Protein AF-A0A950U3J0-F1 (afdb_monomer_lite)

Structure (mmCIF, N/CA/C/O backbone):
data_AF-A0A950U3J0-F1
#
_entry.id   AF-A0A950U3J0-F1
#
loop_
_atom_site.group_PDB
_atom_site.id
_atom_site.type_symbol
_atom_site.label_atom_id
_atom_site.label_alt_id
_atom_site.label_comp_id
_atom_site.label_asym_id
_atom_site.label_entity_id
_atom_site.label_seq_id
_atom_site.pdbx_PDB_ins_code
_atom_site.Cartn_x
_atom_site.Cartn_y
_atom_site.Cartn_z
_atom_site.occupancy
_atom_site.B_iso_or_equiv
_atom_site.auth_seq_id
_atom_site.auth_comp_id
_atom_site.auth_asym_id
_atom_site.auth_atom_id
_atom_site.pdbx_PDB_model_num
ATOM 1 N N . MET A 1 1 ? -28.029 -31.842 32.208 1.00 49.62 1 MET A N 1
ATOM 2 C CA . MET A 1 1 ? -26.627 -31.793 32.680 1.00 49.62 1 MET A CA 1
ATOM 3 C C . MET A 1 1 ? -26.362 -32.768 33.823 1.00 49.62 1 MET A C 1
ATOM 5 O O . MET A 1 1 ? -25.285 -33.351 33.830 1.00 49.62 1 MET A O 1
ATOM 9 N N . ASP A 1 2 ? -27.317 -33.018 34.724 1.00 41.69 2 ASP A N 1
ATOM 10 C CA . ASP A 1 2 ? -27.100 -33.848 35.927 1.00 41.69 2 ASP A CA 1
ATOM 11 C C . ASP A 1 2 ? -26.635 -35.296 35.664 1.00 41.69 2 ASP A C 1
ATOM 13 O O . ASP A 1 2 ? -25.834 -35.826 36.427 1.00 41.69 2 ASP A O 1
ATOM 17 N N . ALA A 1 3 ? -27.021 -35.918 34.543 1.00 49.47 3 ALA A N 1
ATOM 18 C CA . ALA A 1 3 ? -26.642 -37.302 34.222 1.00 49.47 3 ALA A CA 1
ATOM 19 C C . ALA A 1 3 ? -25.160 -37.499 33.814 1.00 49.47 3 ALA A C 1
ATOM 21 O O . ALA A 1 3 ? -24.635 -38.610 33.915 1.00 49.47 3 ALA A O 1
ATOM 22 N N . LEU A 1 4 ? -24.469 -36.448 33.346 1.00 54.41 4 LEU A N 1
ATOM 23 C CA . LEU A 1 4 ? -23.043 -36.506 32.971 1.00 54.41 4 LEU A CA 1
ATOM 24 C C . LEU A 1 4 ? -22.107 -36.173 34.135 1.00 54.41 4 LEU A C 1
ATOM 26 O O . LEU A 1 4 ? -20.978 -36.659 34.161 1.00 54.41 4 LEU A O 1
ATOM 30 N N . VAL A 1 5 ? -22.564 -35.349 35.083 1.00 50.72 5 VAL A N 1
ATOM 31 C CA . VAL A 1 5 ? -21.783 -34.920 36.259 1.00 50.72 5 VAL A CA 1
ATOM 32 C C . VAL A 1 5 ? -21.520 -36.092 37.214 1.00 50.72 5 VAL A C 1
ATOM 34 O O . VAL A 1 5 ? -20.523 -36.098 37.945 1.00 50.72 5 VAL A O 1
ATOM 37 N N . ASP A 1 6 ? -22.365 -37.123 37.157 1.00 47.09 6 ASP A N 1
ATOM 38 C CA . ASP A 1 6 ? -22.230 -38.326 37.977 1.00 47.09 6 ASP A CA 1
ATOM 39 C C . ASP A 1 6 ? -21.250 -39.370 37.417 1.00 47.09 6 ASP A C 1
ATOM 41 O O . ASP A 1 6 ? -20.891 -40.328 38.101 1.00 47.09 6 ASP A O 1
ATOM 45 N N . ARG A 1 7 ? -20.748 -39.172 36.190 1.00 62.25 7 ARG A N 1
ATOM 46 C CA . ARG A 1 7 ? -19.727 -40.041 35.591 1.00 62.25 7 ARG A CA 1
ATOM 47 C C . ARG A 1 7 ? -18.334 -39.577 36.005 1.00 62.25 7 ARG A C 1
ATOM 49 O O . ARG A 1 7 ? -17.985 -38.412 35.832 1.00 62.25 7 ARG A O 1
ATOM 56 N N . GLU A 1 8 ? -17.501 -40.496 36.494 1.00 63.69 8 GLU A N 1
ATOM 57 C CA . GLU A 1 8 ? -16.119 -40.166 36.873 1.00 63.69 8 GLU A CA 1
ATOM 58 C C . GLU A 1 8 ? -15.268 -39.754 35.661 1.00 63.69 8 GLU A C 1
ATOM 60 O O . GLU A 1 8 ? -14.443 -38.845 35.773 1.00 63.69 8 GLU A O 1
ATOM 65 N N . ARG A 1 9 ? -15.458 -40.404 34.500 1.00 78.44 9 ARG A N 1
ATOM 66 C CA . ARG A 1 9 ? -14.673 -40.183 33.272 1.00 78.44 9 ARG A CA 1
ATOM 67 C C . ARG A 1 9 ? -15.498 -40.464 32.011 1.00 78.44 9 ARG A C 1
ATOM 69 O O . ARG A 1 9 ? -16.267 -41.424 31.967 1.00 78.44 9 ARG A O 1
ATOM 76 N N . LEU A 1 10 ? -15.294 -39.660 30.968 1.00 82.25 10 LEU A N 1
ATOM 77 C CA . LEU A 1 10 ? -15.850 -39.859 29.625 1.00 82.25 10 LEU A CA 1
ATOM 78 C C . LEU A 1 10 ? -14.711 -40.002 28.617 1.00 82.25 10 LEU A C 1
ATOM 80 O O . LEU A 1 10 ? -13.827 -39.146 28.576 1.00 82.25 10 LEU A O 1
ATOM 84 N N . LEU A 1 11 ? -14.747 -41.058 27.804 1.00 83.50 11 LEU A N 1
ATOM 85 C CA . LEU A 1 11 ? -13.818 -41.253 26.692 1.00 83.50 11 LEU A CA 1
ATOM 86 C C . LEU A 1 11 ? -14.537 -40.976 25.373 1.00 83.50 11 LEU A C 1
ATOM 88 O O . LEU A 1 11 ? -15.662 -41.432 25.175 1.00 83.50 11 LEU A O 1
ATOM 92 N N . PHE A 1 12 ? -13.898 -40.228 24.479 1.00 86.00 12 PHE A N 1
ATOM 93 C CA . PHE A 1 12 ? -14.431 -39.939 23.149 1.00 86.00 12 PHE A CA 1
ATOM 94 C C . PHE A 1 12 ? -13.281 -39.692 22.167 1.00 86.00 12 PHE A C 1
ATOM 96 O O . PHE A 1 12 ? -12.435 -38.827 22.388 1.00 86.00 12 PHE A O 1
ATOM 103 N N . GLY A 1 13 ? -13.205 -40.484 21.095 1.00 83.00 13 GLY A N 1
ATOM 104 C CA . GLY A 1 13 ? -12.014 -40.517 20.235 1.00 83.00 13 GLY A CA 1
ATOM 105 C C . GLY A 1 13 ? -10.722 -40.746 21.040 1.00 83.00 13 GLY A C 1
ATOM 106 O O . GLY A 1 13 ? -10.660 -41.649 21.872 1.00 83.00 13 GLY A O 1
ATOM 107 N N . ASN A 1 14 ? -9.717 -39.885 20.841 1.00 84.88 14 ASN A N 1
ATOM 108 C CA . ASN A 1 14 ? -8.448 -39.895 21.589 1.00 84.88 14 ASN A CA 1
ATOM 109 C C . ASN A 1 14 ? -8.467 -38.986 22.829 1.00 84.88 14 ASN A C 1
ATOM 111 O O . ASN A 1 14 ? -7.409 -38.601 23.329 1.00 84.88 14 ASN A O 1
ATOM 115 N N . PHE A 1 15 ? -9.653 -38.615 23.314 1.00 89.31 15 PHE A N 1
ATOM 116 C CA . PHE A 1 15 ? -9.818 -37.658 24.399 1.00 89.31 15 PHE A CA 1
ATOM 117 C C . PHE A 1 15 ? -10.465 -38.283 25.632 1.00 89.31 15 PHE A C 1
ATOM 119 O O . PHE A 1 15 ? -11.308 -39.180 25.550 1.00 89.31 15 PHE A O 1
ATOM 126 N N . ARG A 1 16 ? -10.083 -37.753 26.794 1.00 88.06 16 ARG A N 1
ATOM 127 C CA . ARG A 1 16 ? -10.673 -38.067 28.093 1.00 88.06 16 ARG A CA 1
ATOM 128 C C . ARG A 1 16 ? -11.123 -36.777 28.757 1.00 88.06 16 ARG A C 1
ATOM 130 O O . ARG A 1 16 ? -10.296 -35.915 29.036 1.00 88.06 16 ARG A O 1
ATOM 137 N N . LEU A 1 17 ? -12.413 -36.664 29.052 1.00 85.75 17 LEU A N 1
ATOM 138 C CA . LEU A 1 17 ? -12.961 -35.586 29.873 1.00 85.75 17 LEU A CA 1
ATOM 139 C C . LEU A 1 17 ? -13.266 -36.123 31.270 1.00 85.75 17 LEU A C 1
ATOM 141 O O . LEU A 1 17 ? -13.899 -37.168 31.416 1.00 85.75 17 LEU A O 1
ATOM 145 N N . GLU A 1 18 ? -12.844 -35.389 32.293 1.00 84.88 18 GLU A N 1
ATOM 146 C CA . GLU A 1 18 ? -13.258 -35.598 33.679 1.00 84.88 18 GLU A CA 1
ATOM 147 C C . GLU A 1 18 ? -14.392 -34.616 34.016 1.00 84.88 18 GLU A C 1
ATOM 149 O O . GLU A 1 18 ? -14.136 -33.432 34.266 1.00 84.88 18 GLU A O 1
ATOM 154 N N . PRO A 1 19 ? -15.665 -35.059 34.023 1.00 74.56 19 PRO A N 1
ATOM 155 C CA . PRO A 1 19 ? -16.806 -34.151 34.105 1.00 74.56 19 PRO A CA 1
ATOM 156 C C . PRO A 1 19 ? -16.858 -33.352 35.403 1.00 74.56 19 PRO A C 1
ATOM 158 O O . PRO A 1 19 ? -17.353 -32.235 35.384 1.00 74.56 19 PRO A O 1
ATOM 161 N N . ARG A 1 20 ? -16.309 -33.858 36.513 1.00 72.56 20 ARG A N 1
ATOM 162 C CA . ARG A 1 20 ? -16.294 -33.139 37.800 1.00 72.56 20 ARG A CA 1
ATOM 163 C C . ARG A 1 20 ? -15.196 -32.079 37.895 1.00 72.56 20 ARG A C 1
ATOM 165 O O . ARG A 1 20 ? -15.430 -31.016 38.454 1.00 72.56 20 ARG A O 1
ATOM 172 N N . SER A 1 21 ? -14.010 -32.352 37.349 1.00 76.62 21 SER A N 1
ATOM 173 C CA . SER A 1 21 ? -12.864 -31.430 37.407 1.00 76.62 21 SER A CA 1
ATOM 174 C C . SER A 1 21 ? -12.816 -30.459 36.221 1.00 76.62 21 SER A C 1
ATOM 176 O O . SER A 1 21 ? -12.113 -29.454 36.287 1.00 76.62 21 SER A O 1
ATOM 178 N N . GLY A 1 22 ? -13.546 -30.751 35.137 1.00 79.88 22 GLY A N 1
ATOM 179 C CA . GLY A 1 22 ? -13.518 -29.976 33.894 1.00 79.88 22 GLY A CA 1
ATOM 180 C C . GLY A 1 22 ? -12.219 -30.138 33.102 1.00 79.88 22 GLY A C 1
ATOM 181 O O . GLY A 1 22 ? -11.972 -29.378 32.171 1.00 79.88 22 GLY A O 1
ATOM 182 N N . ARG A 1 23 ? -11.375 -31.110 33.465 1.00 84.00 23 ARG A N 1
ATOM 183 C CA . ARG A 1 23 ? -10.083 -31.337 32.814 1.00 84.00 23 ARG A CA 1
ATOM 184 C C . ARG A 1 23 ? -10.252 -32.212 31.582 1.00 84.00 23 ARG A C 1
ATOM 186 O O . ARG A 1 23 ? -10.852 -33.287 31.652 1.00 84.00 23 ARG A O 1
ATOM 193 N N . LEU A 1 24 ? -9.691 -31.747 30.472 1.00 88.56 24 LEU A N 1
ATOM 194 C CA . LEU A 1 24 ? -9.637 -32.457 29.202 1.00 88.56 24 LEU A CA 1
ATOM 195 C C . LEU A 1 24 ? -8.217 -32.986 28.982 1.00 88.56 24 LEU A C 1
ATOM 197 O O . LEU A 1 24 ? -7.248 -32.267 29.208 1.00 88.56 24 LEU A O 1
ATOM 201 N N . PHE A 1 25 ? -8.097 -34.229 28.533 1.00 87.19 25 PHE A N 1
ATOM 202 C CA . PHE A 1 25 ? -6.828 -34.865 28.200 1.00 87.19 25 PHE A CA 1
ATOM 203 C C . PHE A 1 25 ? -6.875 -35.412 26.773 1.00 87.19 25 PHE A C 1
ATOM 205 O O . PHE A 1 25 ? -7.931 -35.877 26.338 1.00 87.19 25 PHE A O 1
ATOM 212 N N . ARG A 1 26 ? -5.736 -35.402 26.079 1.00 89.31 26 ARG A N 1
ATOM 213 C CA . ARG A 1 26 ? -5.516 -36.063 24.785 1.00 89.31 26 ARG A CA 1
ATOM 214 C C . ARG A 1 26 ? -4.493 -37.178 24.955 1.00 89.31 26 ARG A C 1
ATOM 216 O O . ARG A 1 26 ? -3.564 -37.041 25.747 1.00 89.31 26 ARG A O 1
ATOM 223 N N . ARG A 1 27 ? -4.677 -38.268 24.219 1.00 84.50 27 ARG A N 1
ATOM 224 C CA . ARG A 1 27 ? -3.710 -39.358 24.143 1.00 84.50 27 ARG A CA 1
ATOM 225 C C . ARG A 1 27 ? -2.599 -39.010 23.150 1.00 84.50 27 ARG A C 1
ATOM 227 O O . ARG A 1 27 ? -2.914 -38.669 22.012 1.00 84.50 27 ARG A O 1
ATOM 234 N N . ASP A 1 28 ? -1.342 -39.053 23.578 1.00 80.50 28 ASP A N 1
ATOM 235 C CA . ASP A 1 28 ? -0.187 -38.804 22.707 1.00 80.50 28 ASP A CA 1
ATOM 236 C C . ASP A 1 28 ? 0.237 -40.057 21.910 1.00 80.50 28 ASP A C 1
ATOM 238 O O . ASP A 1 28 ? -0.379 -41.123 22.017 1.00 80.50 28 ASP A O 1
ATOM 242 N N . ALA A 1 29 ? 1.291 -39.930 21.095 1.00 73.75 29 ALA A N 1
ATOM 243 C CA . ALA A 1 29 ? 1.825 -41.024 20.278 1.00 73.75 29 ALA A CA 1
ATOM 244 C C . ALA A 1 29 ? 2.421 -42.183 21.106 1.00 73.75 29 ALA A C 1
ATOM 246 O O . ALA A 1 29 ? 2.499 -43.305 20.606 1.00 73.75 29 ALA A O 1
ATOM 247 N N . ALA A 1 30 ? 2.815 -41.932 22.360 1.00 73.62 30 ALA A N 1
ATOM 248 C CA . ALA A 1 30 ? 3.295 -42.949 23.297 1.00 73.62 30 ALA A CA 1
ATOM 249 C C . ALA A 1 30 ? 2.141 -43.662 24.030 1.00 73.62 30 ALA A C 1
ATOM 251 O O . ALA A 1 30 ? 2.335 -44.721 24.627 1.00 73.62 30 ALA A O 1
ATOM 252 N N . GLY A 1 31 ? 0.920 -43.128 23.930 1.00 73.31 31 GLY A N 1
ATOM 253 C CA . GLY A 1 31 ? -0.285 -43.683 24.529 1.00 73.31 31 GLY A CA 1
ATOM 254 C C . GLY A 1 31 ? -0.644 -43.087 25.892 1.00 73.31 31 GLY A C 1
ATOM 255 O O . GLY A 1 31 ? -1.622 -43.566 26.483 1.00 73.31 31 GLY A O 1
ATOM 256 N N . ASP A 1 32 ? 0.079 -42.061 26.348 1.00 78.12 32 ASP A N 1
ATOM 257 C CA . ASP A 1 32 ? -0.095 -41.379 27.631 1.00 78.12 32 ASP A CA 1
ATOM 258 C C . ASP A 1 32 ? -1.110 -40.230 27.549 1.00 78.12 32 ASP A C 1
ATOM 260 O O . ASP A 1 32 ? -1.402 -39.682 26.485 1.00 78.12 32 ASP A O 1
ATOM 264 N N . TRP A 1 33 ? -1.702 -39.872 28.695 1.00 82.25 33 TRP A N 1
ATOM 265 C CA . TRP A 1 33 ? -2.713 -38.813 28.786 1.00 82.25 33 TRP A CA 1
ATOM 266 C C . TRP A 1 33 ? -2.081 -37.458 29.110 1.00 82.25 33 TRP A C 1
ATOM 268 O O . TRP A 1 33 ? -1.751 -37.185 30.265 1.00 82.25 33 TRP A O 1
ATOM 278 N N . VAL A 1 34 ? -2.024 -36.571 28.119 1.00 83.50 34 VAL A N 1
ATOM 279 C CA . VAL A 1 34 ? -1.554 -35.189 28.271 1.00 83.50 34 VAL A CA 1
ATOM 280 C C . VAL A 1 34 ? -2.740 -34.265 28.528 1.00 83.50 34 VAL A C 1
ATOM 282 O O . VAL A 1 34 ? -3.735 -34.298 27.801 1.00 83.50 34 VAL A O 1
ATOM 285 N N . GLN A 1 35 ? -2.666 -33.442 29.575 1.00 85.19 35 GLN A N 1
ATOM 286 C CA . GLN A 1 35 ? -3.722 -32.476 29.886 1.00 85.19 35 GLN A CA 1
ATOM 287 C C . GLN A 1 35 ? -3.715 -31.323 28.874 1.00 85.19 35 GLN A C 1
ATOM 289 O O . GLN A 1 35 ? -2.676 -30.727 28.609 1.00 85.19 35 GLN A O 1
ATOM 294 N N . LEU A 1 36 ? -4.890 -30.975 28.353 1.00 84.31 36 LEU A N 1
ATOM 295 C CA . LEU A 1 36 ? -5.089 -29.866 27.426 1.00 84.31 36 LEU A CA 1
ATOM 296 C C . LEU A 1 36 ? -5.564 -28.622 28.183 1.00 84.31 36 LEU A C 1
ATOM 298 O O . LEU A 1 36 ? -6.437 -28.703 29.053 1.00 84.31 36 LEU A O 1
ATOM 302 N N . SER A 1 37 ? -5.004 -27.463 27.835 1.00 81.69 37 SER A N 1
ATOM 303 C CA . SER A 1 37 ? -5.455 -26.174 28.362 1.00 81.69 37 SER A CA 1
ATOM 304 C C . SER A 1 37 ? -6.663 -25.686 27.566 1.00 81.69 37 SER A C 1
ATOM 306 O O . SER A 1 37 ? -6.574 -25.462 26.360 1.00 81.69 37 SER A O 1
ATOM 308 N N . ILE A 1 38 ? -7.811 -25.546 28.228 1.00 83.38 38 ILE A N 1
ATOM 309 C CA . ILE A 1 38 ? -9.056 -25.096 27.604 1.00 83.38 38 ILE A CA 1
ATOM 310 C C . ILE A 1 38 ? -9.878 -24.261 28.592 1.00 83.38 38 ILE A C 1
ATOM 312 O O . ILE A 1 38 ? -9.886 -24.525 29.794 1.00 83.38 38 ILE A O 1
ATOM 316 N N . GLY A 1 39 ? -10.561 -23.230 28.089 1.00 76.44 39 GLY A N 1
ATOM 317 C CA . GLY A 1 39 ? -11.409 -22.366 28.911 1.00 76.44 39 GLY A CA 1
ATOM 318 C C . GLY A 1 39 ? -12.607 -23.119 29.502 1.00 76.44 39 GLY A C 1
ATOM 319 O O . GLY A 1 39 ? -13.194 -23.979 28.848 1.00 76.44 39 GLY A O 1
ATOM 320 N N . SER A 1 40 ? -13.018 -22.760 30.720 1.00 81.31 40 SER A N 1
ATOM 321 C CA . SER A 1 40 ? -14.131 -23.409 31.438 1.00 81.31 40 SER A CA 1
ATOM 322 C C . SER A 1 40 ? -15.440 -23.426 30.639 1.00 81.31 40 SER A C 1
ATOM 324 O O . SER A 1 40 ? -16.114 -24.450 30.577 1.00 81.31 40 SER A O 1
ATOM 326 N N . ARG A 1 41 ? -15.759 -22.332 29.938 1.00 85.00 41 ARG A N 1
ATOM 327 C CA . ARG A 1 41 ? -16.963 -22.234 29.095 1.00 85.00 41 ARG A CA 1
ATOM 328 C C . ARG A 1 41 ? -16.916 -23.139 27.866 1.00 85.00 41 ARG A C 1
ATOM 330 O O . ARG A 1 41 ? -17.933 -23.718 27.500 1.00 85.00 41 ARG A O 1
ATOM 337 N N . ALA A 1 42 ? -15.746 -23.311 27.258 1.00 84.31 42 ALA A N 1
ATOM 338 C CA . ALA A 1 42 ? -15.563 -24.283 26.187 1.00 84.31 42 ALA A CA 1
ATOM 339 C C . ALA A 1 42 ? -15.774 -25.721 26.697 1.00 84.31 42 ALA A C 1
ATOM 341 O O . ALA A 1 42 ? -16.408 -26.522 26.014 1.00 84.31 42 ALA A O 1
ATOM 342 N N . VAL A 1 43 ? -15.339 -26.037 27.921 1.00 86.56 43 VAL A N 1
ATOM 343 C CA . VAL A 1 43 ? -15.617 -27.339 28.557 1.00 86.56 43 VAL A CA 1
ATOM 344 C C . VAL A 1 43 ? -17.113 -27.542 28.800 1.00 86.56 43 VAL A C 1
ATOM 346 O O . VAL A 1 43 ? -17.628 -28.626 28.533 1.00 86.56 43 VAL A O 1
ATOM 349 N N . ASP A 1 44 ? -17.832 -26.518 29.255 1.00 86.06 44 ASP A N 1
ATOM 350 C CA . ASP A 1 44 ? -19.282 -26.603 29.466 1.00 86.06 44 ASP A CA 1
ATOM 351 C C . ASP A 1 44 ? -20.041 -26.844 28.153 1.00 86.06 44 ASP A C 1
ATOM 353 O O . ASP A 1 44 ? -20.916 -27.708 28.089 1.00 86.06 44 ASP A O 1
ATOM 357 N N . ILE A 1 45 ? -19.652 -26.167 27.069 1.00 90.31 45 ILE A N 1
ATOM 358 C CA . ILE A 1 45 ? -20.202 -26.423 25.727 1.00 90.31 45 ILE A CA 1
ATOM 359 C C . ILE A 1 45 ? -19.898 -27.854 25.281 1.00 90.31 45 ILE A C 1
ATOM 361 O O . ILE A 1 45 ? -20.778 -28.546 24.767 1.00 90.31 45 ILE A O 1
ATOM 365 N N . LEU A 1 46 ? -18.668 -28.323 25.501 1.00 90.06 46 LEU A N 1
ATOM 366 C CA . LEU A 1 46 ? -18.275 -29.689 25.177 1.00 90.06 46 LEU A CA 1
ATOM 367 C C . LEU A 1 46 ? -19.114 -30.714 25.947 1.00 90.06 46 LEU A C 1
ATOM 369 O O . LEU A 1 46 ? -19.537 -31.700 25.354 1.00 90.06 46 LEU A O 1
ATOM 373 N N . ARG A 1 47 ? -19.430 -30.467 27.225 1.00 87.81 47 ARG A N 1
ATOM 374 C CA . ARG A 1 47 ? -20.344 -31.318 28.009 1.00 87.81 47 ARG A CA 1
ATOM 375 C C . ARG A 1 47 ? -21.737 -31.370 27.387 1.00 87.81 47 ARG A C 1
ATOM 377 O O . ARG A 1 47 ? -22.283 -32.459 27.249 1.00 87.81 47 ARG A O 1
ATOM 384 N N . VAL A 1 48 ? -22.290 -30.230 26.966 1.00 88.75 48 VAL A N 1
ATOM 385 C CA . VAL A 1 48 ? -23.608 -30.171 26.305 1.00 88.75 48 VAL A CA 1
ATOM 386 C C . VAL A 1 48 ? -23.623 -30.979 25.003 1.00 88.75 48 VAL A C 1
ATOM 388 O O . VAL A 1 48 ? -24.610 -31.650 24.703 1.00 88.75 48 VAL A O 1
ATOM 391 N N . LEU A 1 49 ? -22.530 -30.946 24.239 1.00 89.38 49 LEU A N 1
ATOM 392 C CA . LEU A 1 49 ? -22.395 -31.716 23.002 1.00 89.38 49 LEU A CA 1
ATOM 393 C C . LEU A 1 49 ? -22.139 -33.215 23.255 1.00 89.38 49 LEU A C 1
ATOM 395 O O . LEU A 1 49 ? -22.659 -34.051 22.517 1.00 89.38 49 LEU A O 1
ATOM 399 N N . LEU A 1 50 ? -21.384 -33.563 24.302 1.00 87.00 50 LEU A N 1
ATOM 400 C CA . LEU A 1 50 ? -21.109 -34.947 24.718 1.00 87.00 50 LEU A CA 1
ATOM 401 C C . LEU A 1 50 ? -22.325 -35.647 25.338 1.00 87.00 50 LEU A C 1
ATOM 403 O O . LEU A 1 50 ? -22.384 -36.873 25.315 1.00 87.00 50 LEU A O 1
ATOM 407 N N . ASP A 1 51 ? -23.294 -34.893 25.866 1.00 83.31 51 ASP A N 1
ATOM 408 C CA . ASP A 1 51 ? -24.585 -35.424 26.344 1.00 83.31 51 ASP A CA 1
ATOM 409 C C . ASP A 1 51 ? -25.452 -35.945 25.192 1.00 83.31 51 ASP A C 1
ATOM 411 O O . ASP A 1 51 ? -26.379 -36.730 25.377 1.00 83.31 51 ASP A O 1
ATOM 415 N N . ARG A 1 52 ? -25.169 -35.460 23.980 1.00 83.06 52 ARG A N 1
ATOM 416 C CA . ARG A 1 52 ? -26.009 -35.597 22.792 1.00 83.06 52 ARG A CA 1
ATOM 417 C C . ARG A 1 52 ? -25.172 -35.910 21.537 1.00 83.06 52 ARG A C 1
ATOM 419 O O . ARG A 1 52 ? -25.332 -35.230 20.514 1.00 83.06 52 ARG A O 1
ATOM 426 N N . PRO A 1 53 ? -24.284 -36.923 21.577 1.00 80.38 53 PRO A N 1
ATOM 427 C CA . PRO A 1 53 ? -23.365 -37.201 20.478 1.00 80.38 53 PRO A CA 1
ATOM 428 C C . PRO A 1 53 ? -24.140 -37.539 19.200 1.00 80.38 53 PRO A C 1
ATOM 430 O O . PRO A 1 53 ? -25.182 -38.190 19.240 1.00 80.38 53 PRO A O 1
ATOM 433 N N . GLY A 1 54 ? -23.675 -37.044 18.054 1.00 78.56 54 GLY A N 1
ATOM 434 C CA . GLY A 1 54 ? -24.321 -37.280 16.760 1.00 78.56 54 GLY A CA 1
ATOM 435 C C . GLY A 1 54 ? -25.641 -36.528 16.523 1.00 78.56 54 GLY A C 1
ATOM 436 O O . GLY A 1 54 ? -26.155 -36.557 15.401 1.00 78.56 54 GLY A O 1
ATOM 437 N N . THR A 1 55 ? -26.170 -35.791 17.504 1.00 87.69 55 THR A N 1
ATOM 438 C CA . THR A 1 55 ? -27.389 -34.976 17.338 1.00 87.69 55 THR A CA 1
ATOM 439 C C . THR A 1 55 ? -27.077 -33.481 17.260 1.00 87.69 55 THR A C 1
ATOM 441 O O . THR A 1 55 ? -26.076 -33.001 17.789 1.00 87.69 55 THR A O 1
ATOM 444 N N . VAL A 1 56 ? -27.912 -32.734 16.531 1.00 89.25 56 VAL A N 1
ATOM 445 C CA . VAL A 1 56 ? -27.758 -31.279 16.390 1.00 89.25 56 VAL A CA 1
ATOM 446 C C . VAL A 1 56 ? -28.347 -30.601 17.619 1.00 89.25 56 VAL A C 1
ATOM 448 O O . VAL A 1 56 ? -29.551 -30.690 17.853 1.00 89.25 56 VAL A O 1
ATOM 451 N N . VAL A 1 57 ? -27.514 -29.884 18.369 1.00 91.38 57 VAL A N 1
ATOM 452 C CA . VAL A 1 57 ? -27.941 -29.038 19.485 1.00 91.38 57 VAL A CA 1
ATOM 453 C C . VAL A 1 57 ? -28.037 -27.597 18.992 1.00 91.38 57 VAL A C 1
ATOM 455 O O . VAL A 1 57 ? -27.100 -27.078 18.376 1.00 91.38 57 VAL A O 1
ATOM 458 N N . SER A 1 58 ? -29.187 -26.955 19.215 1.00 90.12 58 SER A N 1
ATOM 459 C CA . SER A 1 58 ? -29.420 -25.595 18.728 1.00 90.12 58 SER A CA 1
ATOM 460 C C . SER A 1 58 ? -28.553 -24.570 19.452 1.00 90.12 58 SER A C 1
ATOM 462 O O . SER A 1 58 ? -28.165 -24.771 20.602 1.00 90.12 58 SER A O 1
ATOM 464 N N . LYS A 1 59 ? -28.256 -23.446 18.783 1.00 86.88 59 LYS A N 1
ATOM 465 C CA . LYS A 1 59 ? -27.475 -22.358 19.395 1.00 86.88 59 LYS A CA 1
ATOM 466 C C . LYS A 1 59 ? -28.126 -21.868 20.689 1.00 86.88 59 LYS A C 1
ATOM 468 O O . LYS A 1 59 ? -27.436 -21.791 21.694 1.00 86.88 59 LYS A O 1
ATOM 473 N N . CYS A 1 60 ? -29.444 -21.644 20.675 1.00 82.38 60 CYS A N 1
ATOM 474 C CA . CYS A 1 60 ? -30.210 -21.271 21.866 1.00 82.38 60 CYS A CA 1
ATOM 475 C C . CYS A 1 60 ? -30.073 -22.319 22.975 1.00 82.38 60 CYS A C 1
ATOM 477 O O . CYS A 1 60 ? -29.683 -21.968 24.072 1.00 82.38 60 CYS A O 1
ATOM 479 N N . ALA A 1 61 ? -30.242 -23.613 22.680 1.00 84.31 61 ALA A N 1
ATOM 480 C CA . ALA A 1 61 ? -30.143 -24.653 23.705 1.00 84.31 61 ALA A CA 1
ATOM 481 C C . ALA A 1 61 ? -28.736 -24.786 24.318 1.00 84.31 61 ALA A C 1
ATOM 483 O O . ALA A 1 61 ? -28.613 -25.113 25.496 1.00 84.31 61 ALA A O 1
ATOM 484 N N . ILE A 1 62 ? -27.671 -24.553 23.540 1.00 88.50 62 ILE A N 1
ATOM 485 C CA . ILE A 1 62 ? -26.304 -24.495 24.085 1.00 88.50 62 ILE A CA 1
ATOM 486 C C . ILE A 1 62 ? -26.137 -23.234 24.933 1.00 88.50 62 ILE A C 1
ATOM 488 O O . ILE A 1 62 ? -25.540 -23.296 26.004 1.00 88.50 62 ILE A O 1
ATOM 492 N N . MET A 1 63 ? -26.665 -22.104 24.462 1.00 83.69 63 MET A N 1
ATOM 493 C CA . MET A 1 63 ? -26.557 -20.832 25.165 1.00 83.69 63 MET A CA 1
ATOM 494 C C . MET A 1 63 ? -27.293 -20.863 26.507 1.00 83.69 63 MET A C 1
ATOM 496 O O . MET A 1 63 ? -26.689 -20.529 27.519 1.00 83.69 63 MET A O 1
ATOM 500 N N . ASP A 1 64 ? -28.520 -21.376 26.533 1.00 83.12 64 ASP A N 1
ATOM 501 C CA . ASP A 1 64 ? -29.340 -21.521 27.740 1.00 83.12 64 ASP A CA 1
ATOM 502 C C . ASP A 1 64 ? -28.711 -22.500 28.744 1.00 83.12 64 ASP A C 1
ATOM 504 O O . ASP A 1 64 ? -28.804 -22.314 29.953 1.00 83.12 64 ASP A O 1
ATOM 508 N N . ALA A 1 65 ? -28.040 -23.550 28.257 1.00 82.50 65 ALA A N 1
ATOM 509 C CA . ALA A 1 65 ? -27.396 -24.536 29.121 1.00 82.50 65 ALA A CA 1
ATOM 510 C C . ALA A 1 65 ? -26.077 -24.031 29.724 1.00 82.50 65 ALA A C 1
ATOM 512 O O . ALA A 1 65 ? -25.774 -24.331 30.875 1.00 82.50 65 ALA A O 1
ATOM 513 N N . VAL A 1 66 ? -25.268 -23.303 28.954 1.00 84.75 66 VAL A N 1
ATOM 514 C CA . VAL A 1 66 ? -23.932 -22.867 29.392 1.00 84.75 66 VAL A CA 1
ATOM 515 C C . VAL A 1 66 ? -23.991 -21.509 30.090 1.00 84.75 66 VAL A C 1
ATOM 517 O O . VAL A 1 66 ? -23.207 -21.250 31.001 1.00 84.75 66 VAL A O 1
ATOM 520 N N . TRP A 1 67 ? -24.941 -20.655 29.724 1.00 84.88 67 TRP A N 1
ATOM 521 C CA . TRP A 1 67 ? -25.128 -19.322 30.291 1.00 84.88 67 TRP A CA 1
ATOM 522 C C . TRP A 1 67 ? -26.580 -19.105 30.758 1.00 84.88 67 TRP A C 1
ATOM 524 O O . TRP A 1 67 ? -27.242 -18.194 30.263 1.00 84.88 67 TRP A O 1
ATOM 534 N N . PRO A 1 68 ? -27.081 -19.901 31.725 1.00 64.50 68 PRO A N 1
ATOM 535 C CA . PRO A 1 68 ? -28.481 -19.838 32.163 1.00 64.50 68 PRO A CA 1
ATOM 536 C C . PRO A 1 68 ? -28.882 -18.457 32.706 1.00 64.50 68 PRO A C 1
ATOM 538 O O . PRO A 1 68 ? -30.001 -18.009 32.477 1.00 64.50 68 PRO A O 1
ATOM 541 N N . ASP A 1 69 ? -27.936 -17.750 33.335 1.00 62.00 69 ASP A N 1
ATOM 542 C CA . ASP A 1 69 ? -28.149 -16.440 33.963 1.00 62.00 69 ASP A CA 1
ATOM 543 C C . ASP A 1 69 ? -27.332 -15.318 33.290 1.00 62.00 69 ASP A C 1
ATOM 545 O O . ASP A 1 69 ? -27.036 -14.289 33.895 1.00 62.00 69 ASP A O 1
ATOM 549 N N . THR A 1 70 ? -26.877 -15.504 32.043 1.00 54.38 70 THR A N 1
ATOM 550 C CA . THR A 1 70 ? -26.041 -14.508 31.345 1.00 54.38 70 THR A CA 1
ATOM 551 C C . THR A 1 70 ? -26.420 -14.402 29.871 1.00 54.38 70 THR A C 1
ATOM 553 O O . THR A 1 70 ? -26.196 -15.316 29.084 1.00 54.38 70 THR A O 1
ATOM 556 N N . ALA A 1 71 ? -26.946 -13.247 29.457 1.00 49.97 71 ALA A N 1
ATOM 557 C CA . ALA A 1 71 ? -27.245 -12.989 28.051 1.00 49.97 71 ALA A CA 1
ATOM 558 C C . ALA A 1 71 ? -25.944 -12.734 27.270 1.00 49.97 71 ALA A C 1
ATOM 560 O O . ALA A 1 71 ? -25.375 -11.646 27.320 1.00 49.97 71 ALA A O 1
ATOM 561 N N . VAL A 1 72 ? -25.470 -13.753 26.559 1.00 56.75 72 VAL A N 1
ATOM 562 C CA . VAL A 1 72 ? -24.302 -13.685 25.671 1.00 56.75 72 VAL A CA 1
ATOM 563 C C . VAL A 1 72 ? -24.737 -13.543 24.217 1.00 56.75 72 VAL A C 1
ATOM 565 O O . VAL A 1 72 ? -25.752 -14.098 23.806 1.00 56.75 72 VAL A O 1
ATOM 568 N N . GLU A 1 73 ? -23.963 -12.825 23.406 1.00 57.19 73 GLU A N 1
ATOM 569 C CA . GLU A 1 73 ? -24.221 -12.783 21.968 1.00 57.19 73 GLU A CA 1
ATOM 570 C C . GLU A 1 73 ? -23.901 -14.133 21.302 1.00 57.19 73 GLU A C 1
ATOM 572 O O . GLU A 1 73 ? -22.946 -14.812 21.704 1.00 57.19 73 GLU A O 1
ATOM 577 N N . PRO A 1 74 ? -24.611 -14.512 20.220 1.00 65.00 74 PRO A N 1
ATOM 578 C CA . PRO A 1 74 ? -24.335 -15.743 19.475 1.00 65.00 74 PRO A CA 1
ATOM 579 C C . PRO A 1 74 ? -22.889 -15.856 18.972 1.00 65.00 74 PRO A C 1
ATOM 581 O O . PRO A 1 74 ? -22.410 -16.962 18.719 1.00 65.00 74 PRO A O 1
ATOM 584 N N . ASN A 1 75 ? -22.181 -14.729 18.835 1.00 67.75 75 ASN A N 1
ATOM 585 C CA . ASN A 1 75 ? -20.783 -14.704 18.420 1.00 67.75 75 ASN A CA 1
ATOM 586 C C . ASN A 1 75 ? -19.836 -15.295 19.477 1.00 67.75 75 ASN A C 1
ATOM 588 O O . ASN A 1 75 ? -18.842 -15.921 19.115 1.00 67.75 75 ASN A O 1
ATOM 592 N N . ASN A 1 76 ? -20.173 -15.199 20.768 1.00 73.50 76 ASN A N 1
ATOM 593 C CA . ASN A 1 76 ? -19.383 -15.811 21.838 1.00 73.50 76 ASN A CA 1
ATOM 594 C C . ASN A 1 76 ? -19.426 -17.347 21.752 1.00 73.50 76 ASN A C 1
ATOM 596 O O . ASN A 1 76 ? -18.398 -18.013 21.867 1.00 73.50 76 ASN A O 1
ATOM 600 N N . LEU A 1 77 ? -20.596 -17.920 21.438 1.00 82.81 77 LEU A N 1
ATOM 601 C CA . LEU A 1 77 ? -20.717 -19.352 21.151 1.00 82.81 77 LEU A CA 1
ATOM 602 C C . LEU A 1 77 ? -19.820 -19.755 19.968 1.00 82.81 77 LEU A C 1
ATOM 604 O O . LEU A 1 77 ? -19.136 -20.774 20.039 1.00 82.81 77 LEU A O 1
ATOM 608 N N . THR A 1 78 ? -19.761 -18.940 18.912 1.00 78.88 78 THR A N 1
ATOM 609 C CA . THR A 1 78 ? -18.878 -19.189 17.762 1.00 78.88 78 THR A CA 1
ATOM 610 C C . THR A 1 78 ? -17.397 -19.200 18.162 1.00 78.88 78 THR A C 1
ATOM 612 O O . THR A 1 78 ? -16.674 -20.106 17.747 1.00 78.88 78 THR A O 1
ATOM 615 N N . VAL A 1 79 ? -16.951 -18.261 19.008 1.00 77.62 79 VAL A N 1
ATOM 616 C CA . VAL A 1 79 ? -15.564 -18.191 19.514 1.00 77.62 79 VAL A CA 1
ATOM 617 C C . VAL A 1 79 ? -15.206 -19.422 20.349 1.00 77.62 79 VAL A C 1
ATOM 619 O O . VAL A 1 79 ? -14.155 -20.027 20.139 1.00 77.62 79 VAL A O 1
ATOM 622 N N . GLN A 1 80 ? -16.084 -19.843 21.264 1.00 85.12 80 GLN A N 1
ATOM 623 C CA . GLN A 1 80 ? -15.824 -21.017 22.103 1.00 85.12 80 GLN A CA 1
ATOM 624 C C . GLN A 1 80 ? -15.838 -22.325 21.295 1.00 85.12 80 GLN A C 1
ATOM 626 O O . GLN A 1 80 ? -15.015 -23.206 21.539 1.00 85.12 80 GLN A O 1
ATOM 631 N N . ILE A 1 81 ? -16.711 -22.443 20.285 1.00 88.62 81 ILE A N 1
ATOM 632 C CA . ILE A 1 81 ? -16.701 -23.578 19.349 1.00 88.62 81 ILE A CA 1
ATOM 633 C C . ILE A 1 81 ? -15.408 -23.598 18.524 1.00 88.62 81 ILE A C 1
ATOM 635 O O . ILE A 1 81 ? -14.839 -24.668 18.320 1.00 88.62 81 ILE A O 1
ATOM 639 N N . ALA A 1 82 ? -14.907 -22.441 18.080 1.00 78.12 82 ALA A N 1
ATOM 640 C CA . ALA A 1 82 ? -13.615 -22.359 17.401 1.00 78.12 82 ALA A CA 1
ATOM 641 C C . ALA A 1 82 ? -12.459 -22.785 18.325 1.00 78.12 82 ALA A C 1
ATOM 643 O O . ALA A 1 82 ? -11.573 -23.523 17.898 1.00 78.12 82 ALA A O 1
ATOM 644 N N . GLY A 1 83 ? -12.504 -22.395 19.604 1.00 81.69 83 GLY A N 1
ATOM 645 C CA . GLY A 1 83 ? -11.558 -22.858 20.622 1.00 81.69 83 GLY A CA 1
ATOM 646 C C . GLY A 1 83 ? -11.595 -24.372 20.837 1.00 81.69 83 GLY A C 1
ATOM 647 O O . GLY A 1 83 ? -10.543 -25.001 20.904 1.00 81.69 83 GLY A O 1
ATOM 648 N N . LEU A 1 84 ? -12.789 -24.970 20.869 1.00 88.00 84 LEU A N 1
ATOM 649 C CA . LEU A 1 84 ? -12.949 -26.424 20.950 1.00 88.00 84 LEU A CA 1
ATOM 650 C C . LEU A 1 84 ? -12.386 -27.140 19.725 1.00 88.00 84 LEU A C 1
ATOM 652 O O . LEU A 1 84 ? -11.668 -28.120 19.884 1.00 88.00 84 LEU A O 1
ATOM 656 N N . ARG A 1 85 ? -12.670 -26.647 18.515 1.00 89.19 85 ARG A N 1
ATOM 657 C CA . ARG A 1 85 ? -12.113 -27.214 17.278 1.00 89.19 85 ARG A CA 1
ATOM 658 C C . ARG A 1 85 ? -10.596 -27.172 17.271 1.00 89.19 85 ARG A C 1
ATOM 660 O O . ARG A 1 85 ? -9.976 -28.173 16.959 1.00 89.19 85 ARG A O 1
ATOM 667 N N . ARG A 1 86 ? -10.002 -26.061 17.714 1.00 80.94 86 ARG A N 1
ATOM 668 C CA . ARG A 1 86 ? -8.544 -25.935 17.820 1.00 80.94 86 ARG A CA 1
ATOM 669 C C . ARG A 1 86 ? -7.922 -27.031 18.678 1.00 80.94 86 ARG A C 1
ATOM 671 O O . ARG A 1 86 ? -6.816 -27.433 18.391 1.00 80.94 86 ARG A O 1
ATOM 678 N N . VAL A 1 87 ? -8.604 -27.487 19.725 1.00 86.62 87 VAL A N 1
ATOM 679 C CA . VAL A 1 87 ? -8.075 -28.515 20.635 1.00 86.62 87 VAL A CA 1
ATOM 680 C C . VAL A 1 87 ? -8.431 -29.930 20.167 1.00 86.62 87 VAL A C 1
ATOM 682 O O . VAL A 1 87 ? -7.646 -30.856 20.348 1.00 86.62 87 VAL A O 1
ATOM 685 N N . LEU A 1 88 ? -9.624 -30.117 19.596 1.00 86.50 88 LEU A N 1
ATOM 686 C CA . LEU A 1 88 ? -10.138 -31.434 19.206 1.00 86.50 88 LEU A CA 1
ATOM 687 C C . LEU A 1 88 ? -9.701 -31.879 17.804 1.00 86.50 88 LEU A C 1
ATOM 689 O O . LEU A 1 88 ? -9.658 -33.080 17.545 1.00 86.50 88 LEU A O 1
ATOM 693 N N . ASP A 1 89 ? -9.397 -30.926 16.922 1.00 86.06 89 ASP A N 1
ATOM 694 C CA . ASP A 1 89 ? -9.010 -31.162 15.525 1.00 86.06 89 ASP A CA 1
ATOM 695 C C . ASP A 1 89 ? -7.503 -30.969 15.281 1.00 86.06 89 ASP A C 1
ATOM 697 O O . ASP A 1 89 ? -7.045 -31.105 14.150 1.00 86.06 89 ASP A O 1
ATOM 701 N N . ASP A 1 90 ? -6.735 -30.659 16.326 1.00 75.50 90 ASP A N 1
ATOM 702 C CA . ASP A 1 90 ? -5.274 -30.556 16.270 1.00 75.50 90 ASP A CA 1
ATOM 703 C C . ASP A 1 90 ? -4.667 -31.911 15.859 1.00 75.50 90 ASP A C 1
ATOM 705 O O . ASP A 1 90 ? -4.981 -32.939 16.470 1.00 75.50 90 ASP A O 1
ATOM 709 N N . ASP A 1 91 ? -3.852 -31.892 14.798 1.00 64.25 91 ASP A N 1
ATOM 710 C CA . ASP A 1 91 ? -3.277 -33.042 14.072 1.00 64.25 91 ASP A CA 1
ATOM 711 C C . ASP A 1 91 ? -4.262 -33.936 13.282 1.00 64.25 91 ASP A C 1
ATOM 713 O O . ASP A 1 91 ? -3.981 -35.110 13.023 1.00 64.25 91 ASP A O 1
ATOM 717 N N . ARG A 1 92 ? -5.432 -33.420 12.870 1.00 70.44 92 ARG A N 1
ATOM 718 C CA . ARG A 1 92 ? -6.412 -34.182 12.069 1.00 70.44 92 ARG A CA 1
ATOM 719 C C . ARG A 1 92 ? -6.536 -33.670 10.622 1.00 70.44 92 ARG A C 1
ATOM 721 O O . ARG A 1 92 ? -7.112 -32.615 10.387 1.00 70.44 92 ARG A O 1
ATOM 728 N N . ASP A 1 93 ? -6.172 -34.502 9.641 1.00 52.50 93 ASP A N 1
ATOM 729 C CA . ASP A 1 93 ? -6.312 -34.231 8.188 1.00 52.50 93 ASP A CA 1
ATOM 730 C C . ASP A 1 93 ? -7.737 -34.474 7.624 1.00 52.50 93 ASP A C 1
ATOM 732 O O . ASP A 1 93 ? -7.924 -34.893 6.481 1.00 52.50 93 ASP A O 1
ATOM 736 N N . GLY A 1 94 ? -8.784 -34.255 8.426 1.00 64.44 94 GLY A N 1
ATOM 737 C CA . GLY A 1 94 ? -10.160 -34.641 8.087 1.00 64.44 94 GLY A CA 1
ATOM 738 C C . GLY A 1 94 ? -11.229 -33.634 8.508 1.00 64.44 94 GLY A C 1
ATOM 739 O O . GLY A 1 94 ? -10.945 -32.540 8.986 1.00 64.44 94 GLY A O 1
ATOM 740 N N . ALA A 1 95 ? -12.501 -34.009 8.340 1.00 68.69 95 ALA A N 1
ATOM 741 C CA . ALA A 1 95 ? -13.619 -33.171 8.770 1.00 68.69 95 ALA A CA 1
ATOM 742 C C . ALA A 1 95 ? -13.597 -32.943 10.296 1.00 68.69 95 ALA A C 1
ATOM 744 O O . ALA A 1 95 ? -13.382 -33.877 11.076 1.00 68.69 95 ALA A O 1
ATOM 745 N N . SER A 1 96 ? -13.855 -31.696 10.703 1.00 83.62 96 SER A N 1
ATOM 746 C CA . SER A 1 96 ? -13.870 -31.266 12.108 1.00 83.62 96 SER A CA 1
ATOM 747 C C . SER A 1 96 ? -14.765 -32.153 12.984 1.00 83.62 96 SER A C 1
ATOM 749 O O . SER A 1 96 ? -15.887 -32.497 12.603 1.00 83.62 96 SER A O 1
ATOM 751 N N . CYS A 1 97 ? -14.299 -32.461 14.197 1.00 86.00 97 CYS A N 1
ATOM 752 C CA . CYS A 1 97 ? -15.028 -33.201 15.228 1.00 86.00 97 CYS A CA 1
ATOM 753 C C . CYS A 1 97 ? -16.362 -32.542 15.589 1.00 86.00 97 CYS A C 1
ATOM 755 O O . CYS A 1 97 ? -17.294 -33.227 16.013 1.00 86.00 97 CYS A O 1
ATOM 757 N N . ILE A 1 98 ? -16.461 -31.219 15.440 1.00 90.12 98 ILE A N 1
ATOM 758 C CA . ILE A 1 98 ? -17.685 -30.456 15.673 1.00 90.12 98 ILE A CA 1
ATOM 759 C C . ILE A 1 98 ? -18.154 -29.893 14.338 1.00 90.12 98 ILE A C 1
ATOM 761 O O . ILE A 1 98 ? -17.548 -28.979 13.782 1.00 90.12 98 ILE A O 1
ATOM 765 N N . GLN A 1 99 ? -19.295 -30.358 13.849 1.00 89.50 99 GLN A N 1
ATOM 766 C CA . GLN A 1 99 ? -19.900 -29.861 12.622 1.00 89.50 99 GLN A CA 1
ATOM 767 C C . GLN A 1 99 ? -20.839 -28.684 12.907 1.00 89.50 99 GLN A C 1
ATOM 769 O O . GLN A 1 99 ? -21.705 -28.764 13.780 1.00 89.50 99 GLN A O 1
ATOM 774 N N . THR A 1 100 ? -20.711 -27.604 12.130 1.00 90.62 100 THR A N 1
ATOM 775 C CA . THR A 1 100 ? -21.738 -26.552 12.073 1.00 90.62 100 THR A CA 1
ATOM 776 C C . THR A 1 100 ? -22.845 -27.003 11.128 1.00 90.62 100 THR A C 1
ATOM 778 O O . THR A 1 100 ? -22.568 -27.309 9.971 1.00 90.62 100 THR A O 1
ATOM 781 N N . VAL A 1 101 ? -24.095 -26.994 11.588 1.00 86.56 101 VAL A N 1
ATOM 782 C CA . VAL A 1 101 ? -25.272 -27.168 10.727 1.00 86.56 101 VAL A CA 1
ATOM 783 C C . VAL A 1 101 ? -25.891 -25.784 10.501 1.00 86.56 101 VAL A C 1
ATOM 785 O O . VAL A 1 101 ? -26.469 -25.231 11.447 1.00 86.56 101 VAL A O 1
ATOM 788 N N . PRO A 1 102 ? -25.744 -25.186 9.297 1.00 73.69 102 PRO A N 1
ATOM 789 C CA . PRO A 1 102 ? -26.199 -23.825 9.014 1.00 73.69 102 PRO A CA 1
ATOM 790 C C . PRO A 1 102 ? -27.655 -23.599 9.431 1.00 73.69 102 PRO A C 1
ATOM 792 O O . PRO A 1 102 ? -28.515 -24.447 9.205 1.00 73.69 102 PRO A O 1
ATOM 795 N N . GLY A 1 103 ? -27.915 -22.481 10.113 1.00 74.69 103 GLY A N 1
ATOM 796 C CA . GLY A 1 103 ? -29.246 -22.117 10.617 1.00 74.69 103 GLY A CA 1
ATOM 797 C C . GLY A 1 103 ? -29.799 -22.982 11.759 1.00 74.69 103 GLY A C 1
ATOM 798 O O . GLY A 1 103 ? -30.837 -22.632 12.308 1.00 74.69 103 GLY A O 1
ATOM 799 N N . ARG A 1 104 ? -29.135 -24.082 12.152 1.00 78.38 104 ARG A N 1
ATOM 800 C CA . ARG A 1 104 ? -29.678 -25.041 13.134 1.00 78.38 104 ARG A CA 1
ATOM 801 C C . ARG A 1 104 ? -28.852 -25.173 14.406 1.00 78.38 104 ARG A C 1
ATOM 803 O O . ARG A 1 104 ? -29.449 -25.212 15.473 1.00 78.38 104 ARG A O 1
ATOM 810 N N . GLY A 1 105 ? -27.520 -25.215 14.334 1.00 89.06 105 GLY A N 1
ATOM 811 C CA . GLY A 1 105 ? -26.679 -25.365 15.529 1.00 89.06 105 GLY A CA 1
ATOM 812 C C . GLY A 1 105 ? -25.395 -26.153 15.296 1.00 89.06 105 GLY A C 1
ATOM 813 O O . GLY A 1 105 ? -24.809 -26.079 14.215 1.00 89.06 105 GLY A O 1
ATOM 814 N N . TYR A 1 106 ? -24.960 -26.900 16.310 1.00 93.25 106 TYR A N 1
ATOM 815 C CA . TYR A 1 106 ? -23.713 -27.669 16.290 1.00 93.25 106 TYR A CA 1
ATOM 816 C C . TYR A 1 106 ? -23.962 -29.139 16.620 1.00 93.25 106 TYR A C 1
ATOM 818 O O . TYR A 1 106 ? -24.882 -29.470 17.365 1.00 93.25 106 TYR A O 1
ATOM 826 N N . ARG A 1 107 ? -23.134 -30.022 16.063 1.00 89.69 107 ARG A N 1
ATOM 827 C CA . ARG A 1 107 ? -23.180 -31.468 16.301 1.00 89.69 107 ARG A CA 1
ATOM 828 C C . ARG A 1 107 ? -21.772 -32.012 16.513 1.00 89.69 107 ARG A C 1
ATOM 830 O O . ARG A 1 107 ? -20.893 -31.726 15.706 1.00 89.69 107 ARG A O 1
ATOM 837 N N . LEU A 1 108 ? -21.579 -32.828 17.548 1.00 89.81 108 LEU A N 1
ATOM 838 C CA . LEU A 1 108 ? -20.338 -33.577 17.762 1.00 89.81 108 LEU A CA 1
ATOM 839 C C . LEU A 1 108 ? -20.380 -34.896 16.981 1.00 89.81 108 LEU A C 1
ATOM 841 O O . LEU A 1 108 ? -21.361 -35.631 17.072 1.00 89.81 108 LEU A O 1
ATOM 845 N N . LEU A 1 109 ? -19.322 -35.182 16.224 1.00 84.56 109 LEU A N 1
ATOM 846 C CA . LEU A 1 109 ? -19.186 -36.361 15.359 1.00 84.56 109 LEU A CA 1
ATOM 847 C C . LEU A 1 109 ? -18.306 -37.470 15.968 1.00 84.56 109 LEU A C 1
ATOM 849 O O . LEU A 1 109 ? -17.996 -38.443 15.290 1.00 84.56 109 LEU A O 1
ATOM 853 N N . LEU A 1 110 ? -17.883 -37.326 17.227 1.00 83.25 110 LEU A N 1
ATOM 854 C CA . LEU A 1 110 ? -17.088 -38.328 17.939 1.00 83.25 110 LEU A CA 1
ATOM 855 C C . LEU A 1 110 ? -17.993 -39.302 18.701 1.00 83.25 110 LEU A C 1
ATOM 857 O O . LEU A 1 110 ? -18.927 -38.877 19.384 1.00 83.25 110 LEU A O 1
ATOM 861 N N . GLU A 1 111 ? -17.685 -40.596 18.618 1.00 75.06 111 GLU A N 1
ATOM 862 C CA . GLU A 1 111 ? -18.328 -41.617 19.447 1.00 75.06 111 GLU A CA 1
ATOM 863 C C . GLU A 1 111 ? -17.883 -41.480 20.908 1.00 75.06 111 GLU A C 1
ATOM 865 O O . GLU A 1 111 ? -16.701 -41.272 21.197 1.00 75.06 111 GLU A O 1
ATOM 870 N N . VAL A 1 112 ? -18.837 -41.592 21.836 1.00 77.88 112 VAL A N 1
ATOM 871 C CA . VAL A 1 112 ? -18.616 -41.413 23.277 1.00 77.88 112 VAL A CA 1
ATOM 872 C C . VAL A 1 112 ? -18.819 -42.747 23.984 1.00 77.88 112 VAL A C 1
ATOM 874 O O . VAL A 1 112 ? -19.913 -43.306 23.953 1.00 77.88 112 VAL A O 1
ATOM 877 N N . THR A 1 113 ? -17.782 -43.234 24.667 1.00 73.00 113 THR A N 1
ATOM 878 C CA . THR A 1 113 ? -17.831 -44.466 25.464 1.00 73.00 113 THR A CA 1
ATOM 879 C C . THR A 1 113 ? -17.730 -44.128 26.959 1.00 73.00 113 THR A C 1
ATOM 881 O O . THR A 1 113 ? -16.778 -43.459 27.379 1.00 73.00 113 THR A O 1
ATOM 884 N N . PRO A 1 114 ? -18.672 -44.575 27.808 1.00 59.69 114 PRO A N 1
ATOM 885 C CA . PRO A 1 114 ? -18.506 -44.502 29.255 1.00 59.69 114 PRO A CA 1
ATOM 886 C C . PRO A 1 114 ? -17.404 -45.480 29.689 1.00 59.69 114 PRO A C 1
ATOM 888 O O . PRO A 1 114 ? -17.501 -46.677 29.428 1.00 59.69 114 PRO A O 1
ATOM 891 N N . ALA A 1 115 ? -16.355 -44.994 30.356 1.00 51.03 115 ALA A N 1
ATOM 892 C CA . ALA A 1 115 ? -15.311 -45.865 30.892 1.00 51.03 115 ALA A CA 1
ATOM 893 C C . ALA A 1 115 ? -15.730 -46.410 32.265 1.00 51.03 115 ALA A C 1
ATOM 895 O O . ALA A 1 115 ? -15.889 -45.642 33.213 1.00 51.03 115 ALA A O 1
ATOM 896 N N . ALA A 1 116 ? -15.895 -47.731 32.378 1.00 38.81 116 ALA A N 1
ATOM 897 C CA . ALA A 1 116 ? -16.100 -48.401 33.659 1.00 38.81 116 ALA A CA 1
ATOM 898 C C . ALA A 1 116 ? -14.810 -48.354 34.498 1.00 38.81 116 ALA A C 1
ATOM 900 O O . ALA A 1 116 ? -13.722 -48.677 34.015 1.00 38.81 116 ALA A O 1
ATOM 901 N N . ALA A 1 117 ? -14.937 -47.931 35.755 1.00 36.03 117 ALA A N 1
ATOM 902 C CA . ALA A 1 117 ? -13.831 -47.769 36.686 1.00 36.03 117 ALA A CA 1
ATOM 903 C C . ALA A 1 117 ? -13.189 -49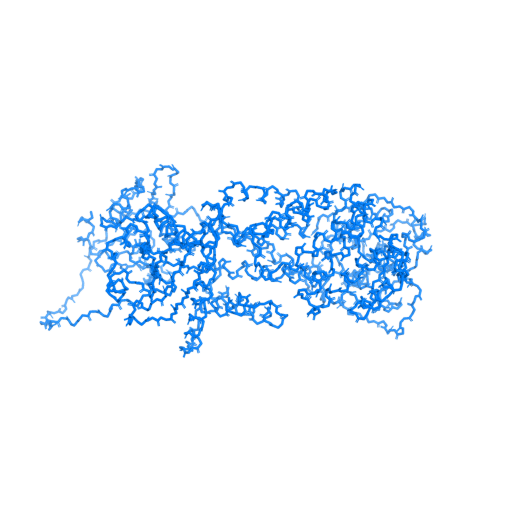.124 37.041 1.00 36.03 117 ALA A C 1
ATOM 905 O O . ALA A 1 117 ? -13.846 -50.003 37.596 1.00 36.03 117 ALA A O 1
ATOM 906 N N . LYS A 1 118 ? -11.885 -49.276 36.778 1.00 31.55 118 LYS A N 1
ATOM 907 C CA . LYS A 1 118 ? -11.037 -50.193 37.550 1.00 31.55 118 LYS A CA 1
ATOM 908 C C . LYS A 1 118 ? -10.451 -49.410 38.720 1.00 31.55 118 LYS A C 1
ATOM 910 O O . LYS A 1 118 ? -9.783 -48.397 38.528 1.00 31.55 118 LYS A O 1
ATOM 915 N N . SER A 1 119 ? -10.791 -49.880 39.911 1.00 34.03 119 SER A N 1
ATOM 916 C CA . SER A 1 119 ? -10.370 -49.389 41.215 1.00 34.03 119 SER A CA 1
ATOM 917 C C . SER A 1 119 ? -8.901 -49.703 41.486 1.00 34.03 119 SER A C 1
ATOM 919 O O . SER A 1 119 ? -8.512 -50.862 41.378 1.00 34.03 119 SER A O 1
ATOM 921 N N . ASP A 1 120 ? -8.151 -48.705 41.942 1.00 27.81 120 ASP A N 1
ATOM 922 C CA . ASP A 1 120 ? -6.960 -48.882 42.778 1.00 27.81 120 ASP A CA 1
ATOM 923 C C . ASP A 1 120 ? -7.073 -47.941 43.996 1.00 27.81 120 ASP A C 1
ATOM 925 O O . ASP A 1 120 ? -7.841 -46.969 43.951 1.00 27.81 120 ASP A O 1
ATOM 929 N N . PRO A 1 121 ? -6.432 -48.262 45.134 1.00 31.62 121 PRO A N 1
ATOM 930 C CA . PRO A 1 121 ? -7.040 -48.067 46.442 1.00 31.62 121 PRO A CA 1
ATOM 931 C C . PRO A 1 121 ? -6.839 -46.658 47.003 1.00 31.62 121 PRO A C 1
ATOM 933 O O . PRO A 1 121 ? -5.763 -46.068 46.953 1.00 31.62 121 PRO A O 1
ATOM 936 N N . ARG A 1 122 ? -7.910 -46.162 47.621 1.00 30.36 122 ARG A N 1
ATOM 937 C CA . ARG A 1 122 ? -7.975 -44.958 48.460 1.00 30.36 122 ARG A CA 1
ATOM 938 C C . ARG A 1 122 ? -6.984 -45.003 49.634 1.00 30.36 122 ARG A C 1
ATOM 940 O O . ARG A 1 122 ? -6.984 -45.992 50.366 1.00 30.36 122 ARG A O 1
ATOM 947 N N . PRO A 1 123 ? -6.348 -43.871 49.981 1.00 30.98 123 PRO A N 1
ATOM 948 C CA . PRO A 1 123 ? -6.057 -43.532 51.366 1.00 30.98 123 PRO A CA 1
ATOM 949 C C . PRO A 1 123 ? -7.282 -42.864 52.019 1.00 30.98 123 PRO A C 1
ATOM 951 O O . PRO A 1 123 ? -8.012 -42.089 51.398 1.00 30.98 123 PRO A O 1
ATOM 954 N N . VAL A 1 124 ? -7.504 -43.216 53.283 1.00 28.98 124 VAL A N 1
ATOM 955 C CA . VAL A 1 124 ? -8.584 -42.790 54.193 1.00 28.98 124 VAL A CA 1
ATOM 956 C C . VAL A 1 124 ? -8.537 -41.266 54.454 1.00 28.98 124 VAL A C 1
ATOM 958 O O . VAL A 1 124 ? -7.446 -40.695 54.481 1.00 28.98 124 VAL A O 1
ATOM 961 N N . PRO A 1 125 ? -9.685 -40.576 54.637 1.00 34.38 125 PRO A N 1
ATOM 962 C CA . PRO A 1 125 ? -9.733 -39.119 54.704 1.00 34.38 125 PRO A CA 1
ATOM 963 C C . PRO A 1 125 ? -9.328 -38.598 56.088 1.00 34.38 125 PRO A C 1
ATOM 965 O O . PRO A 1 125 ? -9.968 -38.909 57.090 1.00 34.38 125 PRO A O 1
ATOM 968 N N . VAL A 1 126 ? -8.307 -37.741 56.128 1.00 31.77 126 VAL A N 1
ATOM 969 C CA . VAL A 1 126 ? -8.061 -36.840 57.261 1.00 31.77 126 VAL A CA 1
ATOM 970 C C . VAL A 1 126 ? -8.901 -35.581 57.043 1.00 31.77 126 VAL A C 1
ATOM 972 O O . VAL A 1 126 ? -8.921 -35.019 55.946 1.00 31.77 126 VAL A O 1
ATOM 975 N N . ALA A 1 127 ? -9.638 -35.180 58.079 1.00 33.56 127 ALA A N 1
ATOM 976 C CA . ALA A 1 127 ? -10.542 -34.037 58.081 1.00 33.56 127 ALA A CA 1
ATOM 977 C C . ALA A 1 127 ? -9.871 -32.769 57.522 1.00 33.56 127 ALA A C 1
ATOM 979 O O . ALA A 1 127 ? -8.818 -32.340 57.992 1.00 33.56 127 ALA A O 1
ATOM 980 N N . LYS A 1 128 ? -10.498 -32.177 56.501 1.00 32.22 128 LYS A N 1
ATOM 981 C CA . LYS A 1 128 ? -10.046 -30.953 55.836 1.00 32.22 128 LYS A CA 1
ATOM 982 C C . LYS A 1 128 ? -10.401 -29.749 56.725 1.00 32.22 128 LYS A C 1
ATOM 984 O O . LYS A 1 128 ? -11.590 -29.555 56.984 1.00 32.22 128 LYS A O 1
ATOM 989 N N . PRO A 1 129 ? -9.437 -28.929 57.180 1.00 34.12 129 PRO A N 1
ATOM 990 C CA . PRO A 1 129 ? -9.743 -27.617 57.738 1.00 34.12 129 PRO A CA 1
ATOM 991 C C . PRO A 1 129 ? -10.419 -26.763 56.660 1.00 34.12 129 PRO A C 1
ATOM 993 O O . PRO A 1 129 ? -10.143 -26.944 55.470 1.00 34.12 129 PRO A O 1
ATOM 996 N N . ALA A 1 130 ? -11.312 -25.863 57.077 1.00 36.09 130 ALA A N 1
ATOM 997 C CA . ALA A 1 130 ? -12.036 -24.939 56.207 1.00 36.09 130 ALA A CA 1
ATOM 998 C C . ALA A 1 130 ? -11.110 -24.357 55.126 1.00 36.09 130 ALA A C 1
ATOM 1000 O O . ALA A 1 130 ? -10.088 -23.740 55.428 1.00 36.09 130 ALA A O 1
ATOM 1001 N N . ALA A 1 131 ? -11.444 -24.619 53.860 1.00 34.84 131 ALA A N 1
ATOM 1002 C CA . ALA A 1 131 ? -10.658 -24.155 52.732 1.00 34.84 131 ALA A CA 1
ATOM 1003 C C . ALA A 1 131 ? -10.659 -22.623 52.715 1.00 34.84 131 ALA A C 1
ATOM 1005 O O . ALA A 1 131 ? -11.716 -21.999 52.619 1.00 34.84 131 ALA A O 1
ATOM 1006 N N . ALA A 1 132 ? -9.465 -22.041 52.796 1.00 36.34 132 ALA A N 1
ATOM 1007 C CA . ALA A 1 132 ? -9.235 -20.644 52.472 1.00 36.34 132 ALA A CA 1
ATOM 1008 C C . ALA A 1 132 ? -9.780 -20.335 51.059 1.00 36.34 132 ALA A C 1
ATOM 1010 O O . ALA A 1 132 ? -9.756 -21.220 50.192 1.00 36.34 132 ALA A O 1
ATOM 1011 N N . PRO A 1 133 ? -10.281 -19.110 50.812 1.00 35.53 133 PRO A N 1
ATOM 1012 C CA . PRO A 1 133 ? -10.830 -18.730 49.516 1.00 35.53 133 PRO A CA 1
ATOM 1013 C C . PRO A 1 133 ? -9.788 -18.949 48.415 1.00 35.53 133 PRO A C 1
ATOM 1015 O O . PRO A 1 133 ? -8.637 -18.530 48.539 1.00 35.53 133 PRO A O 1
ATOM 1018 N N . GLN A 1 134 ? -10.190 -19.630 47.338 1.00 37.31 134 GLN A N 1
ATOM 1019 C CA . GLN A 1 134 ? -9.356 -19.753 46.144 1.00 37.31 134 GLN A CA 1
ATOM 1020 C C . GLN A 1 134 ? -9.071 -18.341 45.602 1.00 37.31 134 GLN A C 1
ATOM 1022 O O . GLN A 1 134 ? -9.998 -17.527 45.558 1.00 37.31 134 GLN A O 1
ATOM 1027 N N . PRO A 1 135 ? -7.828 -18.021 45.200 1.00 40.91 135 PRO A N 1
ATOM 1028 C CA . PRO A 1 135 ? -7.522 -16.715 44.632 1.00 40.91 135 PRO A CA 1
ATOM 1029 C C . PRO A 1 135 ? -8.380 -16.493 43.381 1.00 40.91 135 PRO A C 1
ATOM 1031 O O . PRO A 1 135 ? -8.357 -17.305 42.454 1.00 40.91 135 PRO A O 1
ATOM 1034 N N . ARG A 1 136 ? -9.168 -15.408 43.380 1.00 55.72 136 ARG A N 1
ATOM 1035 C CA . ARG A 1 136 ? -9.974 -14.986 42.226 1.00 55.72 136 ARG A CA 1
ATOM 1036 C C . ARG A 1 136 ? -9.058 -14.862 41.002 1.00 55.72 136 ARG A C 1
ATOM 1038 O O . ARG A 1 136 ? -7.955 -14.323 41.105 1.00 55.72 136 ARG A O 1
ATOM 1045 N N . ALA A 1 137 ? -9.497 -15.392 39.858 1.00 61.94 137 ALA A N 1
ATOM 1046 C CA . ALA A 1 137 ? -8.757 -15.276 38.605 1.00 61.94 137 ALA A CA 1
ATOM 1047 C C . ALA A 1 137 ? -8.509 -13.791 38.292 1.00 61.94 137 ALA A C 1
ATOM 1049 O O . ALA A 1 137 ? -9.418 -12.979 38.440 1.00 61.94 137 ALA A O 1
ATOM 1050 N N . ARG A 1 138 ? -7.286 -13.431 37.883 1.00 72.44 138 ARG A N 1
ATOM 1051 C CA . ARG A 1 138 ? -6.974 -12.046 37.501 1.00 72.44 138 ARG A CA 1
ATOM 1052 C C . ARG A 1 138 ? -7.884 -11.604 36.343 1.00 72.44 138 ARG A C 1
ATOM 1054 O O . ARG A 1 138 ? -8.088 -12.405 35.423 1.00 72.44 138 ARG A O 1
ATOM 1061 N N . PRO A 1 139 ? -8.373 -10.350 36.342 1.00 77.69 139 PRO A N 1
ATOM 1062 C CA . PRO A 1 139 ? -9.187 -9.847 35.245 1.00 77.69 139 PRO A CA 1
ATOM 1063 C C . PRO A 1 139 ? -8.390 -9.903 33.932 1.00 77.69 139 PRO A C 1
ATOM 1065 O O . PRO A 1 139 ? -7.194 -9.558 33.939 1.00 77.69 139 PRO A O 1
ATOM 1068 N N . PRO A 1 140 ? -9.011 -10.331 32.810 1.00 79.06 140 PRO A N 1
ATOM 1069 C CA . PRO A 1 140 ? -8.337 -10.414 31.520 1.00 79.06 140 PRO A CA 1
ATOM 1070 C C . PRO A 1 140 ? -7.714 -9.071 31.126 1.00 79.06 140 PRO A C 1
ATOM 1072 O O . PRO A 1 140 ? -8.234 -8.002 31.458 1.00 79.06 140 PRO A O 1
ATOM 1075 N N . ARG A 1 141 ? -6.592 -9.113 30.405 1.00 76.56 141 ARG A N 1
ATOM 1076 C CA . ARG A 1 141 ? -5.961 -7.904 29.852 1.00 76.56 141 ARG A CA 1
ATOM 1077 C C . ARG A 1 141 ? -6.934 -7.225 28.878 1.00 76.56 141 ARG A C 1
ATOM 1079 O O . ARG A 1 141 ? -7.692 -7.919 28.206 1.00 76.56 141 ARG A O 1
ATOM 1086 N N . MET A 1 142 ? -6.944 -5.889 28.826 1.00 81.06 142 MET A N 1
ATOM 1087 C CA . MET A 1 142 ? -7.880 -5.120 27.979 1.00 81.06 142 MET A CA 1
ATOM 1088 C C . MET A 1 142 ? -9.370 -5.504 28.172 1.00 81.06 142 MET A C 1
ATOM 1090 O O . MET A 1 142 ? -10.159 -5.446 27.228 1.00 81.06 142 MET A O 1
ATOM 1094 N N . SER A 1 143 ? -9.775 -5.908 29.384 1.00 87.75 143 SER A N 1
ATOM 1095 C CA . SER A 1 143 ? -11.188 -6.132 29.733 1.00 87.75 143 SER A CA 1
ATOM 1096 C C . SER A 1 143 ? -11.818 -4.873 30.319 1.00 87.75 143 SER A C 1
ATOM 1098 O O . SER A 1 143 ? -11.238 -4.233 31.201 1.00 87.75 143 SER A O 1
ATOM 1100 N N . MET A 1 144 ? -13.005 -4.510 29.834 1.00 89.00 144 MET A N 1
ATOM 1101 C CA . MET A 1 144 ? -13.679 -3.286 30.246 1.00 89.00 144 MET A CA 1
ATOM 1102 C C . MET A 1 144 ? -15.202 -3.368 30.212 1.00 89.00 144 MET A C 1
ATOM 1104 O O . MET A 1 144 ? -15.792 -4.222 29.553 1.00 89.00 144 MET A O 1
ATOM 1108 N N . VAL A 1 145 ? -15.836 -2.424 30.898 1.00 88.81 145 VAL A N 1
ATOM 1109 C CA . VAL A 1 145 ? -17.276 -2.166 30.830 1.00 88.81 145 VAL A CA 1
ATOM 1110 C C . VAL A 1 145 ? -17.517 -0.675 30.620 1.00 88.81 145 VAL A C 1
ATOM 1112 O O . VAL A 1 145 ? -16.817 0.154 31.203 1.00 88.81 145 VAL A O 1
ATOM 1115 N N . VAL A 1 146 ? -18.504 -0.341 29.789 1.00 89.50 146 VAL A N 1
ATOM 1116 C CA . VAL A 1 146 ? -18.999 1.029 29.622 1.00 89.50 146 VAL A CA 1
ATOM 1117 C C . VAL A 1 146 ? -20.300 1.154 30.404 1.00 89.50 146 VAL A C 1
ATOM 1119 O O . VAL A 1 146 ? -21.276 0.464 30.109 1.00 89.50 146 VAL A O 1
ATOM 1122 N N . LEU A 1 147 ? -20.306 2.008 31.424 1.00 89.38 147 LEU A N 1
ATOM 1123 C CA . LEU A 1 147 ? -21.510 2.331 32.182 1.00 89.38 147 LEU A CA 1
ATOM 1124 C C . LEU A 1 147 ? -22.355 3.367 31.434 1.00 89.38 147 LEU A C 1
ATOM 1126 O O . LEU A 1 147 ? -21.848 4.134 30.615 1.00 89.38 147 LEU A O 1
ATOM 1130 N N . ALA A 1 148 ? -23.656 3.384 31.729 1.00 86.88 148 ALA A N 1
ATOM 1131 C CA . ALA A 1 148 ? -24.583 4.350 31.152 1.00 86.88 148 ALA A CA 1
ATOM 1132 C C . ALA A 1 148 ? -24.145 5.786 31.467 1.00 86.88 148 ALA A C 1
ATOM 1134 O O . ALA A 1 148 ? -23.938 6.128 32.632 1.00 86.88 148 ALA A O 1
ATOM 1135 N N . PHE A 1 149 ? -24.040 6.618 30.430 1.00 89.31 149 PHE A N 1
ATOM 1136 C CA . PHE A 1 149 ? -23.685 8.024 30.591 1.00 89.31 149 PHE A CA 1
ATOM 1137 C C . PHE A 1 149 ? -24.790 8.777 31.322 1.00 89.31 149 PHE A C 1
ATOM 1139 O O . PHE A 1 149 ? -25.965 8.686 30.960 1.00 89.31 149 PHE A O 1
ATOM 1146 N N . GLU A 1 150 ? -24.408 9.551 32.333 1.00 89.44 150 GLU A N 1
ATOM 1147 C CA . GLU A 1 150 ? -25.350 10.377 33.080 1.00 89.44 150 GLU A CA 1
ATOM 1148 C C . GLU A 1 150 ? -25.731 11.620 32.277 1.00 89.44 150 GLU A C 1
ATOM 1150 O O . GLU A 1 150 ? -24.872 12.388 31.843 1.00 89.44 150 GLU A O 1
ATOM 1155 N N . ASN A 1 151 ? -27.028 11.864 32.115 1.00 90.25 151 ASN A N 1
ATOM 1156 C CA . ASN A 1 151 ? -27.521 13.127 31.591 1.00 90.25 151 ASN A CA 1
ATOM 1157 C C . ASN A 1 151 ? -27.671 14.139 32.739 1.00 90.25 151 ASN A C 1
ATOM 1159 O O . ASN A 1 151 ? -28.511 13.975 33.619 1.00 90.25 151 ASN A O 1
ATOM 1163 N N . LEU A 1 152 ? -26.853 15.193 32.728 1.00 89.12 152 LEU A N 1
ATOM 1164 C CA . LEU A 1 152 ? -26.873 16.282 33.714 1.00 89.12 152 LEU A CA 1
ATOM 1165 C C . LEU A 1 152 ? -27.626 17.526 33.201 1.00 89.12 152 LEU A C 1
ATOM 1167 O O . LEU A 1 152 ? -27.458 18.624 33.744 1.00 89.12 152 LEU A O 1
ATOM 1171 N N . GLY A 1 153 ? -28.365 17.386 32.098 1.00 86.12 153 GLY A N 1
ATOM 1172 C CA . GLY A 1 153 ? -29.093 18.449 31.410 1.00 86.12 153 GLY A CA 1
ATOM 1173 C C . GLY A 1 153 ? -30.605 18.216 31.362 1.00 86.12 153 GLY A C 1
ATOM 1174 O O . GLY A 1 153 ? -31.224 17.871 32.365 1.00 86.12 153 GLY A O 1
ATOM 1175 N N . ASP A 1 154 ? -31.199 18.473 30.195 1.00 82.00 154 ASP A N 1
ATOM 1176 C CA . ASP A 1 154 ? -32.629 18.285 29.936 1.00 82.00 154 ASP A CA 1
ATOM 1177 C C . ASP A 1 154 ? -32.952 16.781 29.835 1.00 82.00 154 ASP A C 1
ATOM 1179 O O . ASP A 1 154 ? -32.286 16.096 29.054 1.00 82.00 154 ASP A O 1
ATOM 1183 N N . PRO A 1 155 ? -33.968 16.249 30.545 1.00 85.88 155 PRO A N 1
ATOM 1184 C CA . PRO A 1 155 ? -34.417 14.858 30.402 1.00 85.88 155 PRO A CA 1
ATOM 1185 C C . PRO A 1 155 ? -34.680 14.410 28.952 1.00 85.88 155 PRO A C 1
ATOM 1187 O O . PRO A 1 155 ? -34.573 13.226 28.634 1.00 85.88 155 PRO A O 1
ATOM 1190 N N . GLY A 1 156 ? -34.986 15.339 28.039 1.00 80.38 156 GLY A N 1
ATOM 1191 C CA . GLY A 1 156 ? -35.110 15.059 26.606 1.00 80.38 156 GLY A CA 1
ATOM 1192 C C . GLY A 1 156 ? -33.852 14.451 25.962 1.00 80.38 156 GLY A C 1
ATOM 1193 O O . GLY A 1 156 ? -33.968 13.730 24.968 1.00 80.38 156 GLY A O 1
ATOM 1194 N N . ASP A 1 157 ? -32.668 14.670 26.544 1.00 83.94 157 ASP A N 1
ATOM 1195 C CA . ASP A 1 157 ? -31.381 14.151 26.063 1.00 83.94 157 ASP A CA 1
ATOM 1196 C C . ASP A 1 157 ? -31.045 12.727 26.572 1.00 83.94 157 ASP A C 1
ATOM 1198 O O . ASP A 1 157 ? -30.023 12.161 26.177 1.00 83.94 157 ASP A O 1
ATOM 1202 N N . ASP A 1 158 ? -31.901 12.076 27.370 1.00 84.75 158 ASP A N 1
ATOM 1203 C CA . ASP A 1 158 ? -31.641 10.717 27.891 1.00 84.75 158 ASP A CA 1
ATOM 1204 C C . ASP A 1 158 ? -31.462 9.676 26.774 1.00 84.75 158 ASP A C 1
ATOM 1206 O O . ASP A 1 158 ? -30.644 8.755 26.869 1.00 84.75 158 ASP A O 1
ATOM 1210 N N . ARG A 1 159 ? -32.205 9.837 25.671 1.00 83.31 159 ARG A N 1
ATOM 1211 C CA . ARG A 1 159 ? -32.059 8.983 24.481 1.00 83.31 159 ARG A CA 1
ATOM 1212 C C . ARG A 1 159 ? -30.709 9.177 23.799 1.00 83.31 159 ARG A C 1
ATOM 1214 O O . ARG A 1 159 ? -30.141 8.203 23.315 1.00 83.31 159 ARG A O 1
ATOM 1221 N N . LEU A 1 160 ? -30.196 10.406 23.781 1.00 84.19 160 LEU A N 1
ATOM 1222 C CA . LEU A 1 160 ? -28.883 10.719 23.223 1.00 84.19 160 LEU A CA 1
ATOM 1223 C C . LEU A 1 160 ? -27.772 10.111 24.090 1.00 84.19 160 LEU A C 1
ATOM 1225 O O . LEU A 1 160 ? -26.855 9.492 23.557 1.00 84.19 160 LEU A O 1
ATOM 1229 N N . ALA A 1 161 ? -27.891 10.201 25.418 1.00 86.19 161 ALA A N 1
ATOM 1230 C CA . ALA A 1 161 ? -26.954 9.571 26.348 1.00 86.19 161 ALA A CA 1
ATOM 1231 C C . ALA A 1 161 ? -26.905 8.043 26.201 1.00 86.19 161 ALA A C 1
ATOM 1233 O O . ALA A 1 161 ? -25.825 7.444 26.151 1.00 86.19 161 ALA A O 1
ATOM 1234 N N . ALA A 1 162 ? -28.074 7.414 26.062 1.00 83.56 162 ALA A N 1
ATOM 1235 C CA . ALA A 1 162 ? -28.184 5.990 25.776 1.00 83.56 162 ALA A CA 1
ATOM 1236 C C . ALA A 1 162 ? -27.527 5.614 24.438 1.00 83.56 162 ALA A C 1
ATOM 1238 O O . ALA A 1 162 ? -26.769 4.648 24.393 1.00 83.56 162 ALA A O 1
ATOM 1239 N N . ALA A 1 163 ? -27.778 6.387 23.378 1.00 83.75 163 ALA A N 1
ATOM 1240 C CA . ALA A 1 163 ? -27.235 6.112 22.051 1.00 83.75 163 ALA A CA 1
ATOM 1241 C C . ALA A 1 163 ? -25.702 6.261 22.005 1.00 83.75 163 ALA A C 1
ATOM 1243 O O . ALA A 1 163 ? -25.021 5.383 21.489 1.00 83.75 163 ALA A O 1
ATOM 1244 N N . ILE A 1 164 ? -25.141 7.302 22.635 1.00 86.25 164 ILE A N 1
ATOM 1245 C CA . ILE A 1 164 ? -23.682 7.480 22.767 1.00 86.25 164 ILE A CA 1
ATOM 1246 C C . ILE A 1 164 ? -23.048 6.305 23.529 1.00 86.25 164 ILE A C 1
ATOM 1248 O O . ILE A 1 164 ? -21.987 5.817 23.140 1.00 86.25 164 ILE A O 1
ATOM 1252 N N . THR A 1 165 ? -23.700 5.824 24.594 1.00 85.62 165 THR A N 1
ATOM 1253 C CA . THR A 1 165 ? -23.226 4.661 25.366 1.00 85.62 165 THR A CA 1
ATOM 1254 C C . THR A 1 165 ? -23.196 3.392 24.500 1.00 85.62 165 THR A C 1
ATOM 1256 O O . THR A 1 165 ? -22.202 2.657 24.512 1.00 85.62 165 THR A O 1
ATOM 1259 N N . ASP A 1 166 ? -24.268 3.136 23.742 1.00 80.56 166 ASP A N 1
ATOM 1260 C CA . ASP A 1 166 ? -24.389 1.977 22.842 1.00 80.56 166 ASP A CA 1
ATOM 1261 C C . ASP A 1 166 ? -23.336 1.998 21.738 1.00 80.56 166 ASP A C 1
ATOM 1263 O O . ASP A 1 166 ? -22.667 0.989 21.485 1.00 80.56 166 ASP A O 1
ATOM 1267 N N . ASP A 1 167 ? -23.183 3.153 21.097 1.00 81.19 167 ASP A N 1
ATOM 1268 C CA . ASP A 1 167 ? -22.257 3.340 19.991 1.00 81.19 167 ASP A CA 1
ATOM 1269 C C . ASP A 1 167 ? -20.809 3.184 20.472 1.00 81.19 167 ASP A C 1
ATOM 1271 O O . ASP A 1 167 ? -20.039 2.451 19.853 1.00 81.19 167 ASP A O 1
ATOM 1275 N N . LEU A 1 168 ? -20.450 3.761 21.627 1.00 84.06 168 LEU A N 1
ATOM 1276 C CA . LEU A 1 168 ? -19.114 3.594 22.207 1.00 84.06 168 LEU A CA 1
ATOM 1277 C C . LEU A 1 168 ? -18.821 2.133 22.577 1.00 84.06 168 LEU A C 1
ATOM 1279 O O . LEU A 1 168 ? -17.734 1.629 22.293 1.00 84.06 168 LEU A O 1
ATOM 1283 N N . THR A 1 169 ? -19.783 1.436 23.189 1.00 81.50 169 THR A N 1
ATOM 1284 C CA . THR A 1 169 ? -19.655 0.007 23.535 1.00 81.50 169 THR A CA 1
ATOM 1285 C C . THR A 1 169 ? -19.437 -0.838 22.278 1.00 81.50 169 THR A C 1
ATOM 1287 O O . THR A 1 169 ? -18.567 -1.718 22.237 1.00 81.50 169 THR A O 1
ATOM 1290 N N . SER A 1 170 ? -20.204 -0.541 21.229 1.00 77.06 170 SER A N 1
ATOM 1291 C CA . SER A 1 170 ? -20.112 -1.209 19.932 1.00 77.06 170 SER A CA 1
ATOM 1292 C C . SER A 1 170 ? -18.763 -0.960 19.253 1.00 77.06 170 SER A C 1
ATOM 1294 O O . SER A 1 170 ? -18.153 -1.903 18.747 1.00 77.06 170 SER A O 1
ATOM 1296 N N . ASP A 1 171 ? -18.270 0.278 19.270 1.00 75.50 171 ASP A N 1
ATOM 1297 C CA . ASP A 1 171 ? -16.995 0.649 18.653 1.00 75.50 171 ASP A CA 1
ATOM 1298 C C . ASP A 1 171 ? -15.799 0.042 19.403 1.00 75.50 171 ASP A C 1
ATOM 1300 O O . ASP A 1 171 ? -14.896 -0.508 18.769 1.00 75.50 171 ASP A O 1
ATOM 1304 N N . LEU A 1 172 ? -15.820 0.027 20.743 1.00 77.62 172 LEU A N 1
ATOM 1305 C CA . LEU A 1 172 ? -14.796 -0.639 21.564 1.00 77.62 172 LEU A CA 1
ATOM 1306 C C . LEU A 1 172 ? -14.721 -2.149 21.305 1.00 77.62 172 LEU A C 1
ATOM 1308 O O . LEU A 1 172 ? -13.625 -2.707 21.261 1.00 77.62 172 LEU A O 1
ATOM 1312 N N . THR A 1 173 ? -15.855 -2.804 21.050 1.00 73.81 173 THR A N 1
ATOM 1313 C CA . THR A 1 173 ? -15.901 -4.242 20.715 1.00 73.81 173 THR A CA 1
ATOM 1314 C C . THR A 1 173 ? -15.218 -4.551 19.378 1.00 73.81 173 THR A C 1
ATOM 1316 O O . THR A 1 173 ? -14.713 -5.651 19.160 1.00 73.81 173 THR A O 1
ATOM 1319 N N . LEU A 1 174 ? -15.176 -3.577 18.468 1.00 67.38 174 LEU A N 1
ATOM 1320 C CA . LEU A 1 174 ? -14.557 -3.698 17.145 1.00 67.38 174 LEU A CA 1
ATOM 1321 C C . LEU A 1 174 ? -13.107 -3.217 17.120 1.00 67.38 174 LEU A C 1
ATOM 1323 O O . LEU A 1 174 ? -12.515 -3.101 16.041 1.00 67.38 174 LEU A O 1
ATOM 1327 N N . SER A 1 175 ? -12.546 -2.930 18.295 1.00 67.88 175 SER A N 1
ATOM 1328 C CA . SER A 1 175 ? -11.165 -2.507 18.441 1.00 67.88 175 SER A CA 1
ATOM 1329 C C . SER A 1 175 ? -10.208 -3.485 17.741 1.00 67.88 175 SER A C 1
ATOM 1331 O O . SER A 1 175 ? -10.363 -4.706 17.847 1.00 67.88 175 SER A O 1
ATOM 1333 N N . PRO A 1 176 ? -9.190 -2.972 17.026 1.00 61.19 176 PRO A N 1
ATOM 1334 C CA . PRO A 1 176 ? -8.229 -3.809 16.320 1.00 61.19 176 PRO A CA 1
ATOM 1335 C C . PRO A 1 176 ? -7.358 -4.643 17.272 1.00 61.19 176 PRO A C 1
ATOM 1337 O O . PRO A 1 176 ? -6.867 -5.696 16.885 1.00 61.19 176 PRO A O 1
ATOM 1340 N N . ILE A 1 177 ? -7.179 -4.217 18.519 1.00 62.41 177 ILE A N 1
ATOM 1341 C CA . ILE A 1 177 ? -6.466 -4.994 19.537 1.00 62.41 177 ILE A CA 1
ATOM 1342 C C . ILE A 1 177 ? -7.540 -5.610 20.416 1.00 62.41 177 ILE A C 1
ATOM 1344 O O . ILE A 1 177 ? -8.342 -4.857 20.950 1.00 62.41 177 ILE A O 1
ATOM 1348 N N . ALA A 1 178 ? -7.592 -6.941 20.516 1.00 59.69 178 ALA A N 1
ATOM 1349 C CA . ALA A 1 178 ? -8.680 -7.683 21.158 1.00 59.69 178 ALA A CA 1
ATOM 1350 C C . ALA A 1 178 ? -9.089 -7.082 22.521 1.00 59.69 178 ALA A C 1
ATOM 1352 O O . ALA A 1 178 ? -8.423 -7.300 23.533 1.00 59.69 178 ALA A O 1
ATOM 1353 N N . VAL A 1 179 ? -10.192 -6.325 22.530 1.00 67.00 179 VAL A N 1
ATOM 1354 C CA . VAL A 1 179 ? -10.803 -5.752 23.734 1.00 67.00 179 VAL A CA 1
ATOM 1355 C C . VAL A 1 179 ? -11.992 -6.613 24.126 1.00 67.00 179 VAL A C 1
ATOM 1357 O O . VAL A 1 179 ? -12.864 -6.893 23.305 1.00 67.00 179 VAL A O 1
ATOM 1360 N N . SER A 1 180 ? -12.054 -7.005 25.396 1.00 71.62 180 SER A N 1
ATOM 1361 C CA . SER A 1 180 ? -13.232 -7.669 25.949 1.00 71.62 180 SER A CA 1
ATOM 1362 C C . SER A 1 180 ? -14.141 -6.623 26.581 1.00 71.62 180 SER A C 1
ATOM 1364 O O . SER A 1 180 ? -13.848 -6.146 27.676 1.00 71.62 180 SER A O 1
ATOM 1366 N N . VAL A 1 181 ? -15.242 -6.277 25.912 1.00 73.12 181 VAL A N 1
ATOM 1367 C CA . VAL A 1 181 ? -16.234 -5.322 26.428 1.00 73.12 181 VAL A CA 1
ATOM 1368 C C . VAL A 1 181 ? -17.447 -6.068 26.980 1.00 73.12 181 VAL A C 1
ATOM 1370 O O . VAL A 1 181 ? -18.013 -6.928 26.305 1.00 73.12 181 VAL A O 1
ATOM 1373 N N . ILE A 1 182 ? -17.868 -5.742 28.202 1.00 75.81 182 ILE A N 1
ATOM 1374 C CA . ILE A 1 182 ? -19.135 -6.231 28.757 1.00 75.81 182 ILE A CA 1
ATOM 1375 C C . ILE A 1 182 ? -20.295 -5.441 28.147 1.00 75.81 182 ILE A C 1
ATOM 1377 O O . ILE A 1 182 ? -20.308 -4.212 28.169 1.00 75.81 182 ILE A O 1
ATOM 1381 N N . VAL A 1 183 ? -21.275 -6.165 27.603 1.00 62.41 183 VAL A N 1
ATOM 1382 C CA . VAL A 1 183 ? -22.429 -5.589 26.901 1.00 62.41 183 VAL A CA 1
ATOM 1383 C C . VAL A 1 183 ? -23.325 -4.763 27.826 1.00 62.41 183 VAL A C 1
ATOM 1385 O O . VAL A 1 183 ? -23.530 -5.101 28.996 1.00 62.41 183 VAL A O 1
ATOM 1388 N N . ARG A 1 184 ? -23.945 -3.719 27.265 1.00 61.06 184 ARG A N 1
ATOM 1389 C CA . ARG A 1 184 ? -24.766 -2.742 27.997 1.00 61.06 184 ARG A CA 1
ATOM 1390 C C . ARG A 1 184 ? -25.809 -3.358 28.928 1.00 61.06 184 ARG A C 1
ATOM 1392 O O . ARG A 1 184 ? -25.955 -2.900 30.052 1.00 61.06 184 ARG A O 1
ATOM 1399 N N . LYS A 1 185 ? -26.518 -4.405 28.495 1.00 64.19 185 LYS A N 1
ATOM 1400 C CA . LYS A 1 185 ? -27.596 -5.013 29.297 1.00 64.19 185 LYS A CA 1
ATOM 1401 C C . LYS A 1 185 ? -27.101 -5.536 30.654 1.00 64.19 185 LYS A C 1
ATOM 1403 O O . LYS A 1 185 ? -27.856 -5.520 31.618 1.00 64.19 185 LYS A O 1
ATOM 1408 N N . ALA A 1 186 ? -25.848 -5.987 30.726 1.00 61.94 186 ALA A N 1
ATOM 1409 C CA . ALA A 1 186 ? -25.213 -6.375 31.983 1.00 61.94 186 ALA A CA 1
ATOM 1410 C C . ALA A 1 186 ? -24.699 -5.152 32.763 1.00 61.94 186 ALA A C 1
ATOM 1412 O O . ALA A 1 186 ? -24.768 -5.138 33.986 1.00 61.94 186 ALA A O 1
ATOM 1413 N N . ALA A 1 187 ? -24.242 -4.108 32.066 1.00 65.00 187 ALA A N 1
ATOM 1414 C CA . ALA A 1 187 ? -23.781 -2.857 32.667 1.00 65.00 187 ALA A CA 1
ATOM 1415 C C . ALA A 1 187 ? -24.912 -2.015 33.295 1.00 65.00 187 ALA A C 1
ATOM 1417 O O . ALA A 1 187 ? -24.674 -1.308 34.272 1.00 65.00 187 ALA A O 1
ATOM 1418 N N . ASP A 1 188 ? -26.146 -2.102 32.781 1.00 72.31 188 ASP A N 1
ATOM 1419 C CA . ASP A 1 188 ? -27.302 -1.344 33.289 1.00 72.31 188 ASP A CA 1
ATOM 1420 C C . ASP A 1 188 ? -27.621 -1.659 34.764 1.00 72.31 188 ASP A C 1
ATOM 1422 O O . ASP A 1 188 ? -28.093 -0.778 35.484 1.00 72.31 188 ASP A O 1
ATOM 1426 N N . ALA A 1 189 ? -27.308 -2.873 35.236 1.00 72.50 189 ALA A N 1
ATOM 1427 C CA . ALA A 1 189 ? -27.462 -3.270 36.640 1.00 72.50 189 ALA A CA 1
ATOM 1428 C C . ALA A 1 189 ? -26.538 -2.495 37.600 1.00 72.50 189 ALA A C 1
ATOM 1430 O O . ALA A 1 189 ? -26.785 -2.458 38.802 1.00 72.50 189 ALA A O 1
ATOM 1431 N N . TYR A 1 190 ? -25.502 -1.848 37.064 1.00 72.81 190 TYR A N 1
ATOM 1432 C CA . TYR A 1 190 ? -24.460 -1.149 37.811 1.00 72.81 190 TYR A CA 1
ATOM 1433 C C . TYR A 1 190 ? -24.492 0.370 37.605 1.00 72.81 190 TYR A C 1
ATOM 1435 O O . TYR A 1 190 ? -23.500 1.059 37.856 1.00 72.81 190 TYR A O 1
ATOM 1443 N N . ARG A 1 191 ? -25.616 0.922 37.128 1.00 70.81 191 ARG A N 1
ATOM 1444 C CA . ARG A 1 191 ? -25.771 2.370 36.931 1.00 70.81 191 ARG A CA 1
ATOM 1445 C C . ARG A 1 191 ? -25.544 3.117 38.252 1.00 70.81 191 ARG A C 1
ATOM 1447 O O . ARG A 1 191 ? -26.267 2.895 39.218 1.00 70.81 191 ARG A O 1
ATOM 1454 N N . GLY A 1 192 ? -24.541 3.997 38.283 1.00 69.62 192 GLY A N 1
ATOM 1455 C CA . GLY A 1 192 ? -24.143 4.737 39.488 1.00 69.62 192 GLY A CA 1
ATOM 1456 C C . GLY A 1 192 ? -23.469 3.889 40.582 1.00 69.62 192 GLY A C 1
ATOM 1457 O O . GLY A 1 192 ? -23.325 4.363 41.706 1.00 69.62 192 GLY A O 1
ATOM 1458 N N . GLY A 1 193 ? -23.081 2.640 40.290 1.00 75.44 193 GLY A N 1
ATOM 1459 C CA . GLY A 1 193 ? -22.412 1.744 41.240 1.00 75.44 193 GLY A CA 1
ATOM 1460 C C . GLY A 1 193 ? -20.928 2.070 41.466 1.00 75.44 193 GLY A C 1
ATOM 1461 O O . GLY A 1 193 ? -20.295 2.716 40.632 1.00 75.44 193 GLY A O 1
ATOM 1462 N N . ASP A 1 194 ? -20.353 1.592 42.583 1.00 83.38 194 ASP A N 1
ATOM 1463 C CA . ASP A 1 194 ? -18.910 1.723 42.873 1.00 83.38 194 ASP A CA 1
ATOM 1464 C C . ASP A 1 194 ? -18.091 0.964 41.808 1.00 83.38 194 ASP A C 1
ATOM 1466 O O . ASP A 1 194 ? -18.212 -0.265 41.729 1.00 83.38 194 ASP A O 1
ATOM 1470 N N . PRO A 1 195 ? -17.220 1.641 41.029 1.00 86.19 195 PRO A N 1
ATOM 1471 C CA . PRO A 1 195 ? -16.400 1.018 39.991 1.00 86.19 195 PRO A CA 1
ATOM 1472 C C . PRO A 1 195 ? -15.598 -0.207 40.444 1.00 86.19 195 PRO A C 1
ATOM 1474 O O . PRO A 1 195 ? -15.365 -1.103 39.635 1.00 86.19 195 PRO A O 1
ATOM 1477 N N . ARG A 1 196 ? -15.197 -0.292 41.721 1.00 87.38 196 ARG A N 1
ATOM 1478 C CA . ARG A 1 196 ? -14.521 -1.496 42.246 1.00 87.38 196 ARG A CA 1
ATOM 1479 C C . ARG A 1 196 ? -15.444 -2.698 42.298 1.00 87.38 196 ARG A C 1
ATOM 1481 O O . ARG A 1 196 ? -15.068 -3.779 41.871 1.00 87.38 196 ARG A O 1
ATOM 1488 N N . THR A 1 197 ? -16.667 -2.492 42.779 1.00 86.69 197 THR A N 1
ATOM 1489 C CA . THR A 1 197 ? -17.674 -3.558 42.847 1.00 86.69 197 THR A CA 1
ATOM 1490 C C . THR A 1 197 ? -17.992 -4.053 41.439 1.00 86.69 197 THR A C 1
ATOM 1492 O O . THR A 1 197 ? -18.001 -5.253 41.190 1.00 86.69 197 THR A O 1
ATOM 1495 N N . VAL A 1 198 ? -18.139 -3.124 40.488 1.00 86.50 198 VAL A N 1
ATOM 1496 C CA . VAL A 1 198 ? -18.335 -3.450 39.069 1.00 86.50 198 VAL A CA 1
ATOM 1497 C C . VAL A 1 198 ? -17.158 -4.256 38.508 1.00 86.50 198 VAL A C 1
ATOM 1499 O O . VAL A 1 198 ? -17.366 -5.283 37.864 1.00 86.50 198 VAL A O 1
ATOM 1502 N N . GLY A 1 199 ? -15.923 -3.806 38.753 1.00 85.38 199 GLY A N 1
ATOM 1503 C CA . GLY A 1 199 ? -14.706 -4.481 38.304 1.00 85.38 199 GLY A CA 1
ATOM 1504 C C . GLY A 1 199 ? -14.569 -5.897 38.858 1.00 85.38 199 GLY A C 1
ATOM 1505 O O . GLY A 1 199 ? -14.245 -6.823 38.114 1.00 85.38 199 GLY A O 1
ATOM 1506 N N . GLU A 1 200 ? -14.874 -6.077 40.143 1.00 86.19 200 GLU A N 1
ATOM 1507 C CA . GLU A 1 200 ? -14.848 -7.372 40.818 1.00 86.19 200 GLU A CA 1
ATOM 1508 C C . GLU A 1 200 ? -15.927 -8.332 40.306 1.00 86.19 200 GLU A C 1
ATOM 1510 O O . GLU A 1 200 ? -15.617 -9.485 40.000 1.00 86.19 200 GLU A O 1
ATOM 1515 N N . GLU A 1 201 ? -17.181 -7.884 40.210 1.00 87.19 201 GLU A N 1
ATOM 1516 C CA . GLU A 1 201 ? -18.308 -8.745 39.835 1.00 87.19 201 GLU A CA 1
ATOM 1517 C C . GLU A 1 201 ? -18.284 -9.124 38.353 1.00 87.19 201 GLU A C 1
ATOM 1519 O O . GLU A 1 201 ? -18.542 -10.276 37.999 1.00 87.19 201 GLU A O 1
ATOM 1524 N N . LEU A 1 202 ? -17.921 -8.178 37.484 1.00 84.56 202 LEU A N 1
ATOM 1525 C CA . LEU A 1 202 ? -17.818 -8.420 36.045 1.00 84.56 202 LEU A CA 1
ATOM 1526 C C . LEU A 1 202 ? -16.448 -8.976 35.630 1.00 84.56 202 LEU A C 1
ATOM 1528 O O . LEU A 1 202 ? -16.256 -9.307 34.459 1.00 84.56 202 LEU A O 1
ATOM 1532 N N . ASN A 1 203 ? -15.506 -9.100 36.573 1.00 86.38 203 ASN A N 1
ATOM 1533 C CA . ASN A 1 203 ? -14.121 -9.509 36.340 1.00 86.38 203 ASN A CA 1
ATOM 1534 C C . ASN A 1 203 ? -13.449 -8.702 35.210 1.00 86.38 203 ASN A C 1
ATOM 1536 O O . ASN A 1 203 ? -12.819 -9.263 34.307 1.00 86.38 203 ASN A O 1
ATOM 1540 N N . VAL A 1 204 ? -13.612 -7.377 35.252 1.00 88.44 204 VAL A N 1
ATOM 1541 C CA . VAL A 1 204 ? -13.045 -6.439 34.274 1.00 88.44 204 VAL A CA 1
ATOM 1542 C C . VAL A 1 204 ? -11.979 -5.555 34.902 1.00 88.44 204 VAL A C 1
ATOM 1544 O O . VAL A 1 204 ? -12.065 -5.146 36.058 1.00 88.44 204 VAL A O 1
ATOM 1547 N N . ARG A 1 205 ? -10.955 -5.226 34.116 1.00 89.94 205 ARG A N 1
ATOM 1548 C CA . ARG A 1 205 ? -9.837 -4.394 34.566 1.00 89.94 205 ARG A CA 1
ATOM 1549 C C . ARG A 1 205 ? -10.163 -2.904 34.549 1.00 89.94 205 ARG A C 1
ATOM 1551 O O . ARG A 1 205 ? -9.629 -2.162 35.372 1.00 89.94 205 ARG A O 1
ATOM 1558 N N . TYR A 1 206 ? -11.016 -2.470 33.627 1.00 91.31 206 TYR A N 1
ATOM 1559 C CA . TYR A 1 206 ? -11.332 -1.061 33.419 1.00 91.31 206 TYR A CA 1
ATOM 1560 C C . TYR A 1 206 ? -12.837 -0.797 33.463 1.00 91.31 206 TYR A C 1
ATOM 1562 O O . TYR A 1 206 ? -13.632 -1.536 32.887 1.00 91.31 206 TYR A O 1
ATOM 1570 N N . VAL A 1 207 ? -13.223 0.300 34.107 1.00 91.38 207 VAL A N 1
ATOM 1571 C CA . VAL A 1 207 ? -14.596 0.814 34.113 1.00 91.38 207 VAL A CA 1
ATOM 1572 C C . VAL A 1 207 ? -14.593 2.175 33.431 1.00 91.38 207 VAL A C 1
ATOM 1574 O O . VAL A 1 207 ? -13.833 3.064 33.816 1.00 91.38 207 VAL A O 1
ATOM 1577 N N . ILE A 1 208 ? -15.422 2.325 32.401 1.00 92.19 208 ILE A N 1
ATOM 1578 C CA . ILE A 1 208 ? -15.610 3.574 31.664 1.00 92.19 208 ILE A CA 1
ATOM 1579 C C . ILE A 1 208 ? -16.935 4.181 32.108 1.00 92.19 208 ILE A C 1
ATOM 1581 O O . ILE A 1 208 ? -17.971 3.520 32.065 1.00 92.19 208 ILE A O 1
ATOM 1585 N N . THR A 1 209 ? -16.902 5.440 32.530 1.00 90.44 209 THR A N 1
ATOM 1586 C CA . THR A 1 209 ? -18.090 6.198 32.936 1.00 90.44 209 THR A CA 1
ATOM 1587 C C . THR A 1 209 ? -17.992 7.635 32.440 1.00 90.44 209 THR A C 1
ATOM 1589 O O . THR A 1 209 ? -16.917 8.098 32.048 1.00 90.44 209 THR A O 1
ATOM 1592 N N . GLY A 1 210 ? -19.108 8.353 32.426 1.00 90.75 210 GLY A N 1
ATOM 1593 C CA . GLY A 1 210 ? -19.135 9.721 31.948 1.00 90.75 210 GLY A CA 1
ATOM 1594 C C . GLY A 1 210 ? -20.489 10.390 32.087 1.00 90.75 210 GLY A C 1
ATOM 1595 O O . GLY A 1 210 ? -21.470 9.792 32.528 1.00 90.75 210 GLY A O 1
ATOM 1596 N N . SER A 1 211 ? -20.528 11.662 31.706 1.00 91.44 211 SER A N 1
ATOM 1597 C CA . SER A 1 211 ? -21.742 12.467 31.749 1.00 91.44 211 SER A CA 1
ATOM 1598 C C . SER A 1 211 ? -21.847 13.420 30.570 1.00 91.44 211 SER A C 1
ATOM 1600 O O . SER A 1 211 ? -20.847 13.795 29.956 1.00 91.44 211 SER A O 1
ATOM 1602 N N . LEU A 1 212 ? -23.076 13.806 30.251 1.00 91.31 212 LEU A N 1
ATOM 1603 C CA . LEU A 1 212 ? -23.432 14.667 29.133 1.00 91.31 212 LEU A CA 1
ATOM 1604 C C . LEU A 1 212 ? -24.268 15.833 29.652 1.00 91.31 212 LEU A C 1
ATOM 1606 O O . LEU A 1 212 ? -25.134 15.662 30.509 1.00 91.31 212 LEU A O 1
ATOM 1610 N N . ARG A 1 213 ? -24.022 17.036 29.134 1.00 91.31 213 ARG A N 1
ATOM 1611 C CA . ARG A 1 213 ? -24.825 18.220 29.448 1.00 91.31 213 ARG A CA 1
ATOM 1612 C C . ARG A 1 213 ? -24.925 19.142 28.245 1.00 91.31 213 ARG A C 1
ATOM 1614 O O . ARG A 1 213 ? -23.910 19.635 27.758 1.00 91.31 213 ARG A O 1
ATOM 1621 N N . ARG A 1 214 ? -26.145 19.443 27.810 1.00 88.38 214 ARG A N 1
ATOM 1622 C CA . ARG A 1 214 ? -26.388 20.425 26.749 1.00 88.38 214 ARG A CA 1
ATOM 1623 C C . ARG A 1 214 ? -26.149 21.853 27.244 1.00 88.38 214 ARG A C 1
ATOM 1625 O O . ARG A 1 214 ? -26.615 22.242 28.314 1.00 88.38 214 ARG A O 1
ATOM 1632 N N . LEU A 1 215 ? -25.409 22.626 26.453 1.00 87.00 215 LEU A N 1
ATOM 1633 C CA . LEU A 1 215 ? -25.060 24.029 26.671 1.00 87.00 215 LEU A CA 1
ATOM 1634 C C . LEU A 1 215 ? -25.328 24.805 25.373 1.00 87.00 215 LEU A C 1
ATOM 1636 O O . LEU A 1 215 ? -24.445 24.965 24.533 1.00 87.00 215 LEU A O 1
ATOM 1640 N N . GLY A 1 216 ? -26.570 25.259 25.189 1.00 85.19 216 GLY A N 1
ATOM 1641 C CA . GLY A 1 216 ? -26.992 25.901 23.941 1.00 85.19 216 GLY A CA 1
ATOM 1642 C C . GLY A 1 216 ? -26.873 24.940 22.753 1.00 85.19 216 GLY A C 1
ATOM 1643 O O . GLY A 1 216 ? -27.508 23.886 22.750 1.00 85.19 216 GLY A O 1
ATOM 1644 N N . SER A 1 217 ? -26.044 25.293 21.766 1.00 84.62 217 SER A N 1
ATOM 1645 C CA . SER A 1 217 ? -25.771 24.487 20.566 1.00 84.62 217 SER A CA 1
ATOM 1646 C C . SER A 1 217 ? -24.628 23.472 20.723 1.00 84.62 217 SER A C 1
ATOM 1648 O O . SER A 1 217 ? -24.261 22.819 19.748 1.00 84.62 217 SER A O 1
ATOM 1650 N N . ALA A 1 218 ? -24.060 23.311 21.922 1.00 86.06 218 ALA A N 1
ATOM 1651 C CA . ALA A 1 218 ? -22.992 22.350 22.194 1.00 86.06 218 ALA A CA 1
ATOM 1652 C C . ALA A 1 218 ? -23.394 21.326 23.264 1.00 86.06 218 ALA A C 1
ATOM 1654 O O . ALA A 1 218 ? -24.208 21.604 24.148 1.00 86.06 218 ALA A O 1
ATOM 1655 N N . LEU A 1 219 ? -22.788 20.144 23.211 1.00 88.44 219 LEU A N 1
ATOM 1656 C CA . LEU A 1 219 ? -22.872 19.119 24.241 1.00 88.44 219 LEU A CA 1
ATOM 1657 C C . LEU A 1 219 ? -21.532 19.045 24.976 1.00 88.44 219 LEU A C 1
ATOM 1659 O O . LEU A 1 219 ? -20.497 18.766 24.373 1.00 88.44 219 LEU A O 1
ATOM 1663 N N . ARG A 1 220 ? -21.545 19.294 26.286 1.00 91.19 220 ARG A N 1
ATOM 1664 C CA . ARG A 1 220 ? -20.401 19.036 27.160 1.00 91.19 220 ARG A CA 1
ATOM 1665 C C . ARG A 1 220 ? -20.388 17.565 27.532 1.00 91.19 220 ARG A C 1
ATOM 1667 O O . ARG A 1 220 ? -21.359 17.075 28.105 1.00 91.19 220 ARG A O 1
ATOM 1674 N N . VAL A 1 221 ? -19.280 16.899 27.251 1.00 92.31 221 VAL A N 1
ATOM 1675 C CA . VAL A 1 221 ? -19.044 15.487 27.537 1.00 92.31 221 VAL A CA 1
ATOM 1676 C C . VAL A 1 221 ? -17.932 15.386 28.571 1.00 92.31 221 VAL A C 1
ATOM 1678 O O . VAL A 1 221 ? -16.874 15.993 28.405 1.00 92.31 221 VAL A O 1
ATOM 1681 N N . ASN A 1 222 ? -18.166 14.625 29.635 1.00 91.50 222 ASN A N 1
ATOM 1682 C CA . ASN A 1 222 ? -17.129 14.184 30.561 1.00 91.50 222 ASN A CA 1
ATOM 1683 C C . ASN A 1 222 ? -16.925 12.686 30.382 1.00 91.50 222 ASN A C 1
ATOM 1685 O O . ASN A 1 222 ? -17.897 11.934 30.309 1.00 91.50 222 ASN A O 1
ATOM 1689 N N . LEU A 1 223 ? -15.669 12.262 30.361 1.00 92.56 223 LEU A N 1
ATOM 1690 C CA . LEU A 1 223 ? -15.279 10.875 30.191 1.00 92.56 223 LEU A CA 1
ATOM 1691 C C . LEU A 1 223 ? -14.245 10.497 31.241 1.00 92.56 223 LEU A C 1
ATOM 1693 O O . LEU A 1 223 ? -13.323 11.264 31.510 1.00 92.56 223 LEU A O 1
ATOM 1697 N N . GLN A 1 224 ? -14.401 9.324 31.838 1.00 92.25 224 GLN A N 1
ATOM 1698 C CA . GLN A 1 224 ? -13.528 8.820 32.885 1.00 92.25 224 GLN A CA 1
ATOM 1699 C C . GLN A 1 224 ? -13.193 7.356 32.637 1.00 92.25 224 GLN A C 1
ATOM 1701 O O . GLN A 1 224 ? -14.054 6.546 32.294 1.00 92.25 224 GLN A O 1
ATOM 1706 N N . LEU A 1 225 ? -11.927 7.030 32.864 1.00 93.06 225 LEU A N 1
ATOM 1707 C CA . LEU A 1 225 ? -11.387 5.685 32.827 1.00 93.06 225 LEU A CA 1
ATOM 1708 C C . LEU A 1 225 ? -10.878 5.336 34.222 1.00 93.06 225 LEU A C 1
ATOM 1710 O O . LEU A 1 225 ? -9.988 5.997 34.759 1.00 93.06 225 LEU A O 1
ATOM 1714 N N . ILE A 1 226 ? -11.468 4.307 34.817 1.00 91.69 226 ILE A N 1
ATOM 1715 C CA . ILE A 1 226 ? -11.284 3.944 36.222 1.00 91.69 226 ILE A CA 1
ATOM 1716 C C . ILE A 1 226 ? -10.733 2.519 36.307 1.00 91.69 226 ILE A C 1
ATOM 1718 O O . ILE A 1 226 ? -11.088 1.646 35.515 1.00 91.69 226 ILE A O 1
ATOM 1722 N N . SER A 1 227 ? -9.849 2.280 37.273 1.00 90.94 227 SER A N 1
ATOM 1723 C CA . SER A 1 227 ? -9.354 0.945 37.611 1.00 90.94 227 SER A CA 1
ATOM 1724 C C . SER A 1 227 ? -10.461 0.121 38.267 1.00 90.94 227 SER A C 1
ATOM 1726 O O . SER A 1 227 ? -10.914 0.470 39.355 1.00 90.94 227 SER A O 1
ATOM 1728 N N . GLY A 1 228 ? -10.855 -0.994 37.652 1.00 89.06 228 GLY A N 1
ATOM 1729 C CA . GLY A 1 228 ? -11.799 -1.945 38.249 1.00 89.06 228 GLY A CA 1
ATOM 1730 C C . GLY A 1 228 ? -11.232 -2.668 39.477 1.00 89.06 228 GLY A C 1
ATOM 1731 O O . GLY A 1 228 ? -11.987 -3.146 40.310 1.00 89.06 228 GLY A O 1
ATOM 1732 N N . GLU A 1 229 ? -9.905 -2.705 39.626 1.00 87.44 229 GLU A N 1
ATOM 1733 C CA . GLU A 1 229 ? -9.223 -3.347 40.759 1.00 87.44 229 GLU A CA 1
ATOM 1734 C C . GLU A 1 229 ? -9.130 -2.425 41.983 1.00 87.44 229 GLU A C 1
ATOM 1736 O O . GLU A 1 229 ? -9.307 -2.858 43.117 1.00 87.44 229 GLU A O 1
ATOM 1741 N N . THR A 1 230 ? -8.837 -1.140 41.768 1.00 87.81 230 THR A N 1
ATOM 1742 C CA . THR A 1 230 ? -8.527 -0.200 42.862 1.00 87.81 230 THR A CA 1
ATOM 1743 C C . THR A 1 230 ? -9.538 0.928 43.015 1.00 87.81 230 THR A C 1
ATOM 1745 O O . THR A 1 230 ? -9.485 1.648 44.007 1.00 87.81 230 THR A O 1
ATOM 1748 N N . GLY A 1 231 ? -10.435 1.126 42.046 1.00 86.56 231 GLY A N 1
ATOM 1749 C CA . GLY A 1 231 ? -11.367 2.258 42.006 1.00 86.56 231 GLY A CA 1
ATOM 1750 C C . GLY A 1 231 ? -10.697 3.594 41.701 1.00 86.56 231 GLY A C 1
ATOM 1751 O O . GLY A 1 231 ? -11.359 4.627 41.693 1.00 86.56 231 GLY A O 1
ATOM 1752 N N . ALA A 1 232 ? -9.383 3.599 41.463 1.00 89.81 232 ALA A N 1
ATOM 1753 C CA . ALA A 1 232 ? -8.646 4.815 41.174 1.00 89.81 232 ALA A CA 1
ATOM 1754 C C . ALA A 1 232 ? -9.042 5.364 39.800 1.00 89.81 232 ALA A C 1
ATOM 1756 O O . ALA A 1 232 ? -9.048 4.624 38.810 1.00 89.81 232 ALA A O 1
ATOM 1757 N N . LEU A 1 233 ? -9.313 6.668 39.736 1.00 91.50 233 LEU A N 1
ATOM 1758 C CA . LEU A 1 233 ? -9.429 7.386 38.473 1.00 91.50 233 LEU A CA 1
ATOM 1759 C C . LEU A 1 233 ? -8.064 7.358 37.775 1.00 91.50 233 LEU A C 1
ATOM 1761 O O . LEU A 1 233 ? -7.100 7.938 38.270 1.00 91.50 233 LEU A O 1
ATOM 1765 N N . LEU A 1 234 ? -7.979 6.655 36.648 1.00 90.00 234 LEU A N 1
ATOM 1766 C CA . LEU A 1 234 ? -6.745 6.517 35.874 1.00 90.00 234 LEU A CA 1
ATOM 1767 C C . LEU A 1 234 ? -6.575 7.676 34.898 1.00 90.00 234 LEU A C 1
ATOM 1769 O O . LEU A 1 234 ? -5.460 8.130 34.655 1.00 90.00 234 LEU A O 1
ATOM 1773 N N . TRP A 1 235 ? -7.686 8.140 34.331 1.00 93.44 235 TRP A N 1
ATOM 1774 C CA . TRP A 1 235 ? -7.704 9.227 33.369 1.00 93.44 235 TRP A CA 1
ATOM 1775 C C . TRP A 1 235 ? -9.106 9.834 33.268 1.00 93.44 235 TRP A C 1
ATOM 1777 O O . TRP A 1 235 ? -10.104 9.128 33.407 1.00 93.44 235 TRP A O 1
ATOM 1787 N N . SER A 1 236 ? -9.184 11.136 33.003 1.00 92.50 236 SER A N 1
ATOM 1788 C CA . SER A 1 236 ? -10.434 11.803 32.653 1.00 92.50 236 SER A CA 1
ATOM 1789 C C . SER A 1 236 ? -10.209 12.893 31.621 1.00 92.50 236 SER A C 1
ATOM 1791 O O . SER A 1 236 ? -9.182 13.571 31.667 1.00 92.50 236 SER A O 1
ATOM 1793 N N . ASP A 1 237 ? -11.217 13.138 30.798 1.00 90.12 237 ASP A N 1
ATOM 1794 C CA . ASP A 1 237 ? -11.261 14.265 29.875 1.00 90.12 237 ASP A CA 1
ATOM 1795 C C . ASP A 1 237 ? -12.641 14.912 29.861 1.00 90.12 237 ASP A C 1
ATOM 1797 O O . ASP A 1 237 ? -13.656 14.309 30.226 1.00 90.12 237 ASP A O 1
ATOM 1801 N N . ARG A 1 238 ? -12.649 16.183 29.473 1.00 91.00 238 ARG A N 1
ATOM 1802 C CA . ARG A 1 238 ? -13.840 17.001 29.342 1.00 91.00 238 ARG A CA 1
ATOM 1803 C C . ARG A 1 238 ? -13.723 17.846 28.093 1.00 91.00 238 ARG A C 1
ATOM 1805 O O . ARG A 1 238 ? -12.798 18.646 27.953 1.00 91.00 238 ARG A O 1
ATOM 1812 N N . PHE A 1 239 ? -14.748 17.778 27.259 1.00 89.12 239 PHE A N 1
ATOM 1813 C CA . PHE A 1 239 ? -14.806 18.576 26.051 1.00 89.12 239 PHE A CA 1
ATOM 1814 C C . PHE A 1 239 ? -16.216 19.023 25.695 1.00 89.12 239 PHE A C 1
ATOM 1816 O O . PHE A 1 239 ? -17.200 18.409 26.096 1.00 89.12 239 PHE A O 1
ATOM 1823 N N . ASP A 1 240 ? -16.287 20.103 24.922 1.00 88.00 240 ASP A N 1
ATOM 1824 C CA . ASP A 1 240 ? -17.528 20.628 24.368 1.00 88.00 240 ASP A CA 1
ATOM 1825 C C . ASP A 1 240 ? -17.536 20.337 22.866 1.00 88.00 240 ASP A C 1
ATOM 1827 O O . ASP A 1 240 ? -16.587 20.697 22.163 1.00 88.00 240 ASP A O 1
ATOM 1831 N N . GLU A 1 241 ? -18.587 19.677 22.382 1.00 84.56 241 GLU A N 1
ATOM 1832 C CA . GLU A 1 241 ? -18.750 19.359 20.964 1.00 84.56 241 GLU A CA 1
ATOM 1833 C C . GLU A 1 241 ? -20.015 20.039 20.411 1.00 84.56 241 GLU A C 1
ATOM 1835 O O . GLU A 1 241 ? -21.095 19.876 20.988 1.00 84.56 241 GLU A O 1
ATOM 1840 N N . PRO A 1 242 ? -19.915 20.826 19.324 1.00 82.25 242 PRO A N 1
ATOM 1841 C CA . PRO A 1 242 ? -21.086 21.392 18.657 1.00 82.25 242 PRO A CA 1
ATOM 1842 C C . PRO A 1 242 ? -22.033 20.289 18.162 1.00 82.25 242 PRO A C 1
ATOM 1844 O O . PRO A 1 242 ? -21.583 19.285 17.615 1.00 82.25 242 PRO A O 1
ATOM 1847 N N . ILE A 1 243 ? -23.343 20.479 18.330 1.00 75.62 243 ILE A N 1
ATOM 1848 C CA . ILE A 1 243 ? -24.376 19.519 17.911 1.00 75.62 243 ILE A CA 1
ATOM 1849 C C . ILE A 1 243 ? -25.471 20.225 17.099 1.00 75.62 243 ILE A C 1
ATOM 1851 O O . ILE A 1 243 ? -26.653 20.207 17.430 1.00 75.62 243 ILE A O 1
ATOM 1855 N N . GLU A 1 244 ? -25.049 20.900 16.029 1.00 69.38 244 GLU A N 1
ATOM 1856 C CA . GLU A 1 244 ? -25.944 21.592 15.087 1.00 69.38 244 GLU A CA 1
ATOM 1857 C C . GLU A 1 244 ? -26.848 20.594 14.344 1.00 69.38 244 GLU A C 1
ATOM 1859 O O . GLU A 1 244 ? -28.052 20.814 14.219 1.00 69.38 244 GLU A O 1
ATOM 1864 N N . GLU A 1 245 ? -26.285 19.446 13.951 1.00 67.38 245 GLU A N 1
ATOM 1865 C CA . GLU A 1 245 ? -27.009 18.288 13.423 1.00 67.38 245 GLU A CA 1
ATOM 1866 C C . GLU A 1 245 ? -26.923 17.110 14.416 1.00 67.38 245 GLU A C 1
ATOM 1868 O O . GLU A 1 245 ? -25.828 16.582 14.638 1.00 67.38 245 GLU A O 1
ATOM 1873 N N . PRO A 1 246 ? -28.045 16.644 15.006 1.00 64.00 246 PRO A N 1
ATOM 1874 C CA . PRO A 1 246 ? -28.024 15.661 16.095 1.00 64.00 246 PRO A CA 1
ATOM 1875 C C . PRO A 1 246 ? -27.300 14.345 15.773 1.00 64.00 246 PRO A C 1
ATOM 1877 O O . PRO A 1 246 ? -26.573 13.827 16.616 1.00 64.00 246 PRO A O 1
ATOM 1880 N N . VAL A 1 247 ? -27.463 13.814 14.555 1.00 62.78 247 VAL A N 1
ATOM 1881 C CA . VAL A 1 247 ? -26.883 12.517 14.155 1.00 62.78 247 VAL A CA 1
ATOM 1882 C C . VAL A 1 247 ? -25.387 12.631 13.851 1.00 62.78 247 VAL A C 1
ATOM 1884 O O . VAL A 1 247 ? -24.604 11.797 14.305 1.00 62.78 247 VAL A O 1
ATOM 1887 N N . ALA A 1 248 ? -24.973 13.666 13.114 1.00 63.03 248 ALA A N 1
ATOM 1888 C CA . ALA A 1 248 ? -23.565 13.892 12.790 1.00 63.03 248 ALA A CA 1
ATOM 1889 C C . ALA A 1 248 ? -22.754 14.253 14.047 1.00 63.03 248 ALA A C 1
ATOM 1891 O O . ALA A 1 248 ? -21.675 13.702 14.270 1.00 63.03 248 ALA A O 1
ATOM 1892 N N . GLY A 1 249 ? -23.314 15.103 14.917 1.00 69.75 249 GLY A N 1
ATOM 1893 C CA . GLY A 1 249 ? -22.683 15.472 16.184 1.00 69.75 249 GLY A CA 1
ATOM 1894 C C . GLY A 1 249 ? -22.517 14.283 17.134 1.00 69.75 249 GLY A C 1
ATOM 1895 O O . GLY A 1 249 ? -21.460 14.139 17.747 1.00 69.75 249 GLY A O 1
ATOM 1896 N N . GLN A 1 250 ? -23.503 13.377 17.208 1.00 74.25 250 GLN A N 1
ATOM 1897 C CA . GLN A 1 250 ? -23.400 12.149 18.008 1.00 74.25 250 GLN A CA 1
ATOM 1898 C C . GLN A 1 250 ? -22.208 11.279 17.584 1.00 74.25 250 GLN A C 1
ATOM 1900 O O . GLN A 1 250 ? -21.422 10.860 18.432 1.00 74.25 250 GLN A O 1
ATOM 1905 N N . GLN A 1 251 ? -22.037 11.030 16.283 1.00 73.44 251 GLN A N 1
ATOM 1906 C CA . GLN A 1 251 ? -20.925 10.208 15.790 1.00 73.44 251 GLN A CA 1
ATOM 1907 C C . GLN A 1 251 ? -19.569 10.845 16.080 1.00 73.44 251 GLN A C 1
ATOM 1909 O O . GLN A 1 251 ? -18.641 10.160 16.506 1.00 73.44 251 GLN A O 1
ATOM 1914 N N . GLN A 1 252 ? -19.462 12.162 15.907 1.00 72.75 252 GLN A N 1
ATOM 1915 C CA . GLN A 1 252 ? -18.237 12.901 16.193 1.00 72.75 252 GLN A CA 1
ATOM 1916 C C . GLN A 1 252 ? -17.840 12.805 17.673 1.00 72.75 252 GLN A C 1
ATOM 1918 O O . GLN A 1 252 ? -16.660 12.620 17.982 1.00 72.75 252 GLN A O 1
ATOM 1923 N N . ILE A 1 253 ? -18.821 12.865 18.581 1.00 82.31 253 ILE A N 1
ATOM 1924 C CA . ILE A 1 253 ? -18.613 12.650 20.018 1.00 82.31 253 ILE A CA 1
ATOM 1925 C C . ILE A 1 253 ? -18.083 11.236 20.275 1.00 82.31 253 ILE A C 1
ATOM 1927 O O . ILE A 1 253 ? -17.023 11.090 20.884 1.00 82.31 253 ILE A O 1
ATOM 1931 N N . VAL A 1 254 ? -18.767 10.203 19.772 1.00 82.44 254 VAL A N 1
ATOM 1932 C CA . VAL A 1 254 ? -18.370 8.799 19.980 1.00 82.44 254 VAL A CA 1
ATOM 1933 C C . VAL A 1 254 ? -16.962 8.537 19.442 1.00 82.44 254 VAL A C 1
ATOM 1935 O O . VAL A 1 254 ? -16.147 7.920 20.128 1.00 82.44 254 VAL A O 1
ATOM 1938 N N . TRP A 1 255 ? -16.624 9.055 18.258 1.00 76.62 255 TRP A N 1
ATOM 1939 C CA . TRP A 1 255 ? -15.294 8.873 17.672 1.00 76.62 255 TRP A CA 1
ATOM 1940 C C . TRP A 1 255 ? -14.193 9.515 18.500 1.00 76.62 255 TRP A C 1
ATOM 1942 O O . TRP A 1 255 ? -13.132 8.911 18.668 1.00 76.62 255 TRP A O 1
ATOM 1952 N N . ARG A 1 256 ? -14.435 10.723 19.019 1.00 78.69 256 ARG A N 1
ATOM 1953 C CA . ARG A 1 256 ? -13.487 11.411 19.896 1.00 78.69 256 ARG A CA 1
ATOM 1954 C C . ARG A 1 256 ? -13.289 10.646 21.201 1.00 78.69 256 ARG A C 1
ATOM 1956 O O . ARG A 1 256 ? -12.155 10.473 21.635 1.00 78.69 256 ARG A O 1
ATOM 1963 N N . MET A 1 257 ? -14.374 10.150 21.794 1.00 85.62 257 MET A N 1
ATOM 1964 C CA . MET A 1 257 ? -14.314 9.343 23.015 1.00 85.62 257 MET A CA 1
ATOM 1965 C C . MET A 1 257 ? -13.527 8.053 22.793 1.00 85.62 257 MET A C 1
ATOM 1967 O O . MET A 1 257 ? -12.637 7.744 23.580 1.00 85.62 257 MET A O 1
ATOM 1971 N N . PHE A 1 258 ? -13.820 7.323 21.713 1.00 81.50 258 PHE A N 1
ATOM 1972 C CA . PHE A 1 258 ? -13.092 6.109 21.353 1.00 81.50 258 PHE A CA 1
ATOM 1973 C C . PHE A 1 258 ? -11.600 6.390 21.136 1.00 81.50 258 PHE A C 1
ATOM 1975 O O . PHE A 1 258 ? -10.773 5.639 21.647 1.00 81.50 258 PHE A O 1
ATOM 1982 N N . ASP A 1 259 ? -11.250 7.458 20.406 1.00 74.50 259 ASP A N 1
ATOM 1983 C CA . ASP A 1 259 ? -9.857 7.831 20.116 1.00 74.50 259 ASP A CA 1
ATOM 1984 C C . ASP A 1 259 ? -9.026 7.973 21.384 1.00 74.50 259 ASP A C 1
ATOM 1986 O O . ASP A 1 259 ? -7.982 7.338 21.563 1.00 74.50 259 ASP A O 1
ATOM 1990 N N . GLU A 1 260 ? -9.535 8.812 22.274 1.00 80.19 260 GLU A N 1
ATOM 1991 C CA . GLU A 1 260 ? -8.823 9.219 23.461 1.00 80.19 260 GLU A CA 1
ATOM 1992 C C . GLU A 1 260 ? -8.762 8.056 24.463 1.00 80.19 260 GLU A C 1
ATOM 1994 O O . GLU A 1 260 ? -7.686 7.726 24.965 1.00 80.19 260 GLU A O 1
ATOM 1999 N N . LEU A 1 261 ? -9.876 7.334 24.661 1.00 84.81 261 LEU A N 1
ATOM 2000 C CA . LEU A 1 261 ? -9.901 6.133 25.501 1.00 84.81 261 LEU A CA 1
ATOM 2001 C C . LEU A 1 261 ? -8.933 5.068 25.007 1.00 84.81 261 LEU A C 1
ATOM 2003 O O . LEU A 1 261 ? -8.150 4.543 25.797 1.00 84.81 261 LEU A O 1
ATOM 2007 N N . PHE A 1 262 ? -8.990 4.726 23.719 1.00 79.31 262 PHE A N 1
ATOM 2008 C CA . PHE A 1 262 ? -8.161 3.667 23.162 1.00 79.31 262 PHE A CA 1
ATOM 2009 C C . PHE A 1 262 ? -6.675 4.019 23.272 1.00 79.31 262 PHE A C 1
ATOM 2011 O O . PHE A 1 262 ? -5.872 3.180 23.685 1.00 79.31 262 PHE A O 1
ATOM 2018 N N . THR A 1 263 ? -6.320 5.278 23.001 1.00 77.06 263 THR A N 1
ATOM 2019 C CA . THR A 1 263 ? -4.954 5.785 23.165 1.00 77.06 263 THR A CA 1
ATOM 2020 C C . THR A 1 263 ? -4.475 5.633 24.609 1.00 77.06 263 THR A C 1
ATOM 2022 O O . THR A 1 263 ? -3.394 5.088 24.846 1.00 77.06 263 THR A O 1
ATOM 2025 N N . LYS A 1 264 ? -5.285 6.043 25.594 1.00 83.31 264 LYS A N 1
ATOM 2026 C CA . LYS A 1 264 ? -4.929 5.925 27.017 1.00 83.31 264 LYS A CA 1
ATOM 2027 C C . LYS A 1 264 ? -4.871 4.489 27.514 1.00 83.31 264 LYS A C 1
ATOM 2029 O O . LYS A 1 264 ? -3.949 4.140 28.250 1.00 83.31 264 LYS A O 1
ATOM 2034 N N . LEU A 1 265 ? -5.795 3.636 27.089 1.00 84.94 265 LEU A N 1
ATOM 2035 C CA . LEU A 1 265 ? -5.774 2.207 27.405 1.00 84.94 265 LEU A CA 1
ATOM 2036 C C . LEU A 1 265 ? -4.487 1.547 26.906 1.00 84.94 265 LEU A C 1
ATOM 2038 O O . LEU A 1 265 ? -3.803 0.860 27.667 1.00 84.94 265 LEU A O 1
ATOM 2042 N N . LEU A 1 266 ? -4.120 1.819 25.654 1.00 80.62 266 LEU A N 1
ATOM 2043 C CA . LEU A 1 266 ? -2.912 1.285 25.043 1.00 80.62 266 LEU A CA 1
ATOM 2044 C C . LEU A 1 266 ? -1.634 1.795 25.728 1.00 80.62 266 LEU A C 1
ATOM 2046 O O . LEU A 1 266 ? -0.702 1.022 25.948 1.00 80.62 266 LEU A O 1
ATOM 2050 N N . GLU A 1 267 ? -1.583 3.080 26.099 1.00 80.44 267 GLU A N 1
ATOM 2051 C CA . GLU A 1 267 ? -0.496 3.654 26.907 1.00 80.44 267 GLU A CA 1
ATOM 2052 C C . GLU A 1 267 ? -0.315 2.905 28.231 1.00 80.44 267 GLU A C 1
ATOM 2054 O O . GLU A 1 267 ? 0.801 2.508 28.572 1.00 80.44 267 GLU A O 1
ATOM 2059 N N . MET A 1 268 ? -1.407 2.680 28.962 1.00 83.25 268 MET A N 1
ATOM 2060 C CA . MET A 1 268 ? -1.360 2.054 30.280 1.00 83.25 268 MET A CA 1
ATOM 2061 C C . MET A 1 268 ? -0.985 0.576 30.233 1.00 83.25 268 MET A C 1
ATOM 2063 O O . MET A 1 268 ? -0.190 0.138 31.066 1.00 83.25 268 MET A O 1
ATOM 2067 N N . GLU A 1 269 ? -1.540 -0.195 29.297 1.00 85.06 269 GLU A N 1
ATOM 2068 C CA . GLU A 1 269 ? -1.235 -1.626 29.181 1.00 85.06 269 GLU A CA 1
ATOM 2069 C C . GLU A 1 269 ? 0.179 -1.858 28.643 1.00 85.06 269 GLU A C 1
ATOM 2071 O O . GLU A 1 269 ? 0.902 -2.705 29.164 1.00 85.06 269 GLU A O 1
ATOM 2076 N N . SER A 1 270 ? 0.645 -1.030 27.702 1.00 80.06 270 SER A N 1
ATOM 2077 C CA . SER A 1 270 ? 2.044 -1.058 27.258 1.00 80.06 270 SER A CA 1
ATOM 2078 C C . SER A 1 270 ? 3.014 -0.717 28.400 1.00 80.06 270 SER A C 1
ATOM 2080 O O . SER A 1 270 ? 3.956 -1.464 28.669 1.00 80.06 270 SER A O 1
ATOM 2082 N N . ALA A 1 271 ? 2.751 0.358 29.156 1.00 80.75 271 ALA A N 1
ATOM 2083 C CA . ALA A 1 271 ? 3.563 0.726 30.319 1.00 80.75 271 ALA A CA 1
ATOM 2084 C C . ALA A 1 271 ? 3.494 -0.313 31.450 1.00 80.75 271 ALA A C 1
ATOM 2086 O O . ALA A 1 271 ? 4.435 -0.446 32.233 1.00 80.75 271 ALA A O 1
ATOM 2087 N N . ARG A 1 272 ? 2.380 -1.041 31.584 1.00 80.25 272 ARG A N 1
ATOM 2088 C CA . ARG A 1 272 ? 2.260 -2.159 32.524 1.00 80.25 272 ARG A CA 1
ATOM 2089 C C . ARG A 1 272 ? 3.136 -3.328 32.078 1.00 80.25 272 ARG A C 1
ATOM 2091 O O . ARG A 1 272 ? 3.969 -3.749 32.869 1.00 80.25 272 ARG A O 1
ATOM 2098 N N . SER A 1 273 ? 3.039 -3.752 30.819 1.00 78.38 273 SER A N 1
ATOM 2099 C CA . SER A 1 273 ? 3.882 -4.811 30.243 1.00 78.38 273 SER A CA 1
ATOM 2100 C C . SER A 1 273 ? 5.382 -4.501 30.396 1.00 78.38 273 SER A C 1
ATOM 2102 O O . SER A 1 273 ? 6.158 -5.341 30.848 1.00 78.38 273 SER A O 1
ATOM 2104 N N . LEU A 1 274 ? 5.792 -3.248 30.147 1.00 74.12 274 LEU A N 1
ATOM 2105 C CA . LEU A 1 274 ? 7.180 -2.797 30.332 1.00 74.12 274 LEU A CA 1
ATOM 2106 C C . LEU A 1 274 ? 7.642 -2.760 31.795 1.00 74.12 274 LEU A C 1
ATOM 2108 O O . LEU A 1 274 ? 8.823 -2.973 32.052 1.00 74.12 274 LEU A O 1
ATOM 2112 N N . ARG A 1 275 ? 6.754 -2.453 32.749 1.00 78.00 275 ARG A N 1
ATOM 2113 C CA . ARG A 1 275 ? 7.084 -2.445 34.187 1.00 78.00 275 ARG A CA 1
ATOM 2114 C C . ARG A 1 275 ? 7.138 -3.844 34.773 1.00 78.00 275 ARG A C 1
ATOM 2116 O O . ARG A 1 275 ? 7.981 -4.108 35.620 1.00 78.00 275 ARG A O 1
ATOM 2123 N N . GLU A 1 276 ? 6.226 -4.707 34.344 1.00 75.00 276 GLU A N 1
ATOM 2124 C CA . GLU A 1 276 ? 6.156 -6.088 34.810 1.00 75.00 276 GLU A CA 1
ATOM 2125 C C . GLU A 1 276 ? 7.332 -6.920 34.282 1.00 75.00 276 GLU A C 1
ATOM 2127 O O . GLU A 1 276 ? 7.631 -7.939 34.896 1.00 75.00 276 GLU A O 1
ATOM 2132 N N . GLN A 1 277 ? 8.005 -6.467 33.205 1.00 62.72 277 GLN A N 1
ATOM 2133 C CA . GLN A 1 277 ? 9.143 -7.131 32.547 1.00 62.72 277 GLN A CA 1
ATOM 2134 C C . GLN A 1 277 ? 9.022 -8.656 32.614 1.00 62.72 277 GLN A C 1
ATOM 2136 O O . GLN A 1 277 ? 9.870 -9.309 33.231 1.00 62.72 277 GLN A O 1
ATOM 2141 N N . PRO A 1 278 ? 7.944 -9.236 32.050 1.00 63.38 278 PRO A N 1
ATOM 2142 C CA . PRO A 1 278 ? 7.780 -10.674 32.092 1.00 63.38 278 PRO A CA 1
ATOM 2143 C C . PRO A 1 278 ? 9.032 -11.310 31.490 1.00 63.38 278 PRO A C 1
ATOM 2145 O O . PRO A 1 278 ? 9.462 -10.954 30.394 1.00 63.38 278 PRO A O 1
ATOM 2148 N N . THR A 1 279 ? 9.633 -12.235 32.237 1.00 59.66 279 THR A N 1
ATOM 2149 C CA . THR A 1 279 ? 10.820 -12.992 31.812 1.00 59.66 279 THR A CA 1
ATOM 2150 C C . THR A 1 279 ? 10.581 -13.774 30.518 1.00 59.66 279 THR A C 1
ATOM 2152 O O . THR A 1 279 ? 11.540 -14.178 29.872 1.00 59.66 279 THR A O 1
ATOM 2155 N N . ASP A 1 280 ? 9.310 -13.960 30.151 1.00 64.81 280 ASP A N 1
ATOM 2156 C CA . ASP A 1 280 ? 8.829 -14.562 28.913 1.00 64.81 280 ASP A CA 1
ATOM 2157 C C . ASP A 1 280 ? 7.570 -13.787 28.451 1.00 64.81 280 ASP A C 1
ATOM 2159 O O . ASP A 1 280 ? 6.475 -14.048 28.962 1.00 64.81 280 ASP A O 1
ATOM 2163 N N . PRO A 1 281 ? 7.706 -12.728 27.623 1.00 76.69 281 PRO A N 1
ATOM 2164 C CA . PRO A 1 281 ? 6.560 -11.960 27.142 1.00 76.69 281 PRO A CA 1
ATOM 2165 C C . PRO A 1 281 ? 5.703 -12.817 26.207 1.00 76.69 281 PRO A C 1
ATOM 2167 O O . PRO A 1 281 ? 6.221 -13.450 25.290 1.00 76.69 281 PRO A O 1
ATOM 2170 N N . ASP A 1 282 ? 4.384 -12.802 26.401 1.00 83.44 282 ASP A N 1
ATOM 2171 C CA . ASP A 1 282 ? 3.478 -13.513 25.500 1.00 83.44 282 ASP A CA 1
ATOM 2172 C C . ASP A 1 282 ? 3.253 -12.737 24.184 1.00 83.44 282 ASP A C 1
ATOM 2174 O O . ASP A 1 282 ? 3.632 -11.571 24.026 1.00 83.44 282 ASP A O 1
ATOM 2178 N N . ALA A 1 283 ? 2.601 -13.375 23.207 1.00 84.75 283 ALA A N 1
ATOM 2179 C CA . ALA A 1 283 ? 2.306 -12.740 21.921 1.00 84.75 283 ALA A CA 1
ATOM 2180 C C . ALA A 1 283 ? 1.503 -11.430 22.065 1.00 84.75 283 ALA A C 1
ATOM 2182 O O . ALA A 1 283 ? 1.650 -10.512 21.253 1.00 84.75 283 ALA A O 1
ATOM 2183 N N . PHE A 1 284 ? 0.661 -11.321 23.097 1.00 83.12 284 PHE A N 1
ATOM 2184 C CA . PHE A 1 284 ? -0.168 -10.146 23.343 1.00 83.12 284 PHE A CA 1
ATOM 2185 C C . PHE A 1 284 ? 0.651 -8.979 23.916 1.00 83.12 284 PHE A C 1
ATOM 2187 O O . PHE A 1 284 ? 0.436 -7.837 23.510 1.00 83.12 284 PHE A O 1
ATOM 2194 N N . ASP A 1 285 ? 1.641 -9.251 24.772 1.00 83.12 285 ASP A N 1
ATOM 2195 C CA . ASP A 1 285 ? 2.617 -8.264 25.253 1.00 83.12 285 ASP A CA 1
ATOM 2196 C C . ASP A 1 285 ? 3.383 -7.628 24.086 1.00 83.12 285 ASP A C 1
ATOM 2198 O O . ASP A 1 285 ? 3.493 -6.400 23.989 1.00 83.12 285 ASP A O 1
ATOM 2202 N N . CYS A 1 286 ? 3.859 -8.454 23.152 1.00 86.56 286 CYS A N 1
ATOM 2203 C CA . CYS A 1 286 ? 4.528 -7.985 21.941 1.00 86.56 286 CYS A CA 1
ATOM 2204 C C . CYS A 1 286 ? 3.605 -7.109 21.074 1.00 86.56 286 CYS A C 1
ATOM 2206 O O . CYS A 1 286 ? 4.019 -6.037 20.623 1.00 86.56 286 CYS A O 1
ATOM 2208 N N . VAL A 1 287 ? 2.338 -7.508 20.899 1.00 86.75 287 VAL A N 1
ATOM 2209 C CA . VAL A 1 287 ? 1.324 -6.725 20.170 1.00 86.75 287 VAL A CA 1
ATOM 2210 C C . VAL A 1 287 ? 1.062 -5.368 20.826 1.00 86.75 287 VAL A C 1
ATOM 2212 O O . VAL A 1 287 ? 1.069 -4.353 20.130 1.00 86.75 287 VAL A O 1
ATOM 2215 N N . LEU A 1 288 ? 0.862 -5.319 22.146 1.00 84.25 288 LEU A N 1
ATOM 2216 C CA . LEU A 1 288 ? 0.595 -4.073 22.874 1.00 84.25 288 LEU A CA 1
ATOM 2217 C C . LEU A 1 288 ? 1.767 -3.091 22.771 1.00 84.25 288 LEU A C 1
ATOM 2219 O O . LEU A 1 288 ? 1.564 -1.898 22.535 1.00 84.25 288 LEU A O 1
ATOM 2223 N N . ARG A 1 289 ? 3.000 -3.592 22.900 1.00 84.75 289 ARG A N 1
ATOM 2224 C CA . ARG A 1 289 ? 4.215 -2.777 22.766 1.00 84.75 289 ARG A CA 1
ATOM 2225 C C . ARG A 1 289 ? 4.381 -2.247 21.344 1.00 84.75 289 ARG A C 1
ATOM 2227 O O . ARG A 1 289 ? 4.654 -1.061 21.175 1.00 84.75 289 ARG A O 1
ATOM 2234 N N . ALA A 1 290 ? 4.162 -3.089 20.332 1.00 86.56 290 ALA A N 1
ATOM 2235 C CA . ALA A 1 290 ? 4.207 -2.669 18.935 1.00 86.56 290 ALA A CA 1
ATOM 2236 C C . ALA A 1 290 ? 3.153 -1.594 18.642 1.00 86.56 290 ALA A C 1
ATOM 2238 O O . ALA A 1 290 ? 3.485 -0.538 18.114 1.00 86.56 290 ALA A O 1
ATOM 2239 N N . ALA A 1 291 ? 1.902 -1.828 19.048 1.00 81.75 291 ALA A N 1
ATOM 2240 C CA . ALA A 1 291 ? 0.798 -0.886 18.907 1.00 81.75 291 ALA A CA 1
ATOM 2241 C C . ALA A 1 291 ? 1.091 0.467 19.570 1.00 81.75 291 ALA A C 1
ATOM 2243 O O . ALA A 1 291 ? 0.837 1.518 18.983 1.00 81.75 291 ALA A O 1
ATOM 2244 N N . HIS A 1 292 ? 1.678 0.467 20.767 1.00 81.00 292 HIS A N 1
ATOM 2245 C CA . HIS A 1 292 ? 2.046 1.699 21.461 1.00 81.00 292 HIS A CA 1
ATOM 2246 C C . HIS A 1 292 ? 3.035 2.567 20.668 1.00 81.00 292 HIS A C 1
ATOM 2248 O O . HIS A 1 292 ? 2.909 3.793 20.672 1.00 81.00 292 HIS A O 1
ATOM 2254 N N . LEU A 1 293 ? 4.004 1.945 19.985 1.00 77.06 293 LEU A N 1
ATOM 2255 C CA . LEU A 1 293 ? 5.000 2.656 19.176 1.00 77.06 293 LEU A CA 1
ATOM 2256 C C . LEU A 1 293 ? 4.381 3.351 17.957 1.00 77.06 293 LEU A C 1
ATOM 2258 O O . LEU A 1 293 ? 4.900 4.374 17.512 1.00 77.06 293 LEU A O 1
ATOM 2262 N N . ILE A 1 294 ? 3.293 2.798 17.420 1.00 73.75 294 ILE A N 1
ATOM 2263 C CA . ILE A 1 294 ? 2.799 3.118 16.074 1.00 73.75 294 ILE A CA 1
ATOM 2264 C C . ILE A 1 294 ? 1.437 3.811 16.025 1.00 73.75 294 ILE A C 1
ATOM 2266 O O . ILE A 1 294 ? 1.140 4.458 15.028 1.00 73.75 294 ILE A O 1
ATOM 2270 N N . GLU A 1 295 ? 0.609 3.692 17.063 1.00 68.56 295 GLU A N 1
ATOM 2271 C CA . GLU A 1 295 ? -0.730 4.304 17.084 1.00 68.56 295 GLU A CA 1
ATOM 2272 C C . GLU A 1 295 ? -0.727 5.723 17.682 1.00 68.56 295 GLU A C 1
ATOM 2274 O O . GLU A 1 295 ? -1.673 6.479 17.486 1.00 68.56 295 GLU A O 1
ATOM 2279 N N . ARG A 1 296 ? 0.335 6.115 18.403 1.00 61.62 296 ARG A N 1
ATOM 2280 C CA . ARG A 1 296 ? 0.394 7.397 19.137 1.00 61.62 296 ARG A CA 1
ATOM 2281 C C . ARG A 1 296 ? 0.960 8.566 18.338 1.00 61.62 296 ARG A C 1
ATOM 2283 O O . ARG A 1 296 ? 0.695 9.718 18.667 1.00 61.62 296 ARG A O 1
ATOM 2290 N N . GLN A 1 297 ? 1.824 8.292 17.366 1.00 59.91 297 GLN A N 1
ATOM 2291 C CA . GLN A 1 297 ? 2.577 9.313 16.637 1.00 59.91 297 GLN A CA 1
ATOM 2292 C C . GLN A 1 297 ? 2.726 8.916 15.172 1.00 59.91 297 GLN A C 1
ATOM 2294 O O . GLN A 1 297 ? 2.608 7.744 14.823 1.00 59.91 297 GLN A O 1
ATOM 2299 N N . LEU A 1 298 ? 3.027 9.900 14.321 1.00 60.00 298 LEU A N 1
ATOM 2300 C CA . LEU A 1 298 ? 3.360 9.652 12.922 1.00 60.00 298 LEU A CA 1
ATOM 2301 C C . LEU A 1 298 ? 4.503 8.619 12.831 1.00 60.00 298 LEU A C 1
ATOM 2303 O O . LEU A 1 298 ? 5.517 8.782 13.518 1.00 60.00 298 LEU A O 1
ATOM 2307 N N . PRO A 1 299 ? 4.361 7.546 12.037 1.00 62.31 299 PRO A N 1
ATOM 2308 C CA . PRO A 1 299 ? 5.375 6.509 11.923 1.00 62.31 299 PRO A CA 1
ATOM 2309 C C . PRO A 1 299 ? 6.701 7.111 11.451 1.00 62.31 299 PRO A C 1
ATOM 2311 O O . PRO A 1 299 ? 6.728 7.838 10.467 1.00 62.31 299 PRO A O 1
ATOM 2314 N N . SER A 1 300 ? 7.797 6.793 12.139 1.00 69.12 300 SER A N 1
ATOM 2315 C CA . SER A 1 300 ? 9.153 6.989 11.612 1.00 69.12 300 SER A CA 1
ATOM 2316 C C . SER A 1 300 ? 9.693 5.638 11.152 1.00 69.12 300 SER A C 1
ATOM 2318 O O . SER A 1 300 ? 9.279 4.607 11.689 1.00 69.12 300 SER A O 1
ATOM 2320 N N . LEU A 1 301 ? 10.636 5.618 10.203 1.00 70.31 301 LEU A N 1
ATOM 2321 C CA . LEU A 1 301 ? 11.238 4.366 9.718 1.00 70.31 301 LEU A CA 1
ATOM 2322 C C . LEU A 1 301 ? 11.785 3.502 10.864 1.00 70.31 301 LEU A C 1
ATOM 2324 O O . LEU A 1 301 ? 11.542 2.298 10.897 1.00 70.31 301 LEU A O 1
ATOM 2328 N N . GLN A 1 302 ? 12.441 4.131 11.842 1.00 75.06 302 GLN A N 1
ATOM 2329 C CA . GLN A 1 302 ? 12.945 3.450 13.034 1.00 75.06 302 GLN A CA 1
ATOM 2330 C C . GLN A 1 302 ? 11.815 2.800 13.848 1.00 75.06 302 GLN A C 1
ATOM 2332 O O . GLN A 1 302 ? 11.884 1.613 14.157 1.00 75.06 302 GLN A O 1
ATOM 2337 N N . ARG A 1 303 ? 10.741 3.539 14.154 1.00 76.38 303 ARG A N 1
ATOM 2338 C CA . ARG A 1 303 ? 9.610 2.998 14.929 1.00 76.38 303 ARG A CA 1
ATOM 2339 C C . ARG A 1 303 ? 8.879 1.885 14.197 1.00 76.38 303 ARG A C 1
ATOM 2341 O O . ARG A 1 303 ? 8.437 0.933 14.831 1.00 76.38 303 ARG A O 1
ATOM 2348 N N . VAL A 1 304 ? 8.754 1.994 12.876 1.00 78.88 304 VAL A N 1
ATOM 2349 C CA . VAL A 1 304 ? 8.169 0.934 12.047 1.00 78.88 304 VAL A CA 1
ATOM 2350 C C . VAL A 1 304 ? 9.028 -0.326 12.111 1.00 78.88 304 VAL A C 1
ATOM 2352 O O . VAL A 1 304 ? 8.476 -1.412 12.276 1.00 78.88 304 VAL A O 1
ATOM 2355 N N . ALA A 1 305 ? 10.356 -0.203 12.041 1.00 81.62 305 ALA A N 1
ATOM 2356 C CA . ALA A 1 305 ? 11.264 -1.342 12.165 1.00 81.62 305 ALA A CA 1
ATOM 2357 C C . ALA A 1 305 ? 11.170 -2.006 13.551 1.00 81.62 305 ALA A C 1
ATOM 2359 O O . ALA A 1 305 ? 10.988 -3.221 13.638 1.00 81.62 305 ALA A O 1
ATOM 2360 N N . GLU A 1 306 ? 11.204 -1.217 14.630 1.00 85.81 306 GLU A N 1
ATOM 2361 C CA . GLU A 1 306 ? 11.065 -1.711 16.008 1.00 85.81 306 GLU A CA 1
ATOM 2362 C C . GLU A 1 306 ? 9.711 -2.401 16.244 1.00 85.81 306 GLU A C 1
ATOM 2364 O O . GLU A 1 306 ? 9.649 -3.503 16.793 1.00 85.81 306 GLU A O 1
ATOM 2369 N N . ALA A 1 307 ? 8.615 -1.790 15.785 1.00 87.00 307 ALA A N 1
ATOM 2370 C CA . ALA A 1 307 ? 7.284 -2.375 15.894 1.00 87.00 307 ALA A CA 1
ATOM 2371 C C . ALA A 1 307 ? 7.149 -3.652 15.058 1.00 87.00 307 ALA A C 1
ATOM 2373 O O . ALA A 1 307 ? 6.558 -4.621 15.527 1.00 87.00 307 ALA A O 1
ATOM 2374 N N . THR A 1 308 ? 7.723 -3.687 13.852 1.00 88.69 308 THR A N 1
ATOM 2375 C CA . THR A 1 308 ? 7.726 -4.891 13.009 1.00 88.69 308 THR A CA 1
ATOM 2376 C C . THR A 1 308 ? 8.454 -6.029 13.715 1.00 88.69 308 THR A C 1
ATOM 2378 O O . THR A 1 308 ? 7.894 -7.113 13.812 1.00 88.69 308 THR A O 1
ATOM 2381 N N . ALA A 1 309 ? 9.625 -5.784 14.312 1.00 91.25 309 ALA A N 1
ATOM 2382 C CA . ALA A 1 309 ? 10.356 -6.806 15.065 1.00 91.25 309 ALA A CA 1
ATOM 2383 C C . ALA A 1 309 ? 9.537 -7.392 16.233 1.00 91.25 309 ALA A C 1
ATOM 2385 O O . ALA A 1 309 ? 9.529 -8.606 16.437 1.00 91.25 309 ALA A O 1
ATOM 2386 N N . LEU A 1 310 ? 8.799 -6.555 16.970 1.00 90.88 310 LEU A N 1
ATOM 2387 C CA . LEU A 1 310 ? 7.889 -7.018 18.025 1.00 90.88 310 LEU A CA 1
ATOM 2388 C C . LEU A 1 310 ? 6.720 -7.841 17.464 1.00 90.88 310 LEU A C 1
ATOM 2390 O O . LEU A 1 310 ? 6.350 -8.859 18.043 1.00 90.88 310 LEU A O 1
ATOM 2394 N N . LEU A 1 311 ? 6.140 -7.434 16.335 1.00 93.06 311 LEU A N 1
ATOM 2395 C CA . LEU A 1 311 ? 5.045 -8.171 15.698 1.00 93.06 311 LEU A CA 1
ATOM 2396 C C . LEU A 1 311 ? 5.513 -9.522 15.141 1.00 93.06 311 LEU A C 1
ATOM 2398 O O . LEU A 1 311 ? 4.761 -10.489 15.208 1.00 93.06 311 LEU A O 1
ATOM 2402 N N . GLU A 1 312 ? 6.745 -9.615 14.638 1.00 94.75 312 GLU A N 1
ATOM 2403 C CA . GLU A 1 312 ? 7.350 -10.887 14.216 1.00 94.75 312 GLU A CA 1
ATOM 2404 C C . GLU A 1 312 ? 7.513 -11.843 15.402 1.00 94.75 312 GLU A C 1
ATOM 2406 O O . GLU A 1 312 ? 7.152 -13.014 15.305 1.00 94.75 312 GLU A O 1
ATOM 2411 N N . GLN A 1 313 ? 7.975 -11.340 16.554 1.00 93.88 313 GLN A N 1
ATOM 2412 C CA . GLN A 1 313 ? 8.021 -12.125 17.793 1.00 93.88 313 GLN A CA 1
ATOM 2413 C C . GLN A 1 313 ? 6.620 -12.586 18.213 1.00 93.88 313 GLN A C 1
ATOM 2415 O O . GLN A 1 313 ? 6.431 -13.755 18.544 1.00 93.88 313 GLN A O 1
ATOM 2420 N N . ALA A 1 314 ? 5.620 -11.701 18.135 1.00 92.12 314 ALA A N 1
ATOM 2421 C CA . ALA A 1 314 ? 4.235 -12.063 18.420 1.00 92.12 314 ALA A CA 1
ATOM 2422 C C . ALA A 1 314 ? 3.729 -13.177 17.493 1.00 92.12 314 ALA A C 1
ATOM 2424 O O . ALA A 1 314 ? 3.043 -14.083 17.954 1.00 92.12 314 ALA A O 1
ATOM 2425 N N . LEU A 1 315 ? 4.075 -13.129 16.204 1.00 93.94 315 LEU A N 1
ATOM 2426 C CA . LEU A 1 315 ? 3.666 -14.133 15.223 1.00 93.94 315 LEU A CA 1
ATOM 2427 C C . LEU A 1 315 ? 4.413 -15.466 15.393 1.00 93.94 315 LEU A C 1
ATOM 2429 O O . LEU A 1 315 ? 3.854 -16.517 15.088 1.00 93.94 315 LEU A O 1
ATOM 2433 N N . ALA A 1 316 ? 5.651 -15.434 15.893 1.00 94.19 316 ALA A N 1
ATOM 2434 C CA . ALA A 1 316 ? 6.395 -16.636 16.262 1.00 94.19 316 ALA A CA 1
ATOM 2435 C C . ALA A 1 316 ? 5.781 -17.336 17.488 1.00 94.19 316 ALA A C 1
ATOM 2437 O O . ALA A 1 316 ? 5.697 -18.561 17.511 1.00 94.19 316 ALA A O 1
ATOM 2438 N N . LEU A 1 317 ? 5.323 -16.562 18.479 1.00 90.38 317 LEU A N 1
ATOM 2439 C CA . LEU A 1 317 ? 4.667 -17.069 19.692 1.00 90.38 317 LEU A CA 1
ATOM 2440 C C . LEU A 1 317 ? 3.216 -17.513 19.441 1.00 90.38 317 LEU A C 1
ATOM 2442 O O . LEU A 1 317 ? 2.778 -18.532 19.967 1.00 90.38 317 LEU A O 1
ATOM 2446 N N . ASP A 1 318 ? 2.472 -16.762 18.628 1.00 88.38 318 ASP A N 1
ATOM 2447 C CA . ASP A 1 318 ? 1.114 -17.086 18.192 1.00 88.38 318 ASP A CA 1
ATOM 2448 C C . ASP A 1 318 ? 0.980 -16.921 16.667 1.00 88.38 318 ASP A C 1
ATOM 2450 O O . ASP A 1 318 ? 0.621 -15.844 16.169 1.00 88.38 318 ASP A O 1
ATOM 2454 N N . PRO A 1 319 ? 1.173 -18.012 15.902 1.00 91.19 319 PRO A N 1
ATOM 2455 C CA . PRO A 1 319 ? 1.004 -18.011 14.451 1.00 91.19 319 PRO A CA 1
ATOM 2456 C C . PRO A 1 319 ? -0.418 -17.690 13.974 1.00 91.19 319 PRO A C 1
ATOM 2458 O O . PRO A 1 319 ? -0.627 -17.545 12.769 1.00 91.19 319 PRO A O 1
ATOM 2461 N N . SER A 1 320 ? -1.408 -17.626 14.872 1.00 87.69 320 SER A N 1
ATOM 2462 C CA . SER A 1 320 ? -2.798 -17.274 14.567 1.00 87.69 320 SER A CA 1
ATOM 2463 C C . SER A 1 320 ? -3.137 -15.806 14.849 1.00 87.69 320 SER A C 1
ATOM 2465 O O . SER A 1 320 ? -4.257 -15.378 14.557 1.00 87.69 320 SER A O 1
ATOM 2467 N N . SER A 1 321 ? -2.173 -15.017 15.341 1.00 87.44 321 SER A N 1
ATOM 2468 C CA . SER A 1 321 ? -2.357 -13.599 15.652 1.00 87.44 321 SER A CA 1
ATOM 2469 C C . SER A 1 321 ? -2.680 -12.786 14.399 1.00 87.44 321 SER A C 1
ATOM 2471 O O . SER A 1 321 ? -1.805 -12.374 13.631 1.00 87.44 321 SER A O 1
ATOM 2473 N N . VAL A 1 322 ? -3.973 -12.528 14.198 1.00 86.56 322 VAL A N 1
ATOM 2474 C CA . VAL A 1 322 ? -4.466 -11.762 13.049 1.00 86.56 322 VAL A CA 1
ATOM 2475 C C . VAL A 1 322 ? -3.874 -10.349 13.067 1.00 86.56 322 VAL A C 1
ATOM 2477 O O . VAL A 1 322 ? -3.451 -9.844 12.028 1.00 86.56 322 VAL A O 1
ATOM 2480 N N . TYR A 1 323 ? -3.740 -9.744 14.255 1.00 86.31 323 TYR A N 1
ATOM 2481 C CA . TYR A 1 323 ? -3.148 -8.415 14.408 1.00 86.31 323 TYR A CA 1
ATOM 2482 C C . TYR A 1 323 ? -1.695 -8.333 13.978 1.00 86.31 323 TYR A C 1
ATOM 2484 O O . TYR A 1 323 ? -1.354 -7.428 13.213 1.00 86.31 323 TYR A O 1
ATOM 2492 N N . ALA A 1 324 ? -0.869 -9.295 14.388 1.00 90.75 324 ALA A N 1
ATOM 2493 C CA . ALA A 1 324 ? 0.515 -9.352 13.943 1.00 90.75 324 ALA A CA 1
ATOM 2494 C C . ALA A 1 324 ? 0.600 -9.477 12.416 1.00 90.75 324 ALA A C 1
ATOM 2496 O O . ALA A 1 324 ? 1.241 -8.642 11.777 1.00 90.75 324 ALA A O 1
ATOM 2497 N N . MET A 1 325 ? -0.123 -10.436 11.820 1.00 93.56 325 MET A N 1
ATOM 2498 C CA . MET A 1 325 ? -0.125 -10.642 10.363 1.00 93.56 325 MET A CA 1
ATOM 2499 C C . MET A 1 325 ? -0.511 -9.374 9.602 1.00 93.56 325 MET A C 1
ATOM 2501 O O . MET A 1 325 ? 0.196 -8.955 8.686 1.00 93.56 325 MET A O 1
ATOM 2505 N N . THR A 1 326 ? -1.614 -8.740 9.998 1.00 89.94 326 THR A N 1
ATOM 2506 C CA . THR A 1 326 ? -2.130 -7.552 9.320 1.00 89.94 326 THR A CA 1
ATOM 2507 C C . THR A 1 326 ? -1.229 -6.344 9.497 1.00 89.94 326 THR A C 1
ATOM 2509 O O . THR A 1 326 ? -1.066 -5.591 8.543 1.00 89.94 326 THR A O 1
ATOM 2512 N N . ARG A 1 327 ? -0.633 -6.122 10.676 1.00 87.19 327 ARG A N 1
ATOM 2513 C CA . ARG A 1 327 ? 0.256 -4.970 10.880 1.00 87.19 327 ARG A CA 1
ATOM 2514 C C . ARG A 1 327 ? 1.604 -5.149 10.200 1.00 87.19 327 ARG A C 1
ATOM 2516 O O . ARG A 1 327 ? 2.055 -4.198 9.575 1.00 87.19 327 ARG A O 1
ATOM 2523 N N . ILE A 1 328 ? 2.194 -6.346 10.227 1.00 90.12 328 ILE A N 1
ATOM 2524 C CA . ILE A 1 328 ? 3.398 -6.646 9.435 1.00 90.12 328 ILE A CA 1
ATOM 2525 C C . ILE A 1 328 ? 3.104 -6.381 7.958 1.00 90.12 328 ILE A C 1
ATOM 2527 O O . ILE A 1 328 ? 3.803 -5.598 7.322 1.00 90.12 328 ILE A O 1
ATOM 2531 N N . ALA A 1 329 ? 2.019 -6.951 7.427 1.00 88.75 329 ALA A N 1
ATOM 2532 C CA . ALA A 1 329 ? 1.614 -6.731 6.044 1.00 88.75 329 ALA A CA 1
ATOM 2533 C C . ALA A 1 329 ? 1.332 -5.251 5.739 1.00 88.75 329 ALA A C 1
ATOM 2535 O O . ALA A 1 329 ? 1.763 -4.741 4.709 1.00 88.75 329 ALA A O 1
ATOM 2536 N N . PHE A 1 330 ? 0.650 -4.542 6.642 1.00 82.25 330 PHE A N 1
ATOM 2537 C CA . PHE A 1 330 ? 0.408 -3.112 6.506 1.00 82.25 330 PHE A CA 1
ATOM 2538 C C . PHE A 1 330 ? 1.716 -2.333 6.459 1.00 82.25 330 PHE A C 1
ATOM 2540 O O . PHE A 1 330 ? 1.787 -1.415 5.666 1.00 82.25 330 PHE A O 1
ATOM 2547 N N . TYR A 1 331 ? 2.750 -2.677 7.231 1.00 78.38 331 TYR A N 1
ATOM 2548 C CA . TYR A 1 331 ? 4.031 -1.963 7.201 1.00 78.38 331 TYR A CA 1
ATOM 2549 C C . TYR A 1 331 ? 4.915 -2.313 6.022 1.00 78.38 331 TYR A C 1
ATOM 2551 O O . TYR A 1 331 ? 5.546 -1.416 5.469 1.00 78.38 331 TYR A O 1
ATOM 2559 N N . LEU A 1 332 ? 4.908 -3.571 5.588 1.00 76.12 332 LEU A N 1
ATOM 2560 C CA . LEU A 1 332 ? 5.520 -3.959 4.321 1.00 76.12 332 LEU A CA 1
ATOM 2561 C C . LEU A 1 332 ? 4.859 -3.200 3.156 1.00 76.12 332 LEU A C 1
ATOM 2563 O O . LEU A 1 332 ? 5.549 -2.714 2.265 1.00 76.12 332 LEU A O 1
ATOM 2567 N N . ASN A 1 333 ? 3.537 -3.005 3.216 1.00 67.31 333 ASN A N 1
ATOM 2568 C CA . ASN A 1 333 ? 2.783 -2.211 2.247 1.00 67.31 333 ASN A CA 1
ATOM 2569 C C . ASN A 1 333 ? 2.932 -0.691 2.459 1.00 67.31 333 ASN A C 1
ATOM 2571 O O . ASN A 1 333 ? 3.002 0.059 1.504 1.00 67.31 333 ASN A O 1
ATOM 2575 N N . TYR A 1 334 ? 3.028 -0.190 3.687 1.00 57.44 334 TYR A N 1
ATOM 2576 C CA . TYR A 1 334 ? 3.175 1.239 3.987 1.00 57.44 334 TYR A CA 1
ATOM 2577 C C . TYR A 1 334 ? 4.585 1.724 3.638 1.00 57.44 334 TYR A C 1
ATOM 2579 O O . TYR A 1 334 ? 4.746 2.832 3.134 1.00 57.44 334 TYR A O 1
ATOM 2587 N N . ALA A 1 335 ? 5.600 0.867 3.790 1.00 47.09 335 ALA A N 1
ATOM 2588 C CA . ALA A 1 335 ? 6.905 1.061 3.163 1.00 47.09 335 ALA A CA 1
ATOM 2589 C C . ALA A 1 335 ? 6.786 1.164 1.627 1.00 47.09 335 ALA A C 1
ATOM 2591 O O . ALA A 1 335 ? 7.526 1.932 1.015 1.00 47.09 335 ALA A O 1
ATOM 2592 N N . ALA A 1 336 ? 5.805 0.482 1.022 1.00 38.69 336 ALA A N 1
ATOM 2593 C CA . ALA A 1 336 ? 5.441 0.647 -0.386 1.00 38.69 336 ALA A CA 1
ATOM 2594 C C . ALA A 1 336 ? 4.562 1.894 -0.667 1.00 38.69 336 ALA A C 1
ATOM 2596 O O . ALA A 1 336 ? 4.612 2.424 -1.769 1.00 38.69 336 ALA A O 1
ATOM 2597 N N . TRP A 1 337 ? 3.809 2.439 0.303 1.00 39.44 337 TRP A N 1
ATOM 2598 C CA . TRP A 1 337 ? 3.077 3.721 0.176 1.00 39.44 337 TRP A CA 1
ATOM 2599 C C . TRP A 1 337 ? 3.976 4.948 0.289 1.00 39.44 337 TRP A C 1
ATOM 2601 O O . TRP A 1 337 ? 3.619 6.021 -0.198 1.00 39.44 337 TRP A O 1
ATOM 2611 N N . GLY A 1 338 ? 5.131 4.783 0.929 1.00 40.97 338 GLY A N 1
ATOM 2612 C CA . GLY A 1 338 ? 6.254 5.694 0.784 1.00 40.97 338 GLY A CA 1
ATOM 2613 C C . GLY A 1 338 ? 6.869 5.640 -0.610 1.00 40.97 338 GLY A C 1
ATOM 2614 O O . GLY A 1 338 ? 7.784 6.396 -0.874 1.00 40.97 338 GLY A O 1
ATOM 2615 N N . ASP A 1 339 ? 6.414 4.770 -1.516 1.00 47.31 339 ASP A N 1
ATOM 2616 C CA . ASP A 1 339 ? 7.072 4.553 -2.797 1.00 47.31 339 ASP A CA 1
ATOM 2617 C C . ASP A 1 339 ? 8.603 4.510 -2.651 1.00 47.31 339 ASP A C 1
ATOM 2619 O O . ASP A 1 339 ? 9.341 5.013 -3.505 1.00 47.31 339 ASP A O 1
ATOM 2623 N N . VAL A 1 340 ? 9.087 3.791 -1.623 1.00 37.28 340 VAL A N 1
ATOM 2624 C CA . VAL A 1 340 ? 10.291 2.985 -1.830 1.00 37.28 340 VAL A CA 1
ATOM 2625 C C . VAL A 1 340 ? 9.879 1.784 -2.648 1.00 37.28 340 VAL A C 1
ATOM 2627 O O . VAL A 1 340 ? 9.820 0.630 -2.226 1.00 37.28 340 VAL A O 1
ATOM 2630 N N . ASP A 1 341 ? 9.471 2.163 -3.839 1.00 44.62 341 ASP A N 1
ATOM 2631 C CA . ASP A 1 341 ? 9.246 1.353 -4.979 1.00 44.62 341 ASP A CA 1
ATOM 2632 C C . ASP A 1 341 ? 10.406 0.360 -4.987 1.00 44.62 341 ASP A C 1
ATOM 2634 O O . ASP A 1 341 ? 11.577 0.751 -4.946 1.00 44.62 341 ASP A O 1
ATOM 2638 N N . TRP A 1 342 ? 10.058 -0.924 -4.972 1.00 49.81 342 TRP A N 1
ATOM 2639 C CA . TRP A 1 342 ? 10.960 -2.022 -5.314 1.00 49.81 342 TRP A CA 1
ATOM 2640 C C . TRP A 1 342 ? 11.795 -2.679 -4.198 1.00 49.81 342 TRP A C 1
ATOM 2642 O O . TRP A 1 342 ? 12.597 -3.552 -4.523 1.00 49.81 342 TRP A O 1
ATOM 2652 N N . ARG A 1 343 ? 11.586 -2.385 -2.899 1.00 50.91 343 ARG A N 1
ATOM 2653 C CA . ARG A 1 343 ? 12.463 -2.932 -1.827 1.00 50.91 343 ARG A CA 1
ATOM 2654 C C . ARG A 1 343 ? 12.552 -4.462 -1.704 1.00 50.91 343 ARG A C 1
ATOM 2656 O O . ARG A 1 343 ? 13.573 -4.929 -1.218 1.00 50.91 343 ARG A O 1
ATOM 2663 N N . SER A 1 344 ? 11.566 -5.248 -2.140 1.00 61.03 344 SER A N 1
ATOM 2664 C CA . SER A 1 344 ? 11.786 -6.653 -2.537 1.00 61.03 344 SER A CA 1
ATOM 2665 C C . SER A 1 344 ? 10.500 -7.311 -3.030 1.00 61.03 344 SER A C 1
ATOM 2667 O O . SER A 1 344 ? 9.430 -7.134 -2.444 1.00 61.03 344 SER A O 1
ATOM 2669 N N . PHE 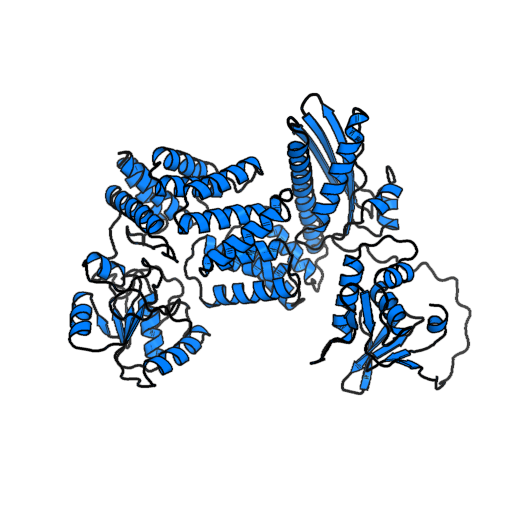A 1 345 ? 10.617 -8.148 -4.064 1.00 66.44 345 PHE A N 1
ATOM 2670 C CA . PHE A 1 345 ? 9.560 -9.076 -4.481 1.00 66.44 345 PHE A CA 1
ATOM 2671 C C . PHE A 1 345 ? 9.016 -9.897 -3.296 1.00 66.44 345 PHE A C 1
ATOM 2673 O O . PHE A 1 345 ? 7.803 -10.043 -3.135 1.00 66.44 345 PHE A O 1
ATOM 2680 N N . ASP A 1 346 ? 9.914 -10.350 -2.414 1.00 72.56 346 ASP A N 1
ATOM 2681 C CA . ASP A 1 346 ? 9.563 -11.120 -1.220 1.00 72.56 346 ASP A CA 1
ATOM 2682 C C . ASP A 1 346 ? 8.609 -10.360 -0.284 1.00 72.56 346 ASP A C 1
ATOM 2684 O O . ASP A 1 346 ? 7.604 -10.921 0.149 1.00 72.56 346 ASP A O 1
ATOM 2688 N N . SER A 1 347 ? 8.831 -9.062 -0.043 1.00 76.31 347 SER A N 1
ATOM 2689 C CA . SER A 1 347 ? 7.947 -8.269 0.826 1.00 76.31 347 SER A CA 1
ATOM 2690 C C . SER A 1 347 ? 6.516 -8.218 0.288 1.00 76.31 347 SER A C 1
ATOM 2692 O O . SER A 1 347 ? 5.556 -8.345 1.054 1.00 76.31 347 SER A O 1
ATOM 2694 N N . MET A 1 348 ? 6.350 -8.069 -1.029 1.00 74.94 348 MET A N 1
ATOM 2695 C CA . MET A 1 348 ? 5.033 -8.020 -1.671 1.00 74.94 348 MET A CA 1
ATOM 2696 C C . MET A 1 348 ? 4.308 -9.366 -1.609 1.00 74.94 348 MET A C 1
ATOM 2698 O O . MET A 1 348 ? 3.123 -9.419 -1.261 1.00 74.94 348 MET A O 1
ATOM 2702 N N . GLN A 1 349 ? 5.023 -10.457 -1.893 1.00 77.62 349 GLN A N 1
ATOM 2703 C CA . GLN A 1 349 ? 4.485 -11.815 -1.795 1.00 77.62 349 GLN A CA 1
ATOM 2704 C C . GLN A 1 349 ? 4.117 -12.163 -0.353 1.00 77.62 349 GLN A C 1
ATOM 2706 O O . GLN A 1 349 ? 3.014 -12.643 -0.069 1.00 77.62 349 GLN A O 1
ATOM 2711 N N . ARG A 1 350 ? 5.004 -11.844 0.591 1.00 86.12 350 ARG A N 1
ATOM 2712 C CA . ARG A 1 350 ? 4.784 -12.037 2.023 1.00 86.12 350 ARG A CA 1
ATOM 2713 C C . ARG A 1 350 ? 3.571 -11.258 2.520 1.00 86.12 350 ARG A C 1
ATOM 2715 O O . ARG A 1 350 ? 2.753 -11.833 3.235 1.00 86.12 350 ARG A O 1
ATOM 2722 N N . THR A 1 351 ? 3.403 -10.009 2.085 1.00 88.50 351 THR A N 1
ATOM 2723 C CA . THR A 1 351 ? 2.214 -9.187 2.370 1.00 88.50 351 THR A CA 1
ATOM 2724 C C . THR A 1 351 ? 0.936 -9.904 1.932 1.00 88.50 351 THR A C 1
ATOM 2726 O O . THR A 1 351 ? 0.029 -10.100 2.743 1.00 88.50 351 THR A O 1
ATOM 2729 N N . GLY A 1 352 ? 0.884 -10.385 0.686 1.00 89.25 352 GLY A N 1
ATOM 2730 C CA . GLY A 1 352 ? -0.272 -11.118 0.163 1.00 89.25 352 GLY A CA 1
ATOM 2731 C C . GLY A 1 352 ? -0.551 -12.434 0.902 1.00 89.25 352 GLY A C 1
ATOM 2732 O O . GLY A 1 352 ? -1.713 -12.779 1.130 1.00 89.25 352 GLY A O 1
ATOM 2733 N N . ARG A 1 353 ? 0.487 -13.180 1.312 1.00 91.50 353 ARG A N 1
ATOM 2734 C CA . ARG A 1 353 ? 0.342 -14.411 2.118 1.00 91.50 353 ARG A CA 1
ATOM 2735 C C . ARG A 1 353 ? -0.231 -14.115 3.507 1.00 91.50 353 ARG A C 1
ATOM 2737 O O . ARG A 1 353 ? -1.189 -14.768 3.923 1.00 91.50 353 ARG A O 1
ATOM 2744 N N . LEU A 1 354 ? 0.324 -13.123 4.204 1.00 94.56 354 LEU A N 1
ATOM 2745 C CA . LEU A 1 354 ? -0.113 -12.730 5.547 1.00 94.56 354 LEU A CA 1
ATOM 2746 C C . LEU A 1 354 ? -1.563 -12.235 5.549 1.00 94.56 354 LEU A C 1
ATOM 2748 O O . LEU A 1 354 ? -2.348 -12.678 6.384 1.00 94.56 354 LEU A O 1
ATOM 2752 N N . LEU A 1 355 ? -1.947 -11.380 4.595 1.00 93.19 355 LEU A N 1
ATOM 2753 C CA . LEU A 1 355 ? -3.306 -10.830 4.534 1.00 93.19 355 LEU A CA 1
ATOM 2754 C C . LEU A 1 355 ? -4.353 -11.890 4.184 1.00 93.19 355 LEU A C 1
ATOM 2756 O O . LEU A 1 355 ? -5.401 -11.939 4.826 1.00 93.19 355 LEU A O 1
ATOM 2760 N N . ARG A 1 356 ? -4.064 -12.789 3.233 1.00 94.38 356 ARG A N 1
ATOM 2761 C CA . ARG A 1 356 ? -4.966 -13.912 2.921 1.00 94.38 356 ARG A CA 1
ATOM 2762 C C . ARG A 1 356 ? -5.156 -14.838 4.121 1.00 94.38 356 ARG A C 1
ATOM 2764 O O . ARG A 1 356 ? -6.283 -15.241 4.413 1.00 94.38 356 ARG A O 1
ATOM 2771 N N . ARG A 1 357 ? -4.083 -15.140 4.861 1.00 95.31 357 ARG A N 1
ATOM 2772 C CA . ARG A 1 357 ? -4.165 -15.941 6.092 1.00 95.31 357 ARG A CA 1
ATOM 2773 C C . ARG A 1 357 ? -4.968 -15.224 7.178 1.00 95.31 357 ARG A C 1
ATOM 2775 O O . ARG A 1 357 ? -5.849 -15.837 7.776 1.00 95.31 357 ARG A O 1
ATOM 2782 N N . ALA A 1 358 ? -4.723 -13.932 7.387 1.00 92.06 358 ALA A N 1
ATOM 2783 C CA . ALA A 1 358 ? -5.467 -13.113 8.338 1.00 92.06 358 ALA A CA 1
ATOM 2784 C C . ALA A 1 358 ? -6.977 -13.118 8.038 1.00 92.06 358 ALA A C 1
ATOM 2786 O O . ALA A 1 358 ? -7.778 -13.380 8.934 1.00 92.06 358 ALA A O 1
ATOM 2787 N N . LEU A 1 359 ? -7.364 -12.925 6.773 1.00 90.38 359 LEU A N 1
ATOM 2788 C CA . LEU A 1 359 ? -8.763 -12.957 6.332 1.00 90.38 359 LEU A CA 1
ATOM 2789 C C . LEU A 1 359 ? -9.375 -14.366 6.351 1.00 90.38 359 LEU A C 1
ATOM 2791 O O . LEU A 1 359 ? -10.584 -14.501 6.488 1.00 90.38 359 LEU A O 1
ATOM 2795 N N . THR A 1 360 ? -8.567 -15.426 6.278 1.00 93.94 360 THR A N 1
ATOM 2796 C CA . THR A 1 360 ? -9.058 -16.799 6.492 1.00 93.94 360 THR A CA 1
ATOM 2797 C C . THR A 1 360 ?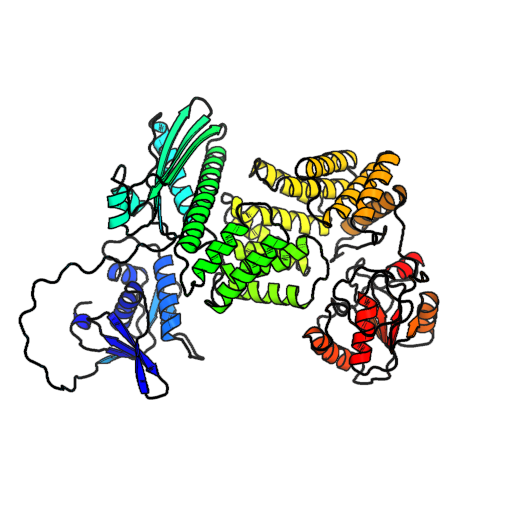 -9.463 -17.018 7.952 1.00 93.94 360 THR A C 1
ATOM 2799 O O . THR A 1 360 ? -10.474 -17.662 8.226 1.00 93.94 360 THR A O 1
ATOM 2802 N N . ILE A 1 361 ? -8.692 -16.471 8.898 1.00 86.50 361 ILE A N 1
ATOM 2803 C CA . ILE A 1 361 ? -8.969 -16.583 10.339 1.00 86.50 361 ILE A CA 1
ATOM 2804 C C . ILE A 1 361 ? -10.112 -15.645 10.750 1.00 86.50 361 ILE A C 1
ATOM 2806 O O . ILE A 1 361 ? -10.984 -16.040 11.524 1.00 86.50 361 ILE A O 1
ATOM 2810 N N . ALA A 1 362 ? -10.119 -14.412 10.236 1.00 81.19 362 ALA A N 1
ATOM 2811 C CA . ALA A 1 362 ? -11.110 -13.391 10.560 1.00 81.19 362 ALA A CA 1
ATOM 2812 C C . ALA A 1 362 ? -11.559 -12.619 9.295 1.00 81.19 362 ALA A C 1
ATOM 2814 O O . ALA A 1 362 ? -11.032 -11.538 9.015 1.00 81.19 362 ALA A O 1
ATOM 2815 N N . PRO A 1 363 ? -12.549 -13.146 8.542 1.00 83.19 363 PRO A N 1
ATOM 2816 C CA . PRO A 1 363 ? -12.959 -12.603 7.238 1.00 83.19 363 PRO A CA 1
ATOM 2817 C C . PRO A 1 363 ? -13.447 -11.154 7.261 1.00 83.19 363 PRO A C 1
ATOM 2819 O O . PRO A 1 363 ? -13.153 -10.386 6.351 1.00 83.19 363 PRO A O 1
ATOM 2822 N N . ASP A 1 364 ? -14.154 -10.763 8.322 1.00 75.56 364 ASP A N 1
ATOM 2823 C CA . ASP A 1 364 ? -14.766 -9.435 8.439 1.00 75.56 364 ASP A CA 1
ATOM 2824 C C . ASP A 1 364 ? -13.927 -8.470 9.285 1.00 75.56 364 ASP A C 1
ATOM 2826 O O . ASP A 1 364 ? -14.433 -7.454 9.774 1.00 75.56 364 ASP A O 1
ATOM 2830 N N . TRP A 1 365 ? -12.653 -8.796 9.530 1.00 76.94 365 TRP A N 1
ATOM 2831 C CA . TRP A 1 365 ? -11.838 -7.996 10.429 1.00 76.94 365 TRP A CA 1
ATOM 2832 C C . TRP A 1 365 ? -11.419 -6.674 9.763 1.00 76.94 365 TRP A C 1
ATOM 2834 O O . TRP A 1 365 ? -10.660 -6.697 8.787 1.00 76.94 365 TRP A O 1
ATOM 2844 N N . PRO A 1 366 ? -11.866 -5.502 10.271 1.00 75.56 366 PRO A N 1
ATOM 2845 C CA . PRO A 1 366 ? -11.748 -4.244 9.530 1.00 75.56 366 PRO A CA 1
ATOM 2846 C C . PRO A 1 366 ? -10.310 -3.862 9.185 1.00 75.56 366 PRO A C 1
ATOM 2848 O O . PRO A 1 366 ? -10.051 -3.374 8.089 1.00 75.56 366 PRO A O 1
ATOM 2851 N N . LEU A 1 367 ? -9.366 -4.116 10.096 1.00 77.75 367 LEU A N 1
ATOM 2852 C CA . LEU A 1 367 ? -7.959 -3.787 9.880 1.00 77.75 367 LEU A CA 1
ATOM 2853 C C . LEU A 1 367 ? -7.335 -4.652 8.774 1.00 77.75 367 LEU A C 1
ATOM 2855 O O . LEU A 1 367 ? -6.556 -4.139 7.973 1.00 77.75 367 LEU A O 1
ATOM 2859 N N . ALA A 1 368 ? -7.693 -5.940 8.704 1.00 84.50 368 ALA A N 1
ATOM 2860 C CA . ALA A 1 368 ? -7.212 -6.839 7.654 1.00 84.50 368 ALA A CA 1
ATOM 2861 C C . ALA A 1 368 ? -7.778 -6.453 6.288 1.00 84.50 368 ALA A C 1
ATOM 2863 O O . ALA A 1 368 ? -7.014 -6.331 5.336 1.00 84.50 368 ALA A O 1
ATOM 2864 N N . LEU A 1 369 ? -9.086 -6.186 6.202 1.00 85.44 369 LEU A N 1
ATOM 2865 C CA . LEU A 1 369 ? -9.723 -5.729 4.962 1.00 85.44 369 LEU A CA 1
ATOM 2866 C C . LEU A 1 369 ? -9.110 -4.411 4.468 1.00 85.44 369 LEU A C 1
ATOM 2868 O O . LEU A 1 369 ? -8.836 -4.264 3.280 1.00 85.44 369 LEU A O 1
ATOM 2872 N N . ASN A 1 370 ? -8.836 -3.481 5.385 1.00 81.38 370 ASN A N 1
ATOM 2873 C CA . ASN A 1 370 ? -8.203 -2.196 5.091 1.00 81.38 370 ASN A CA 1
ATOM 2874 C C . ASN A 1 370 ? -6.782 -2.362 4.514 1.00 81.38 370 ASN A C 1
ATOM 2876 O O . ASN A 1 370 ? -6.448 -1.754 3.496 1.00 81.38 370 ASN A O 1
ATOM 2880 N N . ALA A 1 371 ? -5.955 -3.218 5.118 1.00 85.44 371 ALA A N 1
ATOM 2881 C CA . ALA A 1 371 ? -4.627 -3.519 4.587 1.00 85.44 371 ALA A CA 1
ATOM 2882 C C . ALA A 1 371 ? -4.696 -4.297 3.255 1.00 85.44 371 ALA A C 1
ATOM 2884 O O . ALA A 1 371 ? -3.871 -4.073 2.367 1.00 85.44 371 ALA A O 1
ATOM 2885 N N . TYR A 1 372 ? -5.704 -5.162 3.092 1.00 89.00 372 TYR A N 1
ATOM 2886 C CA . TYR A 1 372 ? -5.929 -5.963 1.887 1.00 89.00 372 TYR A CA 1
ATOM 2887 C C . TYR A 1 372 ? -6.307 -5.123 0.670 1.00 89.00 372 TYR A C 1
ATOM 2889 O O . TYR A 1 372 ? -5.684 -5.299 -0.373 1.00 89.00 372 TYR A O 1
ATOM 2897 N N . VAL A 1 373 ? -7.220 -4.149 0.786 1.00 88.19 373 VAL A N 1
ATOM 2898 C CA . VAL A 1 373 ? -7.517 -3.241 -0.344 1.00 88.19 373 VAL A CA 1
ATOM 2899 C C . VAL A 1 373 ? -6.304 -2.420 -0.760 1.00 88.19 373 VAL A C 1
ATOM 2901 O O . VAL A 1 373 ? -6.086 -2.207 -1.950 1.00 88.19 373 VAL A O 1
ATOM 2904 N N . GLY A 1 374 ? -5.480 -2.004 0.206 1.00 83.69 374 GLY A N 1
ATOM 2905 C CA . GLY A 1 374 ? -4.224 -1.321 -0.082 1.00 83.69 374 GLY A CA 1
ATOM 2906 C C . GLY A 1 374 ? -3.258 -2.210 -0.863 1.00 83.69 374 GLY A C 1
ATOM 2907 O O . GLY A 1 374 ? -2.589 -1.734 -1.775 1.00 83.69 374 GLY A O 1
ATOM 2908 N N . TRP A 1 375 ? -3.180 -3.499 -0.518 1.00 85.62 375 TRP A N 1
ATOM 2909 C CA . TRP A 1 375 ? -2.346 -4.469 -1.230 1.00 85.62 375 TRP A CA 1
ATOM 2910 C C . TRP A 1 375 ? -2.891 -4.756 -2.631 1.00 85.62 375 TRP A C 1
ATOM 2912 O O . TRP A 1 375 ? -2.118 -4.673 -3.580 1.00 85.62 375 TRP A O 1
ATOM 2922 N N . LEU A 1 376 ? -4.204 -4.983 -2.779 1.00 86.12 376 LEU A N 1
ATOM 2923 C CA . LEU A 1 376 ? -4.868 -5.175 -4.075 1.00 86.12 376 LEU A CA 1
ATOM 2924 C C . LEU A 1 376 ? -4.567 -4.019 -5.030 1.00 86.12 376 LEU A C 1
ATOM 2926 O O . LEU A 1 376 ? -4.124 -4.251 -6.151 1.00 86.12 376 LEU A O 1
ATOM 2930 N N . ALA A 1 377 ? -4.733 -2.776 -4.572 1.00 81.12 377 ALA A N 1
ATOM 2931 C CA . ALA A 1 377 ? -4.415 -1.602 -5.378 1.00 81.12 377 ALA A CA 1
ATOM 2932 C C . ALA A 1 377 ? -2.937 -1.580 -5.812 1.00 81.12 377 ALA A C 1
ATOM 2934 O O . ALA A 1 377 ? -2.643 -1.235 -6.951 1.00 81.12 377 ALA A O 1
ATOM 2935 N N . HIS A 1 378 ? -2.006 -1.975 -4.939 1.00 76.50 378 HIS A N 1
ATOM 2936 C CA . HIS A 1 378 ? -0.572 -1.980 -5.243 1.00 76.50 378 HIS A CA 1
ATOM 2937 C C . HIS A 1 378 ? -0.146 -3.112 -6.193 1.00 76.50 378 HIS A C 1
ATOM 2939 O O . HIS A 1 378 ? 0.723 -2.915 -7.039 1.00 76.50 378 HIS A O 1
ATOM 2945 N N . VAL A 1 379 ? -0.766 -4.293 -6.105 1.00 77.19 379 VAL A N 1
ATOM 2946 C CA . VAL A 1 379 ? -0.497 -5.385 -7.059 1.00 77.19 379 VAL A CA 1
ATOM 2947 C C . VAL A 1 379 ? -1.215 -5.199 -8.394 1.00 77.19 379 VAL A C 1
ATOM 2949 O O . VAL A 1 379 ? -0.890 -5.904 -9.348 1.00 77.19 379 VAL A O 1
ATOM 2952 N N . GLY A 1 380 ? -2.116 -4.218 -8.480 1.00 76.75 380 GLY A N 1
ATOM 2953 C CA . GLY A 1 380 ? -2.833 -3.851 -9.694 1.00 76.75 380 GLY A CA 1
ATOM 2954 C C . GLY A 1 380 ? -4.282 -4.359 -9.769 1.00 76.75 380 GLY A C 1
ATOM 2955 O O . GLY A 1 380 ? -5.013 -4.112 -10.723 1.00 76.75 380 GLY A O 1
ATOM 2956 N N . CYS A 1 381 ? -4.790 -5.008 -8.734 1.00 84.06 381 CYS A N 1
ATOM 2957 C CA . CYS A 1 381 ? -6.170 -5.485 -8.691 1.00 84.06 381 CYS A CA 1
ATOM 2958 C C . CYS A 1 381 ? -7.155 -4.355 -8.323 1.00 84.06 381 CYS A C 1
ATOM 2960 O O . CYS A 1 381 ? -7.931 -4.471 -7.375 1.00 84.06 381 CYS A O 1
ATOM 2962 N N . CYS A 1 382 ? -7.135 -3.238 -9.061 1.00 85.38 382 CYS A N 1
ATOM 2963 C CA . CYS A 1 382 ? -7.938 -2.047 -8.761 1.00 85.38 382 CYS A CA 1
ATOM 2964 C C . CYS A 1 382 ? -9.444 -2.305 -8.838 1.00 85.38 382 CYS A C 1
ATOM 2966 O O . CYS A 1 382 ? -10.183 -1.813 -7.993 1.00 85.38 382 CYS A O 1
ATOM 2968 N N . ALA A 1 383 ? -9.908 -3.094 -9.811 1.00 87.56 383 ALA A N 1
ATOM 2969 C CA . ALA A 1 383 ? -11.326 -3.438 -9.926 1.00 87.56 383 ALA A CA 1
ATOM 2970 C C . ALA A 1 383 ? -11.831 -4.207 -8.689 1.00 87.56 383 ALA A C 1
ATOM 2972 O O . ALA A 1 383 ? -12.898 -3.903 -8.152 1.00 87.56 383 ALA A O 1
ATOM 2973 N N . GLU A 1 384 ? -11.033 -5.158 -8.193 1.00 90.75 384 GLU A N 1
ATOM 2974 C CA . GLU A 1 384 ? -11.337 -5.900 -6.966 1.00 90.75 384 GLU A CA 1
ATOM 2975 C C . GLU A 1 384 ? -11.292 -4.982 -5.736 1.00 90.75 384 GLU A C 1
ATOM 2977 O O . GLU A 1 384 ? -12.209 -5.008 -4.913 1.00 90.75 384 GLU A O 1
ATOM 2982 N N . ALA A 1 385 ? -10.275 -4.115 -5.645 1.00 90.44 385 ALA A N 1
ATOM 2983 C CA . ALA A 1 385 ? -10.156 -3.133 -4.571 1.00 90.44 385 ALA A CA 1
ATOM 2984 C C . ALA A 1 385 ? -11.371 -2.191 -4.520 1.00 90.44 385 ALA A C 1
ATOM 2986 O O . ALA A 1 385 ? -11.930 -1.986 -3.446 1.00 90.44 385 ALA A O 1
ATOM 2987 N N . ILE A 1 386 ? -11.820 -1.668 -5.669 1.00 91.81 386 ILE A N 1
ATOM 2988 C CA . ILE A 1 386 ? -13.006 -0.805 -5.785 1.00 91.81 386 ILE A CA 1
ATOM 2989 C C . ILE A 1 386 ? -14.247 -1.529 -5.260 1.00 91.81 386 ILE A C 1
ATOM 2991 O O . ILE A 1 386 ? -14.922 -1.006 -4.375 1.00 91.81 386 ILE A O 1
ATOM 2995 N N . SER A 1 387 ? -14.512 -2.744 -5.750 1.00 91.56 387 SER A N 1
ATOM 2996 C CA . SER A 1 387 ? -15.672 -3.540 -5.330 1.00 91.56 387 SER A CA 1
ATOM 2997 C C . SER A 1 387 ? -15.679 -3.783 -3.818 1.00 91.56 387 SER A C 1
ATOM 2999 O O . SER A 1 387 ? -16.708 -3.636 -3.151 1.00 91.56 387 SER A O 1
ATOM 3001 N N . LEU A 1 388 ? -14.519 -4.108 -3.240 1.00 89.06 388 LEU A N 1
ATOM 3002 C CA . LEU A 1 388 ? -14.410 -4.354 -1.806 1.00 89.06 388 LEU A CA 1
ATOM 3003 C C . LEU A 1 388 ? -14.553 -3.066 -0.979 1.00 89.06 388 LEU A C 1
ATOM 3005 O O . LEU A 1 388 ? -15.231 -3.088 0.050 1.00 89.06 388 LEU A O 1
ATOM 3009 N N . CYS A 1 389 ? -13.989 -1.944 -1.441 1.00 89.19 389 CYS A N 1
ATOM 3010 C CA . CYS A 1 389 ? -14.202 -0.626 -0.840 1.00 89.19 389 CYS A CA 1
ATOM 3011 C C . CYS A 1 389 ? -15.689 -0.249 -0.836 1.00 89.19 389 CYS A C 1
ATOM 3013 O O . CYS A 1 389 ? -16.229 0.083 0.216 1.00 89.19 389 CYS A O 1
ATOM 3015 N N . GLU A 1 390 ? -16.375 -0.338 -1.975 1.00 88.56 390 GLU A N 1
ATOM 3016 C CA . GLU A 1 390 ? -17.791 0.029 -2.098 1.00 88.56 390 GLU A CA 1
ATOM 3017 C C . GLU A 1 390 ? -18.681 -0.821 -1.185 1.00 88.56 390 GLU A C 1
ATOM 3019 O O . GLU A 1 390 ? -19.515 -0.283 -0.453 1.00 88.56 390 GLU A O 1
ATOM 3024 N N . ARG A 1 391 ? -18.451 -2.139 -1.139 1.00 84.94 391 ARG A N 1
ATOM 3025 C CA . ARG A 1 391 ? -19.155 -3.037 -0.212 1.00 84.94 391 ARG A CA 1
ATOM 3026 C C . ARG A 1 391 ? -18.908 -2.663 1.248 1.00 84.94 391 ARG A C 1
ATOM 3028 O O . ARG A 1 391 ? -19.851 -2.645 2.038 1.00 84.94 391 ARG A O 1
ATOM 3035 N N . ALA A 1 392 ? -17.664 -2.355 1.619 1.00 79.44 392 ALA A N 1
ATOM 3036 C CA . ALA A 1 392 ? -17.334 -1.952 2.984 1.00 79.44 392 ALA A CA 1
ATOM 3037 C C . ALA A 1 392 ? -18.067 -0.658 3.385 1.00 79.44 392 ALA A C 1
ATOM 3039 O O . ALA A 1 392 ? -18.636 -0.589 4.478 1.00 79.44 392 ALA A O 1
ATOM 3040 N N . LEU A 1 393 ? -18.122 0.324 2.479 1.00 78.69 393 LEU A N 1
ATOM 3041 C CA . LEU A 1 393 ? -18.796 1.605 2.703 1.00 78.69 393 LEU A CA 1
ATOM 3042 C C . LEU A 1 393 ? -20.330 1.468 2.761 1.00 78.69 393 LEU A C 1
ATOM 3044 O O . LEU A 1 393 ? -20.969 2.174 3.538 1.00 78.69 393 LEU A O 1
ATOM 3048 N N . GLN A 1 394 ? -20.924 0.526 2.019 1.00 76.75 394 GLN A N 1
ATOM 3049 C CA . GLN A 1 394 ? -22.368 0.241 2.067 1.00 76.75 394 GLN A CA 1
ATOM 3050 C C . GLN A 1 394 ? -22.812 -0.426 3.377 1.00 76.75 394 GLN A C 1
ATOM 3052 O O . GLN A 1 394 ? -23.884 -0.119 3.894 1.00 76.75 394 GLN A O 1
ATOM 3057 N N . ILE A 1 395 ? -22.014 -1.353 3.919 1.00 65.81 395 ILE A N 1
ATOM 3058 C CA . ILE A 1 395 ? -22.424 -2.165 5.077 1.00 65.81 395 ILE A CA 1
ATOM 3059 C C . ILE A 1 395 ? -22.353 -1.356 6.384 1.00 65.81 395 ILE A C 1
ATOM 3061 O O . ILE A 1 395 ? -23.116 -1.637 7.310 1.00 65.81 395 ILE A O 1
ATOM 3065 N N . ARG A 1 396 ? -21.451 -0.366 6.502 1.00 59.94 396 ARG A N 1
ATOM 3066 C CA . ARG A 1 396 ? -21.246 0.388 7.758 1.00 59.94 396 ARG A CA 1
ATOM 3067 C C . ARG A 1 396 ? -20.914 1.880 7.552 1.00 59.94 396 ARG A C 1
ATOM 3069 O O . ARG A 1 396 ? -19.820 2.306 7.926 1.00 59.94 396 ARG A O 1
ATOM 3076 N N . PRO A 1 397 ? -21.859 2.706 7.067 1.00 52.28 397 PRO A N 1
ATOM 3077 C CA . PRO A 1 397 ? -21.607 4.121 6.760 1.00 52.28 397 PRO A CA 1
ATOM 3078 C C . PRO A 1 397 ? -21.166 4.980 7.967 1.00 52.28 397 PRO A C 1
ATOM 3080 O O . PRO A 1 397 ? -20.431 5.945 7.788 1.00 52.28 397 PRO A O 1
ATOM 3083 N N . ASN A 1 398 ? -21.530 4.607 9.203 1.00 48.25 398 ASN A N 1
ATOM 3084 C CA . ASN A 1 398 ? -21.318 5.428 10.411 1.00 48.25 398 ASN A CA 1
ATOM 3085 C C . ASN A 1 398 ? -20.046 5.098 11.229 1.00 48.25 398 ASN A C 1
ATOM 3087 O O . ASN A 1 398 ? -19.816 5.697 12.276 1.00 48.25 398 ASN A O 1
ATOM 3091 N N . ARG A 1 399 ? -19.209 4.141 10.798 1.00 55.47 399 ARG A N 1
ATOM 3092 C CA . ARG A 1 399 ? -18.042 3.652 11.579 1.00 55.47 399 ARG A CA 1
ATOM 3093 C C . ARG A 1 399 ? -16.696 4.162 11.043 1.00 55.47 399 ARG A C 1
ATOM 3095 O O . ARG A 1 399 ? -15.706 3.432 11.006 1.00 55.47 399 ARG A O 1
ATOM 3102 N N . ALA A 1 400 ? -16.668 5.415 10.586 1.00 50.16 400 ALA A N 1
ATOM 3103 C CA . ALA A 1 400 ? -15.699 5.929 9.616 1.00 50.16 400 ALA A CA 1
ATOM 3104 C C . ALA A 1 400 ? -14.214 5.857 10.018 1.00 50.16 400 ALA A C 1
ATOM 3106 O O . ALA A 1 400 ? -13.367 5.823 9.129 1.00 50.16 400 ALA A O 1
ATOM 3107 N N . ARG A 1 401 ? -13.851 5.785 11.307 1.00 52.44 401 ARG A N 1
ATOM 3108 C CA . ARG A 1 401 ? -12.440 5.827 11.745 1.00 52.44 401 ARG A CA 1
ATOM 3109 C C . ARG A 1 401 ? -11.574 4.710 11.145 1.00 52.44 401 ARG A C 1
ATOM 3111 O O . ARG A 1 401 ? -10.487 4.988 10.645 1.00 52.44 401 ARG A O 1
ATOM 3118 N N . SER A 1 402 ? -12.038 3.461 11.169 1.00 52.88 402 SER A N 1
ATOM 3119 C CA . SER A 1 402 ? -11.300 2.307 10.621 1.00 52.88 402 SER A CA 1
ATOM 3120 C C . SER A 1 402 ? -11.446 2.168 9.100 1.00 52.88 402 SER A C 1
ATOM 3122 O O . SER A 1 402 ? -10.805 1.305 8.494 1.00 52.88 402 SER A O 1
ATOM 3124 N N . MET A 1 403 ? -12.247 3.042 8.473 1.00 61.34 403 MET A N 1
ATOM 3125 C CA . MET A 1 403 ? -12.630 2.952 7.066 1.00 61.34 403 MET A CA 1
ATOM 3126 C C . MET A 1 403 ? -12.173 4.123 6.184 1.00 61.34 403 MET A C 1
ATOM 3128 O O . MET A 1 403 ? -12.353 4.054 4.972 1.00 61.34 403 MET A O 1
ATOM 3132 N N . LEU A 1 404 ? -11.520 5.159 6.733 1.00 68.56 404 LEU A N 1
ATOM 3133 C CA . LEU A 1 404 ? -11.024 6.303 5.938 1.00 68.56 404 LEU A CA 1
ATOM 3134 C C . LEU A 1 404 ? -10.085 5.865 4.808 1.00 68.56 404 LEU A C 1
ATOM 3136 O O . LEU A 1 404 ? -10.068 6.470 3.741 1.00 68.56 404 LEU A O 1
ATOM 3140 N N . ASN A 1 405 ? -9.339 4.778 5.011 1.00 75.94 405 ASN A N 1
ATOM 3141 C CA . ASN A 1 405 ? -8.485 4.257 3.956 1.00 75.94 405 ASN A CA 1
ATOM 3142 C C . ASN A 1 405 ? -9.267 3.677 2.765 1.00 75.94 405 ASN A C 1
ATOM 3144 O O . ASN A 1 405 ? -8.761 3.720 1.652 1.00 75.94 405 ASN A O 1
ATOM 3148 N N . PHE A 1 406 ? -10.492 3.168 2.950 1.00 84.38 406 PHE A N 1
ATOM 3149 C CA . PHE A 1 406 ? -11.294 2.698 1.814 1.00 84.38 406 PHE A CA 1
ATOM 3150 C C . PHE A 1 406 ? -11.621 3.854 0.869 1.00 84.38 406 PHE A C 1
ATOM 3152 O O . PHE A 1 406 ? -11.508 3.678 -0.337 1.00 84.38 406 PHE A O 1
ATOM 3159 N N . TYR A 1 407 ? -11.931 5.045 1.396 1.00 85.81 407 TYR A N 1
ATOM 3160 C CA . TYR A 1 407 ? -12.104 6.247 0.575 1.00 85.81 407 TYR A CA 1
ATOM 3161 C C . TYR A 1 407 ? -10.814 6.625 -0.161 1.00 85.81 407 TYR A C 1
ATOM 3163 O O . TYR A 1 407 ? -10.858 6.860 -1.365 1.00 85.81 407 TYR A O 1
ATOM 3171 N N . ASN A 1 408 ? -9.667 6.614 0.527 1.00 82.81 408 ASN A N 1
ATOM 3172 C CA . ASN A 1 408 ? -8.375 6.939 -0.086 1.00 82.81 408 ASN A CA 1
ATOM 3173 C C . ASN A 1 408 ? -8.013 5.954 -1.212 1.00 82.81 408 ASN A C 1
ATOM 3175 O O . ASN A 1 408 ? -7.609 6.365 -2.298 1.00 82.81 408 ASN A O 1
ATOM 3179 N N . ILE A 1 409 ? -8.160 4.645 -0.971 1.00 86.25 409 ILE A N 1
ATOM 3180 C CA . ILE A 1 409 ? -7.865 3.599 -1.960 1.00 86.25 409 ILE A CA 1
ATOM 3181 C C . ILE A 1 409 ? -8.871 3.633 -3.110 1.00 86.25 409 ILE A C 1
ATOM 3183 O O . ILE A 1 409 ? -8.468 3.494 -4.264 1.00 86.25 409 ILE A O 1
ATOM 3187 N N . LEU A 1 410 ? -10.153 3.873 -2.823 1.00 90.75 410 LEU A N 1
ATOM 3188 C CA . LEU A 1 410 ? -11.182 4.048 -3.845 1.00 90.75 410 LEU A CA 1
ATOM 3189 C C . LEU A 1 410 ? -10.872 5.264 -4.725 1.00 90.75 410 LEU A C 1
ATOM 3191 O O . LEU A 1 410 ? -10.841 5.124 -5.943 1.00 90.75 410 LEU A O 1
ATOM 3195 N N . GLY A 1 411 ? -10.556 6.419 -4.131 1.00 89.94 411 GLY A N 1
ATOM 3196 C CA . GLY A 1 411 ? -10.152 7.626 -4.854 1.00 89.94 411 GLY A CA 1
ATOM 3197 C C . GLY A 1 411 ? -8.902 7.398 -5.703 1.00 89.94 411 GLY A C 1
ATOM 3198 O O . GLY A 1 411 ? -8.891 7.735 -6.886 1.00 89.94 411 GLY A O 1
ATOM 3199 N N . LYS A 1 412 ? -7.887 6.724 -5.148 1.00 87.31 412 LYS A N 1
ATOM 3200 C CA . LYS A 1 412 ? -6.664 6.347 -5.870 1.00 87.31 412 LYS A CA 1
ATOM 3201 C C . LYS A 1 412 ? -6.980 5.479 -7.091 1.00 87.31 412 LYS A C 1
ATOM 3203 O O . LYS A 1 412 ? -6.609 5.850 -8.203 1.00 87.31 412 LYS A O 1
ATOM 3208 N N . CYS A 1 413 ? -7.719 4.382 -6.912 1.00 88.75 413 CYS A N 1
ATOM 3209 C CA . CYS A 1 413 ? -8.092 3.483 -8.007 1.00 88.75 413 CYS A CA 1
ATOM 3210 C C . CYS A 1 413 ? -8.969 4.189 -9.053 1.00 88.75 413 CYS A C 1
ATOM 3212 O O . CYS A 1 413 ? -8.741 4.034 -10.248 1.00 88.75 413 CYS A O 1
ATOM 3214 N N . ARG A 1 414 ? -9.936 5.015 -8.630 1.00 91.38 414 ARG A N 1
ATOM 3215 C CA . ARG A 1 414 ? -10.788 5.807 -9.533 1.00 91.38 414 ARG A CA 1
ATOM 3216 C C . ARG A 1 414 ? -9.962 6.803 -10.348 1.00 91.38 414 ARG A C 1
ATOM 3218 O O . ARG A 1 414 ? -10.168 6.905 -11.554 1.00 91.38 414 ARG A O 1
ATOM 3225 N N . SER A 1 415 ? -8.978 7.464 -9.733 1.00 89.69 415 SER A N 1
ATOM 3226 C CA . SER A 1 415 ? -8.067 8.372 -10.440 1.00 89.69 415 SER A CA 1
ATOM 3227 C C . SER A 1 415 ? -7.251 7.650 -11.517 1.00 89.69 415 SER A C 1
ATOM 3229 O O . SER A 1 415 ? -7.147 8.153 -12.630 1.00 89.69 415 SER A O 1
ATOM 3231 N N . TRP A 1 416 ? -6.772 6.434 -11.234 1.00 86.94 416 TRP A N 1
ATOM 3232 C CA . TRP A 1 416 ? -6.065 5.593 -12.206 1.00 86.94 416 TRP A CA 1
ATOM 3233 C C . TRP A 1 416 ? -6.947 5.130 -13.367 1.00 86.94 416 TRP A C 1
ATOM 3235 O O . TRP A 1 416 ? -6.461 4.895 -14.470 1.00 86.94 416 TRP A O 1
ATOM 3245 N N . LEU A 1 417 ? -8.259 5.061 -13.143 1.00 87.25 417 LEU A N 1
ATOM 3246 C CA . LEU A 1 417 ? -9.248 4.824 -14.190 1.00 87.25 417 LEU A CA 1
ATOM 3247 C C . LEU A 1 417 ? -9.656 6.113 -14.933 1.00 87.25 417 LEU A C 1
ATOM 3249 O O . LEU A 1 417 ? -10.463 6.052 -15.856 1.00 87.25 417 LEU A O 1
ATOM 3253 N N . GLY A 1 418 ? -9.078 7.272 -14.599 1.00 90.06 418 GLY A N 1
ATOM 3254 C CA . GLY A 1 418 ? -9.353 8.569 -15.232 1.00 90.06 418 GLY A CA 1
ATOM 3255 C C . GLY A 1 418 ? -10.448 9.395 -14.546 1.00 90.06 418 GLY A C 1
ATOM 3256 O O . GLY A 1 418 ? -10.725 10.519 -14.965 1.00 90.06 418 GLY A O 1
ATOM 3257 N N . HIS A 1 419 ? -11.027 8.889 -13.456 1.00 93.50 419 HIS A N 1
ATOM 3258 C CA . HIS A 1 419 ? -12.129 9.504 -12.709 1.00 93.50 419 HIS A CA 1
ATOM 3259 C C . HIS A 1 419 ? -11.618 10.397 -11.565 1.00 93.50 419 HIS A C 1
ATOM 3261 O O . HIS A 1 419 ? -11.976 10.228 -10.399 1.00 93.50 419 HIS A O 1
ATOM 3267 N N . ALA A 1 420 ? -10.742 11.353 -11.887 1.00 94.00 420 ALA A N 1
ATOM 3268 C CA . ALA A 1 420 ? -10.123 12.233 -10.891 1.00 94.00 420 ALA A CA 1
ATOM 3269 C C . ALA A 1 420 ? -11.135 13.152 -10.169 1.00 94.00 420 ALA A C 1
ATOM 3271 O O . ALA A 1 420 ? -10.940 13.465 -8.998 1.00 94.00 420 ALA A O 1
ATOM 3272 N N . GLU A 1 421 ? -12.239 13.540 -10.819 1.00 95.94 421 GLU A N 1
ATOM 3273 C CA . GLU A 1 421 ? -13.299 14.344 -10.185 1.00 95.94 421 GLU A CA 1
ATOM 3274 C C . GLU A 1 421 ? -13.985 13.579 -9.042 1.00 95.94 421 GLU A C 1
ATOM 3276 O O . GLU A 1 421 ? -14.140 14.097 -7.937 1.00 95.94 421 GLU A O 1
ATOM 3281 N N . GLU A 1 422 ? -14.337 12.311 -9.284 1.00 95.50 422 GLU A N 1
ATOM 3282 C CA . GLU A 1 422 ? -14.920 11.426 -8.269 1.00 95.50 422 GLU A CA 1
ATOM 3283 C C . GLU A 1 422 ? -13.941 11.213 -7.108 1.00 95.50 422 GLU A C 1
ATOM 3285 O O . GLU A 1 422 ? -14.335 11.220 -5.943 1.00 95.50 422 GLU A O 1
ATOM 3290 N N . ALA A 1 423 ? -12.645 11.090 -7.414 1.00 93.94 423 ALA A N 1
ATOM 3291 C CA . ALA A 1 423 ? -11.604 10.967 -6.402 1.00 93.94 423 ALA A CA 1
ATOM 3292 C C . ALA A 1 423 ? -11.515 12.208 -5.491 1.00 93.94 423 ALA A C 1
ATOM 3294 O O . ALA A 1 423 ? -11.362 12.059 -4.279 1.00 93.94 423 ALA A O 1
ATOM 3295 N N . ILE A 1 424 ? -11.672 13.423 -6.034 1.00 95.75 424 ILE A N 1
ATOM 3296 C CA . ILE A 1 424 ? -11.737 14.658 -5.232 1.00 95.75 424 ILE A CA 1
ATOM 3297 C C . ILE A 1 424 ? -12.951 14.636 -4.297 1.00 95.75 424 ILE A C 1
ATOM 3299 O O . ILE A 1 424 ? -12.803 14.945 -3.113 1.00 95.75 424 ILE A O 1
ATOM 3303 N N . ALA A 1 425 ? -14.128 14.247 -4.796 1.00 93.69 425 ALA A N 1
ATOM 3304 C CA . ALA A 1 425 ? -15.345 14.178 -3.987 1.00 93.69 425 ALA A CA 1
ATOM 3305 C C . ALA A 1 425 ? -15.201 13.193 -2.811 1.00 93.69 425 ALA A C 1
ATOM 3307 O O . ALA A 1 425 ? -15.603 13.502 -1.689 1.00 93.69 425 ALA A O 1
ATOM 3308 N N . LEU A 1 426 ? -14.555 12.043 -3.036 1.00 91.00 426 LEU A N 1
ATOM 3309 C CA . LEU A 1 426 ? -14.267 11.063 -1.983 1.00 91.00 426 LEU A CA 1
ATOM 3310 C C . LEU A 1 426 ? -13.349 11.643 -0.895 1.00 91.00 426 LEU A C 1
ATOM 3312 O O . LEU A 1 426 ? -13.639 11.507 0.290 1.00 91.00 426 LEU A O 1
ATOM 3316 N N . GLU A 1 427 ? -12.271 12.335 -1.270 1.00 88.56 427 GLU A N 1
ATOM 3317 C CA . GLU A 1 427 ? -11.360 12.976 -0.308 1.00 88.56 427 GLU A CA 1
ATOM 3318 C C . GLU A 1 427 ? -12.035 14.124 0.471 1.00 88.56 427 GLU A C 1
ATOM 3320 O O . GLU A 1 427 ? -11.755 14.345 1.656 1.00 88.56 427 GLU A O 1
ATOM 3325 N N . GLN A 1 428 ? -12.948 14.860 -0.170 1.00 88.75 428 GLN A N 1
ATOM 3326 C CA . GLN A 1 428 ? -13.761 15.895 0.477 1.00 88.75 428 GLN A CA 1
ATOM 3327 C C . GLN A 1 428 ? -14.746 15.300 1.485 1.00 88.75 428 GLN A C 1
ATOM 3329 O O . GLN A 1 428 ? -14.879 15.834 2.588 1.00 88.75 428 GLN A O 1
ATOM 3334 N N . GLU A 1 429 ? -15.368 14.168 1.163 1.00 84.44 429 GLU A N 1
ATOM 3335 C CA . GLU A 1 429 ? -16.233 13.455 2.100 1.00 84.44 429 GLU A CA 1
ATOM 3336 C C . GLU A 1 429 ? -15.443 12.983 3.328 1.00 84.44 429 GLU A C 1
ATOM 3338 O O . GLU A 1 429 ? -15.875 13.172 4.463 1.00 84.44 429 GLU A O 1
ATOM 3343 N N . VAL A 1 430 ? -14.214 12.492 3.142 1.00 80.44 430 VAL A N 1
ATOM 3344 C CA . VAL A 1 430 ? -13.322 12.158 4.266 1.00 80.44 430 VAL A CA 1
ATOM 3345 C C . VAL A 1 430 ? -13.003 13.385 5.128 1.00 80.44 430 VAL A C 1
ATOM 3347 O O . VAL A 1 430 ? -12.909 13.261 6.351 1.00 80.44 430 VAL A O 1
ATOM 3350 N N . ASN A 1 431 ? -12.845 14.574 4.533 1.00 79.06 431 ASN A N 1
ATOM 3351 C CA . ASN A 1 431 ? -12.670 15.818 5.292 1.00 79.06 431 ASN A CA 1
ATOM 3352 C C . ASN A 1 431 ? -13.920 16.199 6.090 1.00 79.06 431 ASN A C 1
ATOM 3354 O O . ASN A 1 431 ? -13.777 16.680 7.213 1.00 79.06 431 ASN A O 1
ATOM 3358 N N . ARG A 1 432 ? -15.117 15.970 5.539 1.00 78.44 432 ARG A N 1
ATOM 3359 C CA . ARG A 1 432 ? -16.389 16.197 6.236 1.00 78.44 432 ARG A CA 1
ATOM 3360 C C . ARG A 1 432 ? -16.554 15.240 7.413 1.00 78.44 432 ARG A C 1
ATOM 3362 O O . ARG A 1 432 ? -16.940 15.671 8.493 1.00 78.44 432 ARG A O 1
ATOM 3369 N N . LEU A 1 433 ? -16.220 13.964 7.214 1.00 74.00 433 LEU A N 1
ATOM 3370 C CA . LEU A 1 433 ? -16.293 12.939 8.251 1.00 74.00 433 LEU A CA 1
ATOM 3371 C C . LEU A 1 433 ? -15.243 13.200 9.342 1.00 74.00 433 LEU A C 1
ATOM 3373 O O . LEU A 1 433 ? -15.586 13.305 10.511 1.00 74.00 433 LEU A O 1
ATOM 3377 N N . ASN A 1 434 ? -13.963 13.353 8.989 1.00 71.75 434 ASN A N 1
ATOM 3378 C CA . ASN A 1 434 ? -12.875 13.512 9.961 1.00 71.75 434 ASN A CA 1
ATOM 3379 C C . ASN A 1 434 ? -12.071 14.817 9.762 1.00 71.75 434 ASN A C 1
ATOM 3381 O O . ASN A 1 434 ? -10.905 14.778 9.323 1.00 71.75 434 ASN A O 1
ATOM 3385 N N . PRO A 1 435 ? -12.648 15.977 10.135 1.00 73.00 435 PRO A N 1
ATOM 3386 C CA . PRO A 1 435 ? -12.031 17.286 9.914 1.00 73.00 435 PRO A CA 1
ATOM 3387 C C . PRO A 1 435 ? -10.772 17.518 10.763 1.00 73.00 435 PRO A C 1
ATOM 3389 O O . PRO A 1 435 ? -9.900 18.299 10.379 1.00 73.00 435 PRO A O 1
ATOM 3392 N N . ARG A 1 436 ? -10.634 16.826 11.903 1.00 71.25 436 ARG A N 1
ATOM 3393 C CA . ARG A 1 436 ? -9.512 16.992 12.850 1.00 71.25 436 ARG A CA 1
ATOM 3394 C C . ARG A 1 436 ? -8.395 15.956 12.685 1.00 71.25 436 ARG A C 1
ATOM 3396 O O . ARG A 1 436 ? -7.479 15.916 13.498 1.00 71.25 436 ARG A O 1
ATOM 3403 N N . SER A 1 437 ? -8.447 15.133 11.638 1.00 71.88 437 SER A N 1
ATOM 3404 C CA . SER A 1 437 ? -7.467 14.067 11.421 1.00 71.88 437 SER A CA 1
ATOM 3405 C C . SER A 1 437 ? -6.022 14.594 11.383 1.00 71.88 437 SER A C 1
ATOM 3407 O O . SER A 1 437 ? -5.739 15.509 10.600 1.00 71.88 437 SER A O 1
ATOM 3409 N N . PRO A 1 438 ? -5.074 13.973 12.112 1.00 68.06 438 PRO A N 1
ATOM 3410 C CA . PRO A 1 438 ? -3.652 14.307 11.986 1.00 68.06 438 PRO A CA 1
ATOM 3411 C C . PRO A 1 438 ? -3.096 13.969 10.590 1.00 68.06 438 PRO A C 1
ATOM 3413 O O . PRO A 1 438 ? -2.113 14.553 10.148 1.00 68.06 438 PRO A O 1
ATOM 3416 N N . TRP A 1 439 ? -3.776 13.095 9.842 1.00 72.88 439 TRP A N 1
ATOM 3417 C CA . TRP A 1 439 ? -3.408 12.661 8.491 1.00 72.88 439 TRP A CA 1
ATOM 3418 C C . TRP A 1 439 ? -3.979 13.540 7.371 1.00 72.88 439 TRP A C 1
ATOM 3420 O O . TRP A 1 439 ? -3.907 13.177 6.198 1.00 72.88 439 TRP A O 1
ATOM 3430 N N . LYS A 1 440 ? -4.556 14.703 7.702 1.00 79.94 440 LYS A N 1
ATOM 3431 C CA . LYS A 1 440 ? -5.171 15.614 6.719 1.00 79.94 440 LYS A CA 1
ATOM 3432 C C . LYS A 1 440 ? -4.211 16.094 5.621 1.00 79.94 440 LYS A C 1
ATOM 3434 O O . LYS A 1 440 ? -4.670 16.437 4.534 1.00 79.94 440 LYS A O 1
ATOM 3439 N N . PHE A 1 441 ? -2.898 16.082 5.870 1.00 80.44 441 PHE A N 1
ATOM 3440 C CA . PHE A 1 441 ? -1.892 16.414 4.856 1.00 80.44 441 PHE A CA 1
ATOM 3441 C C . PHE A 1 441 ? -1.983 15.473 3.641 1.00 80.44 441 PHE A C 1
ATOM 3443 O O . PHE A 1 441 ? -2.032 15.949 2.512 1.00 80.44 441 PHE A O 1
ATOM 3450 N N . ASN A 1 442 ? -2.153 14.159 3.853 1.00 79.94 442 ASN A N 1
ATOM 3451 C CA . ASN A 1 442 ? -2.285 13.180 2.766 1.00 79.94 442 ASN A CA 1
ATOM 3452 C C . ASN A 1 442 ? -3.480 13.477 1.852 1.00 79.94 442 ASN A C 1
ATOM 3454 O O . ASN A 1 442 ? -3.385 13.286 0.643 1.00 79.94 442 ASN A O 1
ATOM 3458 N N . ARG A 1 443 ? -4.579 13.991 2.412 1.00 83.88 443 ARG A N 1
ATOM 3459 C CA . ARG A 1 443 ? -5.786 14.336 1.647 1.00 83.88 443 ARG A CA 1
ATOM 3460 C C . ARG A 1 443 ? -5.587 15.586 0.812 1.00 83.88 443 ARG A C 1
ATOM 3462 O O . ARG A 1 443 ? -5.926 15.609 -0.365 1.00 83.88 443 ARG A O 1
ATOM 3469 N N . HIS A 1 444 ? -4.984 16.618 1.402 1.00 89.06 444 HIS A N 1
ATOM 3470 C CA . HIS A 1 444 ? -4.577 17.800 0.649 1.00 89.06 444 HIS A CA 1
ATOM 3471 C C . HIS A 1 444 ? -3.626 17.427 -0.491 1.00 89.06 444 HIS A C 1
ATOM 3473 O O . HIS A 1 444 ? -3.839 17.865 -1.616 1.00 89.06 444 HIS A O 1
ATOM 3479 N N . ARG A 1 445 ? -2.661 16.541 -0.240 1.00 87.00 445 ARG A N 1
ATOM 3480 C CA . ARG A 1 445 ? -1.796 15.981 -1.280 1.00 87.00 445 ARG A CA 1
ATOM 3481 C C . ARG A 1 445 ? -2.590 15.280 -2.388 1.00 87.00 445 ARG A C 1
ATOM 3483 O O . ARG A 1 445 ? -2.370 15.585 -3.555 1.00 87.00 445 ARG A O 1
ATOM 3490 N N . HIS A 1 446 ? -3.499 14.362 -2.053 1.00 88.62 446 HIS A N 1
ATOM 3491 C CA . HIS A 1 446 ? -4.289 13.632 -3.053 1.00 88.62 446 HIS A CA 1
ATOM 3492 C C . HIS A 1 446 ? -5.158 14.568 -3.894 1.00 88.62 446 HIS A C 1
ATOM 3494 O O . HIS A 1 446 ? -5.106 14.504 -5.117 1.00 88.62 446 HIS A O 1
ATOM 3500 N N . ILE A 1 447 ? -5.886 15.493 -3.258 1.00 93.88 447 ILE A N 1
ATOM 3501 C CA . ILE A 1 447 ? -6.693 16.491 -3.972 1.00 93.88 447 ILE A CA 1
ATOM 3502 C C . ILE A 1 447 ? -5.800 17.345 -4.878 1.00 93.88 447 ILE A C 1
ATOM 3504 O O . ILE A 1 447 ? -6.147 17.566 -6.032 1.00 93.88 447 ILE A O 1
ATOM 3508 N N . GLY A 1 448 ? -4.633 17.778 -4.392 1.00 94.50 448 GLY A N 1
ATOM 3509 C CA . GLY A 1 448 ? -3.672 18.536 -5.189 1.00 94.50 448 GLY A CA 1
ATOM 3510 C C . GLY A 1 448 ? -3.217 17.785 -6.443 1.00 94.50 448 GLY A C 1
ATOM 3511 O O . GLY A 1 448 ? -3.219 18.349 -7.537 1.00 94.50 448 GLY A O 1
ATOM 3512 N N . TRP A 1 449 ? -2.911 16.493 -6.304 1.00 92.94 449 TRP A N 1
ATOM 3513 C CA . TRP A 1 449 ? -2.591 15.613 -7.428 1.00 92.94 449 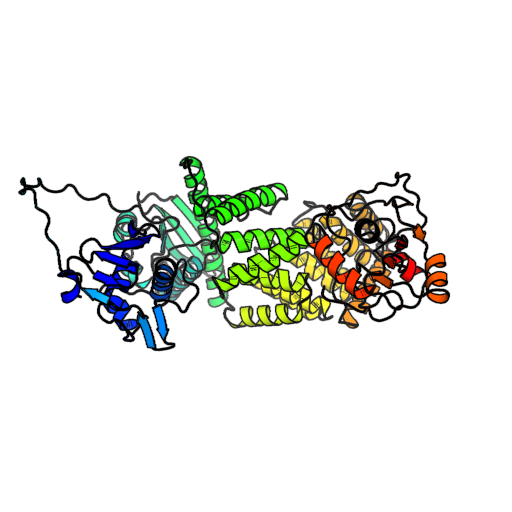TRP A CA 1
ATOM 3514 C C . TRP A 1 449 ? -3.756 15.471 -8.417 1.00 92.94 449 TRP A C 1
ATOM 3516 O O . TRP A 1 449 ? -3.563 15.626 -9.622 1.00 92.94 449 TRP A O 1
ATOM 3526 N N . TYR A 1 450 ? -4.976 15.234 -7.934 1.00 95.38 450 TYR A N 1
ATOM 3527 C CA . TYR A 1 450 ? -6.153 15.096 -8.797 1.00 95.38 450 TYR A CA 1
ATOM 3528 C C . TYR A 1 450 ? -6.489 16.401 -9.532 1.00 95.38 450 TYR A C 1
ATOM 3530 O O . TYR A 1 450 ? -6.790 16.373 -10.725 1.00 95.38 450 TYR A O 1
ATOM 3538 N N . CYS A 1 451 ? -6.355 17.552 -8.869 1.00 97.19 451 CYS A N 1
ATOM 3539 C CA . CYS A 1 451 ? -6.484 18.861 -9.507 1.00 97.19 451 CYS A CA 1
ATOM 3540 C C . CYS A 1 451 ? -5.461 19.040 -10.635 1.00 97.19 451 CYS A C 1
ATOM 3542 O O . CYS A 1 451 ? -5.820 19.512 -11.712 1.00 97.19 451 CYS A O 1
ATOM 3544 N N . LEU A 1 452 ? -4.213 18.610 -10.430 1.00 94.94 452 LEU A N 1
ATOM 3545 C CA . LEU A 1 452 ? -3.161 18.690 -11.445 1.00 94.94 452 LEU A CA 1
ATOM 3546 C C . LEU A 1 452 ? -3.492 17.847 -12.689 1.00 94.94 452 LEU A C 1
ATOM 3548 O O . LEU A 1 452 ? -3.375 18.340 -13.815 1.00 94.94 452 LEU A O 1
ATOM 3552 N N . LEU A 1 453 ? -3.985 16.615 -12.497 1.00 93.38 453 LEU A N 1
ATOM 3553 C CA . LEU A 1 453 ? -4.452 15.737 -13.584 1.00 93.38 453 LEU A CA 1
ATOM 3554 C C . LEU A 1 453 ? -5.575 16.391 -14.410 1.00 93.38 453 LEU A C 1
ATOM 3556 O O . LEU A 1 453 ? -5.604 16.295 -15.644 1.00 93.38 453 LEU A O 1
ATOM 3560 N N . LEU A 1 454 ? -6.476 17.104 -13.732 1.00 95.69 454 LEU A N 1
ATOM 3561 C CA . LEU A 1 454 ? -7.588 17.843 -14.334 1.00 95.69 454 LEU A CA 1
ATOM 3562 C C . LEU A 1 454 ? -7.179 19.204 -14.929 1.00 95.69 454 LEU A C 1
ATOM 3564 O O . LEU A 1 454 ? -7.998 19.847 -15.579 1.00 95.69 454 LEU A O 1
ATOM 3568 N N . GLY A 1 455 ? -5.936 19.656 -14.729 1.00 95.00 455 GLY A N 1
ATOM 3569 C CA . GLY A 1 455 ? -5.473 20.984 -15.152 1.00 95.00 455 GLY A CA 1
ATOM 3570 C C . GLY A 1 455 ? -6.002 22.147 -14.307 1.00 95.00 455 GLY A C 1
ATOM 3571 O O . GLY A 1 455 ? -5.956 23.293 -14.744 1.00 95.00 455 GLY A O 1
ATOM 3572 N N . ARG A 1 456 ? -6.494 21.878 -13.093 1.00 97.44 456 ARG A N 1
ATOM 3573 C CA . ARG A 1 456 ? -6.879 22.892 -12.099 1.00 97.44 456 ARG A CA 1
ATOM 3574 C C . ARG A 1 456 ? -5.645 23.346 -11.319 1.00 97.44 456 ARG A C 1
ATOM 3576 O O . ARG A 1 456 ? -5.527 23.114 -10.118 1.00 97.44 456 ARG A O 1
ATOM 3583 N N . ASP A 1 457 ? -4.691 23.954 -12.020 1.00 97.75 457 ASP A N 1
ATOM 3584 C CA . ASP A 1 457 ? -3.332 24.163 -11.502 1.00 97.75 457 ASP A CA 1
ATOM 3585 C C . ASP A 1 457 ? -3.286 25.101 -10.273 1.00 97.75 457 ASP A C 1
ATOM 3587 O O . ASP A 1 457 ? -2.498 24.875 -9.356 1.00 97.75 457 ASP A O 1
ATOM 3591 N N . LEU A 1 458 ? -4.168 26.108 -10.188 1.00 98.12 458 LEU A N 1
ATOM 3592 C CA . LEU A 1 458 ? -4.268 26.987 -9.009 1.00 98.12 458 LEU A CA 1
ATOM 3593 C C . LEU A 1 458 ? -4.779 26.246 -7.762 1.00 98.12 458 LEU A C 1
ATOM 3595 O O . LEU A 1 458 ? -4.230 26.423 -6.671 1.00 98.12 458 LEU A O 1
ATOM 3599 N N . ASP A 1 459 ? -5.786 25.386 -7.926 1.00 97.81 459 ASP A N 1
ATOM 3600 C CA . ASP A 1 459 ? -6.295 24.544 -6.840 1.00 97.81 459 ASP A CA 1
ATOM 3601 C C . ASP A 1 459 ? -5.233 23.529 -6.410 1.00 97.81 459 ASP A C 1
ATOM 3603 O O . ASP A 1 459 ? -5.038 23.300 -5.213 1.00 97.81 459 ASP A O 1
ATOM 3607 N N . ALA A 1 460 ? -4.503 22.965 -7.380 1.00 97.50 460 ALA A N 1
ATOM 3608 C CA . ALA A 1 460 ? -3.392 22.059 -7.126 1.00 97.50 460 ALA A CA 1
ATOM 3609 C C . ALA A 1 460 ? -2.323 22.723 -6.247 1.00 97.50 460 ALA A C 1
ATOM 3611 O O . ALA A 1 460 ? -1.979 22.168 -5.205 1.00 97.50 460 ALA A O 1
ATOM 3612 N N . ILE A 1 461 ? -1.865 23.933 -6.601 1.00 97.75 461 ILE A N 1
ATOM 3613 C CA . ILE A 1 461 ? -0.907 24.708 -5.790 1.00 97.75 461 ILE A CA 1
ATOM 3614 C C . ILE A 1 461 ? -1.447 24.893 -4.370 1.00 97.75 461 ILE A C 1
ATOM 3616 O O . ILE A 1 461 ? -0.784 24.507 -3.409 1.00 97.75 461 ILE A O 1
ATOM 3620 N N . SER A 1 462 ? -2.679 25.396 -4.228 1.00 97.25 462 SER A N 1
ATOM 3621 C CA . SER A 1 462 ? -3.271 25.668 -2.912 1.00 97.25 462 SER A CA 1
ATOM 3622 C C . SER A 1 462 ? -3.304 24.429 -2.012 1.00 97.25 462 SER A C 1
ATOM 3624 O O . SER A 1 462 ? -2.969 24.490 -0.827 1.00 97.25 462 SER A O 1
ATOM 3626 N N . HIS A 1 463 ? -3.699 23.282 -2.563 1.00 95.12 463 HIS A N 1
ATOM 3627 C CA . HIS A 1 463 ? -3.779 22.035 -1.813 1.00 95.12 463 HIS A CA 1
ATOM 3628 C C . HIS A 1 463 ? -2.399 21.445 -1.496 1.00 95.12 463 HIS A C 1
ATOM 3630 O O . HIS A 1 463 ? -2.165 21.038 -0.357 1.00 95.12 463 HIS A O 1
ATOM 3636 N N . LEU A 1 464 ? -1.467 21.438 -2.449 1.00 92.69 464 LEU A N 1
ATOM 3637 C CA . LEU A 1 464 ? -0.117 20.911 -2.239 1.00 92.69 464 LEU A CA 1
ATOM 3638 C C . LEU A 1 464 ? 0.670 21.744 -1.213 1.00 92.69 464 LEU A C 1
ATOM 3640 O O . LEU A 1 464 ? 1.311 21.177 -0.328 1.00 92.69 464 LEU A O 1
ATOM 3644 N N . GLU A 1 465 ? 0.559 23.074 -1.248 1.00 93.25 465 GLU A N 1
ATOM 3645 C CA . GLU A 1 465 ? 1.180 23.950 -0.246 1.00 93.25 465 GLU A CA 1
ATOM 3646 C C . GLU A 1 465 ? 0.590 23.746 1.151 1.00 93.25 465 GLU A C 1
ATOM 3648 O O . GLU A 1 465 ? 1.336 23.648 2.125 1.00 93.25 465 GLU A O 1
ATOM 3653 N N . ARG A 1 466 ? -0.740 23.607 1.273 1.00 91.50 466 ARG A N 1
ATOM 3654 C CA . ARG A 1 466 ? -1.382 23.275 2.558 1.00 91.50 466 ARG A CA 1
ATOM 3655 C C . ARG A 1 466 ? -0.890 21.942 3.106 1.00 91.50 466 ARG A C 1
ATOM 3657 O O . ARG A 1 466 ? -0.658 21.836 4.308 1.00 91.50 466 ARG A O 1
ATOM 3664 N N . SER A 1 467 ? -0.721 20.938 2.243 1.00 87.62 467 SER A N 1
ATOM 3665 C CA . SER A 1 467 ? -0.152 19.649 2.643 1.00 87.62 467 SER A CA 1
ATOM 3666 C C . SER A 1 467 ? 1.235 19.830 3.267 1.00 87.62 467 SER A C 1
ATOM 3668 O O . SER A 1 467 ? 1.465 19.344 4.374 1.00 87.62 467 SER A O 1
ATOM 3670 N N . LEU A 1 468 ? 2.131 20.565 2.598 1.00 85.88 468 LEU A N 1
ATOM 3671 C CA . LEU A 1 468 ? 3.485 20.834 3.099 1.00 85.88 468 LEU A CA 1
ATOM 3672 C C . LEU A 1 468 ? 3.492 21.697 4.367 1.00 85.88 468 LEU A C 1
ATOM 3674 O O . LEU A 1 468 ? 4.313 21.471 5.247 1.00 85.88 468 LEU A O 1
ATOM 3678 N N . ALA A 1 469 ? 2.570 22.652 4.500 1.00 86.75 469 ALA A N 1
ATOM 3679 C CA . ALA A 1 469 ? 2.465 23.492 5.693 1.00 86.75 469 ALA A CA 1
ATOM 3680 C C . ALA A 1 469 ? 2.005 22.709 6.936 1.00 86.75 469 ALA A C 1
ATOM 3682 O O . ALA A 1 469 ? 2.396 23.041 8.052 1.00 86.75 469 ALA A O 1
ATOM 3683 N N . ILE A 1 470 ? 1.168 21.679 6.758 1.00 79.69 470 ILE A N 1
ATOM 3684 C CA . ILE A 1 470 ? 0.728 20.802 7.855 1.00 79.69 470 ILE A CA 1
ATOM 3685 C C . ILE A 1 470 ? 1.857 19.863 8.283 1.00 79.69 470 ILE A C 1
ATOM 3687 O O . ILE A 1 470 ? 1.988 19.566 9.469 1.00 79.69 470 ILE A O 1
ATOM 3691 N N . HIS A 1 471 ? 2.636 19.370 7.323 1.00 71.06 471 HIS A N 1
ATOM 3692 C CA . HIS A 1 471 ? 3.691 18.406 7.584 1.00 71.06 471 HIS A CA 1
ATOM 3693 C C . HIS A 1 471 ? 4.851 18.601 6.603 1.00 71.06 471 HIS A C 1
ATOM 3695 O O . HIS A 1 471 ? 4.884 18.010 5.520 1.00 71.06 471 HIS A O 1
ATOM 3701 N N . ALA A 1 472 ? 5.794 19.457 6.997 1.00 61.53 472 ALA A N 1
ATOM 3702 C CA . ALA A 1 472 ? 7.002 19.726 6.236 1.00 61.53 472 ALA A CA 1
ATOM 3703 C C . ALA A 1 472 ? 8.030 18.611 6.481 1.00 61.53 472 ALA A C 1
ATOM 3705 O O . ALA A 1 472 ? 8.341 18.311 7.627 1.00 61.53 472 ALA A O 1
ATOM 3706 N N . GLU A 1 473 ? 8.535 18.020 5.395 1.00 60.69 473 GLU A N 1
ATOM 3707 C CA . GLU A 1 473 ? 9.812 17.288 5.324 1.00 60.69 473 GLU A CA 1
ATOM 3708 C C . GLU A 1 473 ? 10.094 16.285 6.454 1.00 60.69 473 GLU A C 1
ATOM 3710 O O . GLU A 1 473 ? 10.859 16.564 7.373 1.00 60.69 473 GLU A O 1
ATOM 3715 N N . VAL A 1 474 ? 9.542 15.072 6.348 1.00 50.25 474 VAL A N 1
ATOM 3716 C CA . VAL A 1 474 ? 9.937 13.977 7.260 1.00 50.25 474 VAL A CA 1
ATOM 3717 C C . VAL A 1 474 ? 10.512 12.770 6.531 1.00 50.25 474 VAL A C 1
ATOM 3719 O O . VAL A 1 474 ? 11.311 12.051 7.117 1.00 50.25 474 VAL A O 1
ATOM 3722 N N . ASP A 1 475 ? 10.240 12.604 5.234 1.00 48.44 475 ASP A N 1
ATOM 3723 C CA . ASP A 1 475 ? 10.705 11.434 4.498 1.00 48.44 475 ASP A CA 1
ATOM 3724 C C . ASP A 1 475 ? 11.195 11.793 3.083 1.00 48.44 475 ASP A C 1
ATOM 3726 O O . ASP A 1 475 ? 10.716 12.759 2.469 1.00 48.44 475 ASP A O 1
ATOM 3730 N N . GLY A 1 476 ? 12.088 10.959 2.525 1.00 50.59 476 GLY A N 1
ATOM 3731 C CA . GLY A 1 476 ? 12.611 11.055 1.147 1.00 50.59 476 GLY A CA 1
ATOM 3732 C C . GLY A 1 476 ? 11.538 11.077 0.046 1.00 50.59 476 GLY A C 1
ATOM 3733 O O . GLY A 1 476 ? 11.836 11.343 -1.108 1.00 50.59 476 GLY A O 1
ATOM 3734 N N . TYR A 1 477 ? 10.271 10.883 0.412 1.00 63.12 477 TYR A N 1
ATOM 3735 C CA . TYR A 1 477 ? 9.071 10.849 -0.430 1.00 63.12 477 TYR A CA 1
ATOM 3736 C C . TYR A 1 477 ? 8.583 12.234 -0.880 1.00 63.12 477 TYR A C 1
ATOM 3738 O O . TYR A 1 477 ? 7.788 12.353 -1.814 1.00 63.12 477 TYR A O 1
ATOM 3746 N N . THR A 1 478 ? 9.057 13.299 -0.228 1.00 71.88 478 THR A N 1
ATOM 3747 C CA . THR A 1 478 ? 8.618 14.683 -0.488 1.00 71.88 478 THR A CA 1
ATOM 3748 C C . THR A 1 478 ? 9.032 15.170 -1.889 1.00 71.88 478 THR A C 1
ATOM 3750 O O . THR A 1 478 ? 8.422 16.096 -2.428 1.00 71.88 478 THR A O 1
ATOM 3753 N N . HIS A 1 479 ? 9.998 14.500 -2.534 1.00 80.88 479 HIS A N 1
ATOM 3754 C CA . HIS A 1 479 ? 10.464 14.839 -3.882 1.00 80.88 479 HIS A CA 1
ATOM 3755 C C . HIS A 1 479 ? 9.322 14.873 -4.918 1.00 80.88 479 HIS A C 1
ATOM 3757 O O . HIS A 1 479 ? 9.225 15.805 -5.719 1.00 80.88 479 HIS A O 1
ATOM 3763 N N . ARG A 1 480 ? 8.362 13.940 -4.825 1.00 81.62 480 ARG A N 1
ATOM 3764 C CA . ARG A 1 480 ? 7.189 13.878 -5.717 1.00 81.62 480 ARG A CA 1
ATOM 3765 C C . ARG A 1 480 ? 6.273 15.083 -5.558 1.00 81.62 480 ARG A C 1
ATOM 3767 O O . ARG A 1 480 ? 5.725 15.570 -6.541 1.00 81.62 480 ARG A O 1
ATOM 3774 N N . TYR A 1 481 ? 6.105 15.586 -4.337 1.00 86.00 481 TYR A N 1
ATOM 3775 C CA . TYR A 1 481 ? 5.226 16.734 -4.079 1.00 86.00 481 TYR A CA 1
ATOM 3776 C C . TYR A 1 481 ? 5.839 17.996 -4.653 1.00 86.00 481 TYR A C 1
ATOM 3778 O O . TYR A 1 481 ? 5.147 18.813 -5.251 1.00 86.00 481 TYR A O 1
ATOM 3786 N N . TYR A 1 482 ? 7.157 18.112 -4.529 1.00 90.88 482 TYR A N 1
ATOM 3787 C CA . TYR A 1 482 ? 7.903 19.179 -5.161 1.00 90.88 482 TYR A CA 1
ATOM 3788 C C . TYR A 1 482 ? 7.866 19.084 -6.696 1.00 90.88 482 TYR A C 1
ATOM 3790 O O . TYR A 1 482 ? 7.748 20.120 -7.343 1.00 90.88 482 TYR A O 1
ATOM 3798 N N . ARG A 1 483 ? 7.836 17.884 -7.297 1.00 91.94 483 ARG A N 1
ATOM 3799 C CA . ARG A 1 483 ? 7.552 17.710 -8.739 1.00 91.94 483 ARG A CA 1
ATOM 3800 C C . ARG A 1 483 ? 6.136 18.144 -9.121 1.00 91.94 483 ARG A C 1
ATOM 3802 O O . ARG A 1 483 ? 5.959 18.859 -10.102 1.00 91.94 483 ARG A O 1
ATOM 3809 N N . GLN A 1 484 ? 5.130 17.750 -8.344 1.00 93.75 484 GLN A N 1
ATOM 3810 C CA . GLN A 1 484 ? 3.736 18.153 -8.571 1.00 93.75 484 GLN A CA 1
ATOM 3811 C C . GLN A 1 484 ? 3.566 19.675 -8.471 1.00 93.75 484 GLN A C 1
ATOM 3813 O O . GLN A 1 484 ? 2.953 20.284 -9.347 1.00 93.75 484 GLN A O 1
ATOM 3818 N N . LEU A 1 485 ? 4.173 20.300 -7.458 1.00 95.69 485 LEU A N 1
ATOM 3819 C CA . LEU A 1 485 ? 4.230 21.755 -7.323 1.00 95.69 485 LEU A CA 1
ATOM 3820 C C . LEU A 1 485 ? 4.977 22.396 -8.486 1.00 95.69 485 LEU A C 1
ATOM 3822 O O . LEU A 1 485 ? 4.485 23.371 -9.040 1.00 95.69 485 LEU A O 1
ATOM 3826 N N . ALA A 1 486 ? 6.123 21.846 -8.894 1.00 97.38 486 ALA A N 1
ATOM 3827 C CA . ALA A 1 486 ? 6.882 22.368 -10.022 1.00 97.38 486 ALA A CA 1
ATOM 3828 C C . ALA A 1 486 ? 6.056 22.390 -11.311 1.00 97.38 486 ALA A C 1
ATOM 3830 O O . ALA A 1 486 ? 6.018 23.410 -11.995 1.00 97.38 486 ALA A O 1
ATOM 3831 N N . ALA A 1 487 ? 5.348 21.300 -11.608 1.00 97.25 487 ALA A N 1
ATOM 3832 C CA . ALA A 1 487 ? 4.443 21.220 -12.747 1.00 97.25 487 ALA A CA 1
ATOM 3833 C C . ALA A 1 487 ? 3.312 22.262 -12.662 1.00 97.25 487 ALA A C 1
ATOM 3835 O O . ALA A 1 487 ? 3.070 22.990 -13.626 1.00 97.25 487 ALA A O 1
ATOM 3836 N N . ALA A 1 488 ? 2.649 22.379 -11.508 1.00 98.00 488 ALA A N 1
ATOM 3837 C CA . ALA A 1 488 ? 1.563 23.341 -11.313 1.00 98.00 488 ALA A CA 1
ATOM 3838 C C . ALA A 1 488 ? 2.054 24.800 -11.429 1.00 98.00 488 ALA A C 1
ATOM 3840 O O . ALA A 1 488 ? 1.429 25.643 -12.080 1.00 98.00 488 ALA A O 1
ATOM 3841 N N . TYR A 1 489 ? 3.220 25.099 -10.850 1.00 98.56 489 TYR A N 1
ATOM 3842 C CA . TYR A 1 489 ? 3.874 26.398 -10.965 1.00 98.56 489 TYR A CA 1
ATOM 3843 C C . TYR A 1 489 ? 4.266 26.723 -12.402 1.00 98.56 489 TYR A C 1
ATOM 3845 O O . TYR A 1 489 ? 4.019 27.833 -12.873 1.00 98.56 489 TYR A O 1
ATOM 3853 N N . ALA A 1 490 ? 4.809 25.752 -13.133 1.00 98.25 490 ALA A N 1
ATOM 3854 C CA . ALA A 1 490 ? 5.208 25.954 -14.515 1.00 98.25 490 ALA A CA 1
ATOM 3855 C C . ALA A 1 490 ? 4.016 26.326 -15.407 1.00 98.25 490 ALA A C 1
ATOM 3857 O O . ALA A 1 490 ? 4.084 27.308 -16.146 1.00 98.25 490 ALA A O 1
ATOM 3858 N N . ARG A 1 491 ? 2.890 25.613 -15.280 1.00 97.81 491 ARG A N 1
ATOM 3859 C CA . ARG A 1 491 ? 1.666 25.881 -16.062 1.00 97.81 491 ARG A CA 1
ATOM 3860 C C . ARG A 1 491 ? 0.991 27.207 -15.719 1.00 97.81 491 ARG A C 1
ATOM 3862 O O . ARG A 1 491 ? 0.291 27.765 -16.557 1.00 97.81 491 ARG A O 1
ATOM 3869 N N . THR A 1 492 ? 1.231 27.738 -14.521 1.00 98.06 492 THR A N 1
ATOM 3870 C CA . THR A 1 492 ? 0.738 29.059 -14.094 1.00 98.06 492 THR A CA 1
ATOM 3871 C C . THR A 1 492 ? 1.722 30.198 -14.388 1.00 98.06 492 THR A C 1
ATOM 3873 O O . THR A 1 492 ? 1.483 31.336 -13.989 1.00 98.06 492 THR A O 1
ATOM 3876 N N . GLY A 1 493 ? 2.826 29.919 -15.094 1.00 97.50 493 GLY A N 1
ATOM 3877 C CA . GLY A 1 493 ? 3.843 30.907 -15.477 1.00 97.50 493 GLY A CA 1
ATOM 3878 C C . GLY A 1 493 ? 4.848 31.258 -14.373 1.00 97.50 493 GLY A C 1
ATOM 3879 O O . GLY A 1 493 ? 5.746 32.070 -14.591 1.00 97.50 493 GLY A O 1
ATOM 3880 N N . LYS A 1 494 ? 4.751 30.624 -13.200 1.00 98.12 494 LYS A N 1
ATOM 3881 C CA . LYS A 1 494 ? 5.638 30.813 -12.042 1.00 98.12 494 LYS A CA 1
ATOM 3882 C C . LYS A 1 494 ? 6.909 29.968 -12.174 1.00 98.12 494 LYS A C 1
ATOM 3884 O O . LYS A 1 494 ? 7.177 29.056 -11.394 1.00 98.12 494 LYS A O 1
ATOM 3889 N N . ILE A 1 495 ? 7.688 30.230 -13.225 1.00 98.12 495 ILE A N 1
ATOM 3890 C CA . ILE A 1 495 ? 8.849 29.401 -13.599 1.00 98.12 495 ILE A CA 1
ATOM 3891 C C . ILE A 1 495 ? 9.947 29.406 -12.521 1.00 98.12 495 ILE A C 1
ATOM 3893 O O . ILE A 1 495 ? 10.626 28.397 -12.332 1.00 98.12 495 ILE A O 1
ATOM 3897 N N . ALA A 1 496 ? 10.134 30.514 -11.798 1.00 98.06 496 ALA A N 1
ATOM 3898 C CA . ALA A 1 496 ? 11.143 30.594 -10.742 1.00 98.06 496 ALA A CA 1
ATOM 3899 C C . ALA A 1 496 ? 10.802 29.656 -9.569 1.00 98.06 496 ALA A C 1
ATOM 3901 O O . ALA A 1 496 ? 11.647 28.877 -9.127 1.00 98.06 496 ALA A O 1
ATOM 3902 N N . GLU A 1 497 ? 9.548 29.671 -9.123 1.00 98.12 497 GLU A N 1
ATOM 3903 C CA . GLU A 1 497 ? 9.010 28.790 -8.088 1.00 98.12 497 GLU A CA 1
ATOM 3904 C C . GLU A 1 497 ? 8.989 27.327 -8.547 1.00 98.12 497 GLU A C 1
ATOM 3906 O O . GLU A 1 497 ? 9.282 26.420 -7.760 1.00 98.12 497 GLU A O 1
ATOM 3911 N N . ALA A 1 498 ? 8.723 27.089 -9.836 1.00 98.19 498 ALA A N 1
ATOM 3912 C CA . ALA A 1 498 ? 8.802 25.760 -10.428 1.00 98.19 498 ALA A CA 1
ATOM 3913 C C . ALA A 1 498 ? 10.218 25.177 -10.320 1.00 98.19 498 ALA A C 1
ATOM 3915 O O . ALA A 1 498 ? 10.400 24.079 -9.791 1.00 98.19 498 ALA A O 1
ATOM 3916 N N . ARG A 1 499 ? 11.235 25.942 -10.734 1.00 97.69 499 ARG A N 1
ATOM 3917 C CA . ARG A 1 499 ? 12.648 25.541 -10.632 1.00 97.69 499 ARG A CA 1
ATOM 3918 C C . ARG A 1 499 ? 13.101 25.374 -9.188 1.00 97.69 499 ARG A C 1
ATOM 3920 O O . ARG A 1 499 ? 13.840 24.442 -8.890 1.00 97.69 499 ARG A O 1
ATOM 3927 N N . GLN A 1 500 ? 12.647 26.240 -8.281 1.00 96.69 500 GLN A N 1
ATOM 3928 C CA . GLN A 1 500 ? 12.934 26.089 -6.854 1.00 96.69 500 GLN A CA 1
ATOM 3929 C C . GLN A 1 500 ? 12.354 24.780 -6.308 1.00 96.69 500 GLN A C 1
ATOM 3931 O O . GLN A 1 500 ? 13.021 24.091 -5.538 1.00 96.69 500 GLN A O 1
ATOM 3936 N N . SER A 1 501 ? 11.134 24.430 -6.716 1.00 95.25 501 SER A N 1
ATOM 3937 C CA . SER A 1 501 ? 10.496 23.174 -6.327 1.00 95.25 501 SER A CA 1
ATOM 3938 C C . SER A 1 501 ? 11.277 21.980 -6.885 1.00 95.25 501 SER A C 1
ATOM 3940 O O . SER A 1 501 ? 11.644 21.099 -6.115 1.00 95.25 501 SER A O 1
ATOM 3942 N N . LEU A 1 502 ? 11.659 21.988 -8.168 1.00 95.31 502 LEU A N 1
ATOM 3943 C CA . LEU A 1 502 ? 12.518 20.935 -8.733 1.00 95.31 502 LEU A CA 1
ATOM 3944 C C . LEU A 1 502 ? 13.859 20.807 -8.006 1.00 95.31 502 LEU A C 1
ATOM 3946 O O . LEU A 1 502 ? 14.266 19.696 -7.702 1.00 95.31 502 LEU A O 1
ATOM 3950 N N . ALA A 1 503 ? 14.510 21.915 -7.649 1.00 94.31 503 ALA A N 1
ATOM 3951 C CA . ALA A 1 503 ? 15.764 21.872 -6.898 1.00 94.31 503 ALA A CA 1
ATOM 3952 C C . ALA A 1 503 ? 15.599 21.245 -5.501 1.00 94.31 503 ALA A C 1
ATOM 3954 O O . ALA A 1 503 ? 16.534 20.641 -4.980 1.00 94.31 503 ALA A O 1
ATOM 3955 N N . ARG A 1 504 ? 14.424 21.377 -4.871 1.00 91.69 504 ARG A N 1
ATOM 3956 C CA . ARG A 1 504 ? 14.116 20.654 -3.626 1.00 91.69 504 ARG A CA 1
ATOM 3957 C C . ARG A 1 504 ? 13.847 19.176 -3.880 1.00 91.69 504 ARG A C 1
ATOM 3959 O O . ARG A 1 504 ? 14.283 18.359 -3.078 1.00 91.69 504 ARG A O 1
ATOM 3966 N N . ALA A 1 505 ? 13.157 18.839 -4.971 1.00 89.12 505 ALA A N 1
ATOM 3967 C CA . ALA A 1 505 ? 12.950 17.449 -5.366 1.00 89.12 505 ALA A CA 1
ATOM 3968 C C . ALA A 1 505 ? 14.287 16.736 -5.612 1.00 89.12 505 ALA A C 1
ATOM 3970 O O . ALA A 1 505 ? 14.528 15.694 -5.019 1.00 89.12 505 ALA A O 1
ATOM 3971 N N . ASP A 1 506 ? 15.176 17.356 -6.384 1.00 89.12 506 ASP A N 1
ATOM 3972 C CA . ASP A 1 506 ? 16.488 16.827 -6.762 1.00 89.12 506 ASP A CA 1
ATOM 3973 C C . ASP A 1 506 ? 17.397 16.553 -5.551 1.00 89.12 506 ASP A C 1
ATOM 3975 O O . ASP A 1 506 ? 17.991 15.486 -5.439 1.00 89.12 506 ASP A O 1
ATOM 3979 N N . ARG A 1 507 ? 17.417 17.459 -4.560 1.00 88.56 507 ARG A N 1
ATOM 3980 C CA . ARG A 1 507 ? 18.152 17.241 -3.296 1.00 88.56 507 ARG A CA 1
ATOM 3981 C C . ARG A 1 507 ? 17.678 16.019 -2.515 1.00 88.56 507 ARG A C 1
ATOM 3983 O O . ARG A 1 507 ? 18.457 15.454 -1.753 1.00 88.56 507 ARG A O 1
ATOM 3990 N N . LEU A 1 508 ? 16.396 15.680 -2.629 1.00 82.94 508 LEU A N 1
ATOM 3991 C CA . LEU A 1 508 ? 15.80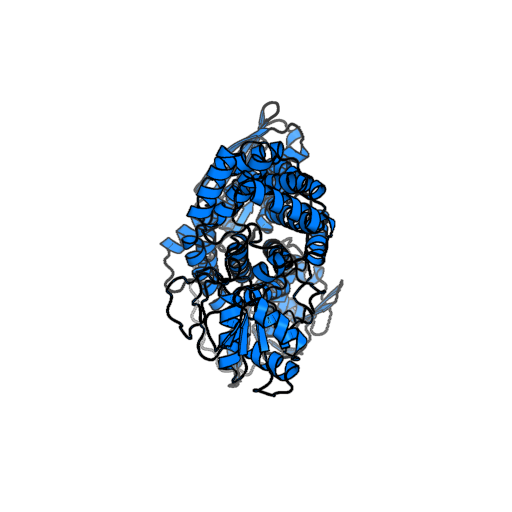9 14.526 -1.954 1.00 82.94 508 LEU A CA 1
ATOM 3992 C C . LEU A 1 508 ? 15.970 13.252 -2.786 1.00 82.94 508 LEU A C 1
ATOM 3994 O O . LEU A 1 508 ? 16.112 12.172 -2.218 1.00 82.94 508 LEU A O 1
ATOM 3998 N N . TRP A 1 509 ? 15.918 13.383 -4.111 1.00 85.38 509 TRP A N 1
ATOM 3999 C CA . TRP A 1 509 ? 15.970 12.281 -5.057 1.00 85.38 509 TRP A CA 1
ATOM 4000 C C . TRP A 1 509 ? 16.513 12.752 -6.422 1.00 85.38 509 TRP A C 1
ATOM 4002 O O . TRP A 1 509 ? 15.748 13.272 -7.240 1.00 85.38 509 TRP A O 1
ATOM 4012 N N . PRO A 1 510 ? 17.811 12.548 -6.710 1.00 88.19 510 PRO A N 1
ATOM 4013 C CA . PRO A 1 510 ? 18.441 13.081 -7.921 1.00 88.19 510 PRO A CA 1
ATOM 4014 C C . PRO A 1 510 ? 18.125 12.269 -9.188 1.00 88.19 510 PRO A C 1
ATOM 4016 O O . PRO A 1 510 ? 18.460 12.675 -10.295 1.00 88.19 510 PRO A O 1
ATOM 4019 N N . TYR A 1 511 ? 17.450 11.121 -9.064 1.00 87.69 511 TYR A N 1
ATOM 4020 C CA . TYR A 1 511 ? 17.178 10.209 -10.186 1.00 87.69 511 TYR A CA 1
ATOM 4021 C C . TYR A 1 511 ? 15.868 10.516 -10.928 1.00 87.69 511 TYR A C 1
ATOM 4023 O O . TYR A 1 511 ? 15.380 9.705 -11.711 1.00 87.69 511 TYR A O 1
ATOM 4031 N N . ASP A 1 512 ? 15.251 11.670 -10.664 1.00 87.12 512 ASP A N 1
ATOM 4032 C CA . ASP A 1 512 ? 14.022 12.059 -11.346 1.00 87.12 512 ASP A CA 1
ATOM 4033 C C . ASP A 1 512 ? 14.271 12.525 -12.783 1.00 87.12 512 ASP A C 1
ATOM 4035 O O . ASP A 1 512 ? 15.216 13.256 -13.086 1.00 87.12 512 ASP A O 1
ATOM 4039 N N . THR A 1 513 ? 13.349 12.148 -13.659 1.00 90.56 513 THR A N 1
ATOM 4040 C CA . THR A 1 513 ? 13.253 12.590 -15.047 1.00 90.56 513 THR A CA 1
ATOM 4041 C C . THR A 1 513 ? 11.789 12.962 -15.316 1.00 90.56 513 THR A C 1
ATOM 4043 O O . THR A 1 513 ? 10.892 12.719 -14.501 1.00 90.56 513 THR A O 1
ATOM 4046 N N . VAL A 1 514 ? 11.487 13.576 -16.454 1.00 91.12 514 VAL A N 1
ATOM 4047 C CA . VAL A 1 514 ? 10.092 13.782 -16.875 1.00 91.12 514 VAL A CA 1
ATOM 4048 C C . VAL A 1 514 ? 9.377 12.439 -16.994 1.00 91.12 514 VAL A C 1
ATOM 4050 O O . VAL A 1 514 ? 8.207 12.316 -16.625 1.00 91.12 514 VAL A O 1
ATOM 4053 N N . ARG A 1 515 ? 10.095 11.428 -17.481 1.00 82.81 515 ARG A N 1
ATOM 4054 C CA . ARG A 1 515 ? 9.576 10.083 -17.693 1.00 82.81 515 ARG A CA 1
ATOM 4055 C C . ARG A 1 515 ? 9.558 9.252 -16.422 1.00 82.81 515 ARG A C 1
ATOM 4057 O O . ARG A 1 515 ? 8.792 8.298 -16.394 1.00 82.81 515 ARG A O 1
ATOM 4064 N N . SER A 1 516 ? 10.286 9.645 -15.369 1.00 72.75 516 SER A N 1
ATOM 4065 C CA . SER A 1 516 ? 10.480 8.839 -14.165 1.00 72.75 516 SER A CA 1
ATOM 4066 C C . SER A 1 516 ? 9.134 8.439 -13.565 1.00 72.75 516 SER A C 1
ATOM 4068 O O . SER A 1 516 ? 8.422 9.241 -12.945 1.00 72.75 516 SER A O 1
ATOM 4070 N N . ARG A 1 517 ? 8.845 7.151 -13.792 1.00 65.50 517 ARG A N 1
ATOM 4071 C CA . ARG A 1 517 ? 7.645 6.381 -13.468 1.00 65.50 517 ARG A CA 1
ATOM 4072 C C . ARG A 1 517 ? 6.375 6.782 -14.227 1.00 65.50 517 ARG A C 1
ATOM 4074 O O . ARG A 1 517 ? 5.877 7.902 -14.121 1.00 65.50 517 ARG A O 1
ATOM 4081 N N . ALA A 1 518 ? 5.787 5.785 -14.885 1.00 60.00 518 ALA A N 1
ATOM 4082 C CA . ALA A 1 518 ? 4.394 5.764 -15.306 1.00 60.00 518 ALA A CA 1
ATOM 4083 C C . ALA A 1 518 ? 3.593 4.859 -14.333 1.00 60.00 518 ALA A C 1
ATOM 4085 O O . ALA A 1 518 ? 4.167 3.916 -13.785 1.00 60.00 518 ALA A O 1
ATOM 4086 N N . PRO A 1 519 ? 2.321 5.170 -14.028 1.00 60.62 519 PRO A N 1
ATOM 4087 C CA . PRO A 1 519 ? 1.516 4.412 -13.068 1.00 60.62 519 PRO A CA 1
ATOM 4088 C C . PRO A 1 519 ? 1.388 2.927 -13.415 1.00 60.62 519 PRO A C 1
ATOM 4090 O O . PRO A 1 519 ? 1.202 2.569 -14.574 1.00 60.62 519 PRO A O 1
ATOM 4093 N N . ASP A 1 520 ? 1.395 2.083 -12.381 1.00 55.66 520 ASP A N 1
ATOM 4094 C CA . ASP A 1 520 ? 1.614 0.635 -12.491 1.00 55.66 520 ASP A CA 1
ATOM 4095 C C . ASP A 1 520 ? 0.519 -0.146 -13.255 1.00 55.66 520 ASP A C 1
ATOM 4097 O O . ASP A 1 520 ? 0.678 -1.329 -13.545 1.00 55.66 520 ASP A O 1
ATOM 4101 N N . LEU A 1 521 ? -0.585 0.510 -13.621 1.00 58.19 521 LEU A N 1
ATOM 4102 C CA . LEU A 1 521 ? -1.598 -0.019 -14.528 1.00 58.19 521 LEU A CA 1
ATOM 4103 C C . LEU A 1 521 ? -2.259 1.101 -15.322 1.00 58.19 521 LEU A C 1
ATOM 4105 O O . LEU A 1 521 ? -3.079 1.863 -14.809 1.00 58.19 521 LEU A O 1
ATOM 4109 N N . LEU A 1 522 ? -1.943 1.159 -16.608 1.00 61.44 522 LEU A N 1
ATOM 4110 C CA . LEU A 1 522 ? -2.483 2.148 -17.534 1.00 61.44 522 LEU A CA 1
ATOM 4111 C C . LEU A 1 522 ? -3.540 1.491 -18.414 1.00 61.44 522 LEU A C 1
ATOM 4113 O O . LEU A 1 522 ? -3.332 1.253 -19.595 1.00 61.44 522 LEU A O 1
ATOM 4117 N N . GLN A 1 523 ? -4.686 1.184 -17.806 1.00 65.94 523 GLN A N 1
ATOM 4118 C CA . GLN A 1 523 ? -5.862 0.688 -18.532 1.00 65.94 523 GLN A CA 1
ATOM 4119 C C . GLN A 1 523 ? -6.743 1.827 -19.071 1.00 65.94 523 GLN A C 1
ATOM 4121 O O . GLN A 1 523 ? -7.571 1.606 -19.949 1.00 65.94 523 GLN A O 1
ATOM 4126 N N . SER A 1 524 ? -6.585 3.051 -18.552 1.00 83.50 524 SER A N 1
ATOM 4127 C CA . SER A 1 524 ? -7.425 4.197 -18.912 1.00 83.50 524 SER A CA 1
ATOM 4128 C C . SER A 1 524 ? -6.684 5.196 -19.791 1.00 83.50 524 SER A C 1
ATOM 4130 O O . SER A 1 524 ? -5.772 5.882 -19.328 1.00 83.50 524 SER A O 1
ATOM 4132 N N . GLN A 1 525 ? -7.147 5.357 -21.034 1.00 85.75 525 GLN A N 1
ATOM 4133 C CA . GLN A 1 525 ? -6.637 6.386 -21.946 1.00 85.75 525 GLN A CA 1
ATOM 4134 C C . GLN A 1 525 ? -6.789 7.799 -21.366 1.00 85.75 525 GLN A C 1
ATOM 4136 O O . GLN A 1 525 ? -5.909 8.640 -21.528 1.00 85.75 525 GLN A O 1
ATOM 4141 N N . VAL A 1 526 ? -7.866 8.046 -20.616 1.00 90.75 526 VAL A N 1
ATOM 4142 C CA . VAL A 1 526 ? -8.092 9.333 -19.948 1.00 90.75 526 VAL A CA 1
ATOM 4143 C C . VAL A 1 526 ? -6.967 9.626 -18.959 1.00 90.75 526 VAL A C 1
ATOM 4145 O O . VAL A 1 526 ? -6.427 10.732 -18.948 1.00 90.75 526 VAL A O 1
ATOM 4148 N N . TYR A 1 527 ? -6.592 8.638 -18.146 1.00 88.12 527 TYR A N 1
ATOM 4149 C CA . TYR A 1 527 ? -5.510 8.805 -17.184 1.00 88.12 527 TYR A CA 1
ATOM 4150 C C . TYR A 1 527 ? -4.144 8.935 -17.868 1.00 88.12 527 TYR A C 1
ATOM 4152 O O . TYR A 1 527 ? -3.334 9.768 -17.459 1.00 88.12 527 TYR A O 1
ATOM 4160 N N . ILE A 1 528 ? -3.923 8.193 -18.961 1.00 86.94 528 ILE A N 1
ATOM 4161 C CA . ILE A 1 528 ? -2.730 8.323 -19.808 1.00 86.94 528 ILE A CA 1
ATOM 4162 C C . ILE A 1 528 ? -2.558 9.774 -20.273 1.00 86.94 528 ILE A C 1
ATOM 4164 O O . ILE A 1 528 ? -1.506 10.382 -20.068 1.00 86.94 528 ILE A O 1
ATOM 4168 N N . ASP A 1 529 ? -3.610 10.360 -20.843 1.00 89.56 529 ASP A N 1
ATOM 4169 C CA . ASP A 1 529 ? -3.575 11.725 -21.366 1.00 89.56 529 ASP A CA 1
ATOM 4170 C C . ASP A 1 529 ? -3.415 12.769 -20.248 1.00 89.56 529 ASP A C 1
ATOM 4172 O O . ASP A 1 529 ? -2.730 13.779 -20.425 1.00 89.56 529 ASP A O 1
ATOM 4176 N N . GLN A 1 530 ? -4.023 12.537 -19.078 1.00 91.38 530 GLN A N 1
ATOM 4177 C CA . GLN A 1 530 ? -3.825 13.370 -17.886 1.00 91.38 530 GLN A CA 1
ATOM 4178 C C . GLN A 1 530 ? -2.364 13.355 -17.421 1.00 91.38 530 GLN A C 1
ATOM 4180 O O . GLN A 1 530 ? -1.800 14.415 -17.140 1.00 91.38 530 GLN A O 1
ATOM 4185 N N . TYR A 1 531 ? -1.735 12.181 -17.379 1.00 89.44 531 TYR A N 1
ATOM 4186 C CA . TYR A 1 531 ? -0.348 12.042 -16.945 1.00 89.44 531 TYR A CA 1
ATOM 4187 C C . TYR A 1 531 ? 0.641 12.642 -17.954 1.00 89.44 531 TYR A C 1
ATOM 4189 O O . TYR A 1 531 ? 1.595 13.305 -17.554 1.00 89.44 531 TYR A O 1
ATOM 4197 N N . LYS A 1 532 ? 0.386 12.511 -19.263 1.00 89.12 532 LYS A N 1
ATOM 4198 C CA . LYS A 1 532 ? 1.194 13.176 -20.303 1.00 89.12 532 LYS A CA 1
ATOM 4199 C C . LYS A 1 532 ? 1.203 14.699 -20.146 1.00 89.12 532 LYS A C 1
ATOM 4201 O O . LYS A 1 532 ? 2.267 15.306 -20.202 1.00 89.12 532 LYS A O 1
ATOM 4206 N N . ARG A 1 533 ? 0.059 15.321 -19.826 1.00 92.25 533 ARG A N 1
ATOM 4207 C CA . ARG A 1 533 ? 0.016 16.766 -19.515 1.00 92.25 533 ARG A CA 1
ATOM 4208 C C . ARG A 1 533 ? 0.857 17.137 -18.295 1.00 92.25 533 ARG A C 1
ATOM 4210 O O . ARG A 1 533 ? 1.451 18.213 -18.263 1.00 92.25 533 ARG A O 1
ATOM 4217 N N . PHE A 1 534 ? 0.912 16.264 -17.290 1.00 93.00 534 PHE A N 1
ATOM 4218 C CA . PHE A 1 534 ? 1.805 16.443 -16.147 1.00 93.00 534 PHE A CA 1
ATOM 4219 C C . PHE A 1 534 ? 3.285 16.347 -16.560 1.00 93.00 534 PHE A C 1
ATOM 4221 O O . PHE A 1 534 ? 4.082 17.187 -16.147 1.00 93.00 534 PHE A O 1
ATOM 4228 N N . GLN A 1 535 ? 3.650 15.399 -17.426 1.00 91.88 535 GLN A N 1
ATOM 4229 C CA . GLN A 1 535 ? 5.004 15.306 -17.987 1.00 91.88 535 GLN A CA 1
ATOM 4230 C C . GLN A 1 535 ? 5.392 16.557 -18.789 1.00 91.88 535 GLN A C 1
ATOM 4232 O O . GLN A 1 535 ? 6.476 17.104 -18.591 1.00 91.88 535 GLN A O 1
ATOM 4237 N N . ASP A 1 536 ? 4.495 17.075 -19.629 1.00 94.56 536 ASP A N 1
ATOM 4238 C CA . ASP A 1 536 ? 4.728 18.316 -20.379 1.00 94.56 536 ASP A CA 1
ATOM 4239 C C . ASP A 1 536 ? 4.952 19.518 -19.452 1.00 94.56 536 ASP A C 1
ATOM 4241 O O . ASP A 1 536 ? 5.811 20.366 -19.699 1.00 94.56 536 ASP A O 1
ATOM 4245 N N . ALA A 1 537 ? 4.233 19.568 -18.332 1.00 96.25 537 ALA A N 1
ATOM 4246 C CA . ALA A 1 537 ? 4.425 20.589 -17.313 1.00 96.25 537 ALA A CA 1
ATOM 4247 C C . ALA A 1 537 ? 5.781 20.474 -16.598 1.00 96.25 537 ALA A C 1
ATOM 4249 O O . ALA A 1 537 ? 6.398 21.491 -16.285 1.00 96.25 537 ALA A O 1
ATOM 4250 N N . LEU A 1 538 ? 6.277 19.255 -16.367 1.00 96.00 538 LEU A N 1
ATOM 4251 C CA . LEU A 1 538 ? 7.625 19.036 -15.835 1.00 96.00 538 LEU A CA 1
ATOM 4252 C C . LEU A 1 538 ? 8.714 19.450 -16.835 1.00 96.00 538 LEU A C 1
ATOM 4254 O O . LEU A 1 538 ? 9.701 20.062 -16.421 1.00 96.00 538 LEU A O 1
ATOM 4258 N N . ARG A 1 539 ? 8.520 19.198 -18.139 1.00 95.69 539 ARG A N 1
ATOM 4259 C CA . ARG A 1 539 ? 9.406 19.730 -19.197 1.00 95.69 539 ARG A CA 1
ATOM 4260 C C . ARG A 1 539 ? 9.446 21.251 -19.150 1.00 95.69 539 ARG A C 1
ATOM 4262 O O . ARG A 1 539 ? 10.523 21.838 -19.152 1.00 95.69 539 ARG A O 1
ATOM 4269 N N . LEU A 1 540 ? 8.278 21.887 -19.036 1.00 97.00 540 LEU A N 1
ATOM 4270 C CA . LEU A 1 540 ? 8.162 23.340 -18.911 1.00 97.00 540 LEU A CA 1
ATOM 4271 C C . LEU A 1 540 ? 8.860 23.877 -17.649 1.00 97.00 540 LEU A C 1
ATOM 4273 O O . LEU A 1 540 ? 9.474 24.943 -17.689 1.00 97.00 540 LEU A O 1
ATOM 4277 N N . ALA A 1 541 ? 8.808 23.133 -16.540 1.00 97.19 541 ALA A N 1
ATOM 4278 C CA . ALA A 1 541 ? 9.522 23.462 -15.306 1.00 97.19 541 ALA A CA 1
ATOM 4279 C C . ALA A 1 541 ? 11.056 23.344 -15.442 1.00 97.19 541 ALA A C 1
ATOM 4281 O O . ALA A 1 541 ? 11.786 23.925 -14.635 1.00 97.19 541 ALA A O 1
ATOM 4282 N N . GLY A 1 542 ? 11.543 22.639 -16.468 1.00 96.25 542 GLY A N 1
ATOM 4283 C CA . GLY A 1 542 ? 12.963 22.421 -16.742 1.00 96.25 542 GLY A CA 1
ATOM 4284 C C . GLY A 1 542 ? 13.529 21.128 -16.156 1.00 96.25 542 GLY A C 1
ATOM 4285 O O . GLY A 1 542 ? 14.740 21.042 -15.970 1.00 96.25 542 GLY A O 1
ATOM 4286 N N . LEU A 1 543 ? 12.688 20.136 -15.841 1.00 95.69 543 LEU A N 1
ATOM 4287 C CA . LEU A 1 543 ? 13.167 18.809 -15.450 1.00 95.69 543 LEU A CA 1
ATOM 4288 C C . LEU A 1 543 ? 13.769 18.090 -16.670 1.00 95.69 543 LEU A C 1
ATOM 4290 O O . LEU A 1 543 ? 13.221 18.176 -17.770 1.00 95.69 543 LEU A O 1
ATOM 4294 N N . ARG A 1 544 ? 14.877 17.363 -16.477 1.00 93.69 544 ARG A N 1
ATOM 4295 C CA . ARG A 1 544 ? 15.502 16.550 -17.536 1.00 93.69 544 ARG A CA 1
ATOM 4296 C C . ARG A 1 544 ? 14.527 15.496 -18.069 1.00 93.69 544 ARG A C 1
ATOM 4298 O O . ARG A 1 544 ? 13.793 14.897 -17.288 1.00 93.69 544 ARG A O 1
ATOM 4305 N N . ASP A 1 545 ? 14.507 15.261 -19.381 1.00 91.19 545 ASP A N 1
ATOM 4306 C CA . ASP A 1 545 ? 13.477 14.401 -19.985 1.00 91.19 545 ASP A CA 1
ATOM 4307 C C . ASP A 1 545 ? 13.668 12.908 -19.661 1.00 91.19 545 ASP A C 1
ATOM 4309 O O . ASP A 1 545 ? 12.699 12.222 -19.341 1.00 91.19 545 ASP A O 1
ATOM 4313 N N . HIS A 1 546 ? 14.916 12.436 -19.697 1.00 92.50 546 HIS A N 1
ATOM 4314 C CA . HIS A 1 546 ? 15.330 11.044 -19.494 1.00 92.50 546 HIS A CA 1
ATOM 4315 C C . HIS A 1 546 ? 16.754 10.977 -18.922 1.00 92.50 546 HIS A C 1
ATOM 4317 O O . HIS A 1 546 ? 17.461 11.992 -18.901 1.00 92.50 546 HIS A O 1
ATOM 4323 N N . ALA A 1 547 ? 17.169 9.793 -18.473 1.00 93.44 547 ALA A N 1
ATOM 4324 C CA . ALA A 1 547 ? 18.569 9.505 -18.174 1.00 93.44 547 ALA A CA 1
ATOM 4325 C C . ALA A 1 547 ? 19.343 9.157 -19.456 1.00 93.44 547 ALA A C 1
ATOM 4327 O O . ALA A 1 547 ? 18.852 8.407 -20.298 1.00 93.44 547 ALA A O 1
ATOM 4328 N N . ASP A 1 548 ? 20.556 9.691 -19.589 1.00 92.81 548 ASP A N 1
ATOM 4329 C CA . ASP A 1 548 ? 21.428 9.447 -20.740 1.00 92.81 548 ASP A CA 1
ATOM 4330 C C . ASP A 1 548 ? 21.971 8.006 -20.709 1.00 92.81 548 ASP A C 1
ATOM 4332 O O . ASP A 1 548 ? 22.591 7.578 -19.728 1.00 92.81 548 ASP A O 1
ATOM 4336 N N . GLU A 1 549 ? 21.724 7.238 -21.774 1.00 93.50 549 GLU A N 1
ATOM 4337 C CA . GLU A 1 549 ? 22.156 5.840 -21.866 1.00 93.50 549 GLU A CA 1
ATOM 4338 C C . GLU A 1 549 ? 23.677 5.680 -22.004 1.00 93.50 549 GLU A C 1
ATOM 4340 O O . GLU A 1 549 ? 24.215 4.622 -21.651 1.00 93.50 549 GLU A O 1
ATOM 4345 N N . ASP A 1 550 ? 24.370 6.737 -22.435 1.00 92.75 550 ASP A N 1
ATOM 4346 C CA . ASP A 1 550 ? 25.820 6.785 -22.619 1.00 92.75 550 ASP A CA 1
ATOM 4347 C C . ASP A 1 550 ? 26.566 7.395 -21.427 1.00 92.75 550 ASP A C 1
ATOM 4349 O O . ASP A 1 550 ? 27.797 7.370 -21.401 1.00 92.75 550 ASP A O 1
ATOM 4353 N N . ALA A 1 551 ? 25.850 7.881 -20.406 1.00 93.81 551 ALA A N 1
ATOM 4354 C CA . ALA A 1 551 ? 26.472 8.457 -19.220 1.00 93.81 551 ALA A CA 1
ATOM 4355 C C . ALA A 1 551 ? 27.401 7.448 -18.525 1.00 93.81 551 ALA A C 1
ATOM 4357 O O . ALA A 1 551 ? 26.949 6.397 -18.057 1.00 93.81 551 ALA A O 1
ATOM 4358 N N . ASP A 1 552 ? 28.688 7.783 -18.426 1.00 95.00 552 ASP A N 1
ATOM 4359 C CA . ASP A 1 552 ? 29.664 7.052 -17.623 1.00 95.00 552 ASP A CA 1
ATOM 4360 C C . ASP A 1 552 ? 29.791 7.710 -16.244 1.00 95.00 552 ASP A C 1
ATOM 4362 O O . ASP A 1 552 ? 30.228 8.855 -16.111 1.00 95.00 552 ASP A O 1
ATOM 4366 N N . PHE A 1 553 ? 29.390 6.971 -15.211 1.00 94.44 553 PHE A N 1
ATOM 4367 C CA . PHE A 1 553 ? 29.437 7.423 -13.822 1.00 94.44 553 PHE A CA 1
ATOM 4368 C C . PHE A 1 553 ? 30.755 7.057 -13.117 1.00 94.44 553 PHE A C 1
ATOM 4370 O O . PHE A 1 553 ? 30.888 7.293 -11.917 1.00 94.44 553 PHE A O 1
ATOM 4377 N N . GLY A 1 554 ? 31.723 6.464 -13.828 1.00 96.25 554 GLY A N 1
ATOM 4378 C CA . GLY A 1 554 ? 33.025 6.069 -13.283 1.00 96.25 554 GLY A CA 1
ATOM 4379 C C . GLY A 1 554 ? 32.959 4.889 -12.310 1.00 96.25 554 GLY A C 1
ATOM 4380 O O . GLY A 1 554 ? 33.837 4.740 -11.459 1.00 96.25 554 GLY A O 1
ATOM 4381 N N . LEU A 1 555 ? 31.906 4.072 -12.400 1.00 95.69 555 LEU A N 1
ATOM 4382 C CA . LEU A 1 555 ? 31.693 2.925 -11.520 1.00 95.69 555 LEU A CA 1
ATOM 4383 C C . LEU A 1 555 ? 32.322 1.656 -12.107 1.00 95.69 555 LEU A C 1
ATOM 4385 O O . LEU A 1 555 ? 32.088 1.355 -13.282 1.00 95.69 555 LEU A O 1
ATOM 4389 N N . PRO A 1 556 ? 33.081 0.882 -11.311 1.00 96.25 556 PRO A N 1
ATOM 4390 C CA . PRO A 1 556 ? 33.619 -0.389 -11.770 1.00 96.25 556 PRO A CA 1
ATOM 4391 C C . PRO A 1 556 ? 32.489 -1.411 -11.984 1.00 96.25 556 PRO A C 1
ATOM 4393 O O . PRO A 1 556 ? 31.515 -1.408 -11.229 1.00 96.25 556 PRO A O 1
ATOM 4396 N N . PRO A 1 557 ? 32.616 -2.328 -12.958 1.00 95.56 557 PRO A N 1
ATOM 4397 C CA . PRO A 1 557 ? 31.687 -3.443 -13.089 1.00 95.56 557 PRO A CA 1
ATOM 4398 C C . PRO A 1 557 ? 31.775 -4.377 -11.872 1.00 95.56 557 PRO A C 1
ATOM 4400 O O . PRO A 1 557 ? 32.851 -4.877 -11.545 1.00 95.56 557 PRO A O 1
ATOM 4403 N N . ASP A 1 558 ? 30.643 -4.653 -11.226 1.00 95.00 558 ASP A N 1
ATOM 4404 C CA . ASP A 1 558 ? 30.511 -5.660 -10.163 1.00 95.00 558 ASP A CA 1
ATOM 4405 C C . ASP A 1 558 ? 29.551 -6.791 -10.572 1.00 95.00 558 ASP A C 1
ATOM 4407 O O . ASP A 1 558 ? 28.803 -6.653 -11.537 1.00 95.00 558 ASP A O 1
ATOM 4411 N N . ALA A 1 559 ? 29.576 -7.921 -9.864 1.00 94.56 559 ALA A N 1
ATOM 4412 C CA . ALA A 1 559 ? 28.688 -9.067 -10.109 1.00 94.56 559 ALA A CA 1
ATOM 4413 C C . ALA A 1 559 ? 27.571 -9.189 -9.054 1.00 94.56 559 ALA A C 1
ATOM 4415 O O . ALA A 1 559 ? 26.946 -10.244 -8.929 1.00 94.56 559 ALA A O 1
ATOM 4416 N N . GLU A 1 560 ? 27.338 -8.137 -8.267 1.00 94.38 560 GLU A N 1
ATOM 4417 C CA . GLU A 1 560 ? 26.378 -8.142 -7.170 1.00 94.38 560 GLU A CA 1
ATOM 4418 C C . GLU A 1 560 ? 25.003 -7.637 -7.629 1.00 94.38 560 GLU A C 1
ATOM 4420 O O . GLU A 1 560 ? 24.867 -6.791 -8.524 1.00 94.38 560 GLU A O 1
ATOM 4425 N N . LEU A 1 561 ? 23.959 -8.182 -6.999 1.00 93.88 561 LEU A N 1
ATOM 4426 C CA . LEU A 1 561 ? 22.590 -7.705 -7.165 1.00 93.88 561 LEU A CA 1
ATOM 4427 C C . LEU A 1 561 ? 22.325 -6.564 -6.187 1.00 93.88 561 LEU A C 1
ATOM 4429 O O . LEU A 1 561 ? 22.508 -6.713 -4.978 1.00 93.88 561 LEU A O 1
ATOM 4433 N N . HIS A 1 562 ? 21.825 -5.446 -6.706 1.00 89.56 562 HIS A N 1
ATOM 4434 C CA . HIS A 1 562 ? 21.558 -4.254 -5.904 1.00 89.56 562 HIS A CA 1
ATOM 4435 C C . HIS A 1 562 ? 20.091 -4.225 -5.480 1.00 89.56 562 HIS A C 1
ATOM 4437 O O . HIS A 1 562 ? 19.195 -4.178 -6.321 1.00 89.56 562 HIS A O 1
ATOM 4443 N N . GLY A 1 563 ? 19.842 -4.268 -4.168 1.00 79.69 563 GLY A N 1
ATOM 4444 C CA . GLY A 1 563 ? 18.484 -4.198 -3.612 1.00 79.69 563 GLY A CA 1
ATOM 4445 C C . GLY A 1 563 ? 17.881 -2.789 -3.651 1.00 79.69 563 GLY A C 1
ATOM 4446 O O . GLY A 1 563 ? 16.666 -2.638 -3.772 1.00 79.69 563 GLY A O 1
ATOM 4447 N N . GLU A 1 564 ? 18.722 -1.756 -3.575 1.00 81.12 564 GLU A N 1
ATOM 4448 C CA . GLU A 1 564 ? 18.332 -0.383 -3.889 1.00 81.12 564 GLU A CA 1
ATOM 4449 C C . GLU A 1 564 ? 18.455 -0.185 -5.398 1.00 81.12 564 GLU A C 1
ATOM 4451 O O . GLU A 1 564 ? 19.551 -0.156 -5.948 1.00 81.12 564 GLU A O 1
ATOM 4456 N N . LEU A 1 565 ? 17.311 -0.116 -6.081 1.00 84.31 565 LEU A N 1
ATOM 4457 C CA . LEU A 1 565 ? 17.317 -0.089 -7.539 1.00 84.31 565 LEU A CA 1
ATOM 4458 C C . LEU A 1 565 ? 17.738 1.246 -8.134 1.00 84.31 565 LEU A C 1
ATOM 4460 O O . LEU A 1 565 ? 18.231 1.259 -9.252 1.00 84.31 565 LEU A O 1
ATOM 4464 N N . ALA A 1 566 ? 17.457 2.360 -7.468 1.00 85.38 566 ALA A N 1
ATOM 4465 C CA . ALA A 1 566 ? 17.765 3.669 -8.017 1.00 85.38 566 ALA A CA 1
ATOM 4466 C C . ALA A 1 566 ? 19.206 4.036 -7.688 1.00 85.38 566 ALA A C 1
ATOM 4468 O O . ALA A 1 566 ? 19.592 4.066 -6.521 1.00 85.38 566 ALA A O 1
ATOM 4469 N N . GLY A 1 567 ? 19.992 4.318 -8.715 1.00 89.38 567 GLY A N 1
ATOM 4470 C CA . GLY A 1 567 ? 21.400 4.616 -8.550 1.00 89.38 567 GLY A CA 1
ATOM 4471 C C . GLY A 1 567 ? 22.152 4.587 -9.874 1.00 89.38 567 GLY A C 1
ATOM 4472 O O . GLY A 1 567 ? 21.733 3.902 -10.808 1.00 89.38 567 GLY A O 1
ATOM 4473 N N . PRO A 1 568 ? 23.279 5.307 -9.968 1.00 92.81 568 PRO A N 1
ATOM 4474 C CA . PRO A 1 568 ? 24.133 5.244 -11.146 1.00 92.81 568 PRO A CA 1
ATOM 4475 C C . PRO A 1 568 ? 24.582 3.797 -11.384 1.00 92.81 568 PRO A C 1
ATOM 4477 O O . PRO A 1 568 ? 25.054 3.132 -10.463 1.00 92.81 568 PRO A O 1
ATOM 4480 N N . THR A 1 569 ? 24.436 3.303 -12.615 1.00 95.12 569 THR A N 1
ATOM 4481 C CA . THR A 1 569 ? 24.866 1.944 -12.983 1.00 95.12 569 THR A CA 1
ATOM 4482 C C . THR A 1 569 ? 26.225 1.960 -13.690 1.00 95.12 569 THR A C 1
ATOM 4484 O O . THR A 1 569 ? 26.512 2.911 -14.425 1.00 95.12 569 THR A O 1
ATOM 4487 N N . PRO A 1 570 ? 27.069 0.921 -13.542 1.00 96.19 570 PRO A N 1
ATOM 4488 C CA . PRO A 1 570 ? 28.287 0.802 -14.343 1.00 96.19 570 PRO A CA 1
ATOM 4489 C C . PRO A 1 570 ? 27.962 0.714 -15.844 1.00 96.19 570 PRO A C 1
ATOM 4491 O O . PRO A 1 570 ? 26.845 0.383 -16.240 1.00 96.19 570 PRO A O 1
ATOM 4494 N N . VAL A 1 571 ? 28.940 1.014 -16.700 1.00 96.19 571 VAL A N 1
ATOM 4495 C CA . VAL A 1 571 ? 28.771 0.913 -18.165 1.00 96.19 571 VAL A CA 1
ATOM 4496 C C . VAL A 1 571 ? 28.707 -0.552 -18.621 1.00 96.19 571 VAL A C 1
ATOM 4498 O O . VAL A 1 571 ? 28.062 -0.875 -19.622 1.00 96.19 571 VAL A O 1
ATOM 4501 N N . GLU A 1 572 ? 29.322 -1.453 -17.857 1.00 95.19 572 GLU A N 1
ATOM 4502 C CA . GLU A 1 572 ? 29.397 -2.887 -18.135 1.00 95.19 572 GLU A CA 1
ATOM 4503 C C . GLU A 1 572 ? 28.851 -3.711 -16.964 1.00 95.19 572 GLU A C 1
ATOM 4505 O O . GLU A 1 572 ? 28.904 -3.291 -15.804 1.00 95.19 572 GLU A O 1
ATOM 4510 N N . ALA A 1 573 ? 28.348 -4.910 -17.263 1.00 96.00 573 ALA A N 1
ATOM 4511 C CA . ALA A 1 573 ? 27.973 -5.905 -16.264 1.00 96.00 573 ALA A CA 1
ATOM 4512 C C . ALA A 1 573 ? 28.655 -7.256 -16.577 1.00 96.00 573 ALA A C 1
ATOM 4514 O O . ALA A 1 573 ? 28.578 -7.723 -17.719 1.00 96.00 573 ALA A O 1
ATOM 4515 N N . PRO A 1 574 ? 29.326 -7.899 -15.600 1.00 97.44 574 PRO A N 1
ATOM 4516 C CA . PRO A 1 574 ? 30.064 -9.143 -15.808 1.00 97.44 574 PRO A CA 1
ATOM 4517 C C . PRO A 1 574 ? 29.220 -10.258 -16.431 1.00 97.44 574 PRO A C 1
ATOM 4519 O O . PRO A 1 574 ? 28.105 -10.528 -15.993 1.00 97.44 574 PRO A O 1
ATOM 4522 N N . GLY A 1 575 ? 29.780 -10.931 -17.440 1.00 96.62 575 GLY A N 1
ATOM 4523 C CA . GLY A 1 575 ? 29.114 -12.034 -18.142 1.00 96.62 575 GLY A CA 1
ATOM 4524 C C . GLY A 1 575 ? 27.984 -11.607 -19.083 1.00 96.62 575 GLY A C 1
ATOM 4525 O O . GLY A 1 575 ? 27.296 -12.468 -19.618 1.00 96.62 575 GLY A O 1
ATOM 4526 N N . THR A 1 576 ? 27.798 -10.303 -19.301 1.00 97.19 576 THR A N 1
ATOM 4527 C CA . THR A 1 576 ? 26.785 -9.752 -20.209 1.00 97.19 576 THR A CA 1
ATOM 4528 C C . THR A 1 576 ? 27.439 -8.892 -21.286 1.00 97.19 576 THR A C 1
ATOM 4530 O O . THR A 1 576 ? 28.546 -8.384 -21.098 1.00 97.19 576 THR A O 1
ATOM 4533 N N . GLN A 1 577 ? 26.737 -8.680 -22.396 1.00 97.06 577 GLN A N 1
ATOM 4534 C CA . GLN A 1 577 ? 27.069 -7.635 -23.359 1.00 97.06 577 GLN A CA 1
ATOM 4535 C C . GLN A 1 577 ? 26.128 -6.443 -23.163 1.00 97.06 577 GLN A C 1
ATOM 4537 O O . GLN A 1 577 ? 24.927 -6.541 -23.417 1.00 97.06 577 GLN A O 1
ATOM 4542 N N . THR A 1 578 ? 26.655 -5.296 -22.736 1.00 96.94 578 THR A N 1
ATOM 4543 C CA . THR A 1 578 ? 25.847 -4.072 -22.677 1.00 96.94 578 THR A CA 1
ATOM 4544 C C . THR A 1 578 ? 25.583 -3.554 -24.091 1.00 96.94 578 THR A C 1
ATOM 4546 O O . THR A 1 578 ? 26.514 -3.406 -24.881 1.00 96.94 578 THR A O 1
ATOM 4549 N N . ILE A 1 579 ? 24.325 -3.241 -24.401 1.00 96.38 579 ILE A N 1
ATOM 4550 C CA . ILE A 1 579 ? 23.893 -2.698 -25.698 1.00 96.38 579 ILE A CA 1
ATOM 4551 C C . ILE A 1 579 ? 23.170 -1.357 -25.535 1.00 96.38 579 ILE A C 1
ATOM 4553 O O . ILE A 1 579 ? 22.652 -1.043 -24.455 1.00 96.38 579 ILE A O 1
ATOM 4557 N N . ARG A 1 580 ? 23.150 -0.560 -26.608 1.00 95.31 580 ARG A N 1
ATOM 4558 C CA . ARG A 1 580 ? 22.440 0.728 -26.702 1.00 95.31 580 ARG A CA 1
ATOM 4559 C C . ARG A 1 580 ? 21.198 0.634 -27.576 1.00 95.31 580 ARG A C 1
ATOM 4561 O O . ARG A 1 580 ? 20.954 -0.382 -28.228 1.00 95.31 580 ARG A O 1
ATOM 4568 N N . THR A 1 581 ? 20.423 1.715 -27.620 1.00 96.12 581 THR A N 1
ATOM 4569 C CA . THR A 1 581 ? 19.187 1.789 -28.412 1.00 96.12 581 THR A CA 1
ATOM 4570 C C . THR A 1 581 ? 19.427 1.426 -29.880 1.00 96.12 581 THR A C 1
ATOM 4572 O O . THR A 1 581 ? 18.682 0.640 -30.463 1.00 96.12 581 THR A O 1
ATOM 4575 N N . SER A 1 582 ? 20.502 1.943 -30.479 1.00 94.62 582 SER A N 1
ATOM 4576 C CA . SER A 1 582 ? 20.851 1.677 -31.881 1.00 94.62 582 SER A CA 1
ATOM 4577 C C . SER A 1 582 ? 21.240 0.217 -32.141 1.00 94.62 582 SER A C 1
ATOM 4579 O O . SER A 1 582 ? 20.870 -0.338 -33.178 1.00 94.62 582 SER A O 1
ATOM 4581 N N . ASP A 1 583 ? 21.937 -0.421 -31.199 1.00 94.44 583 ASP A N 1
ATOM 4582 C CA . ASP A 1 583 ? 22.295 -1.838 -31.275 1.00 94.44 583 ASP A CA 1
ATOM 4583 C C . ASP A 1 583 ? 21.051 -2.718 -31.176 1.00 94.44 583 ASP A C 1
ATOM 4585 O O . ASP A 1 583 ? 20.889 -3.643 -31.969 1.00 94.44 583 ASP A O 1
ATOM 4589 N N . LEU A 1 584 ? 20.136 -2.399 -30.254 1.00 94.62 584 LEU A N 1
ATOM 4590 C CA . LEU A 1 584 ? 18.897 -3.151 -30.081 1.00 94.62 584 LEU A CA 1
ATOM 4591 C C . LEU A 1 584 ? 18.007 -3.073 -31.327 1.00 94.62 584 LEU A C 1
ATOM 4593 O O . LEU A 1 584 ? 17.476 -4.092 -31.755 1.00 94.62 584 LEU A O 1
ATOM 4597 N N . VAL A 1 585 ? 17.895 -1.902 -31.964 1.00 93.62 585 VAL A N 1
ATOM 4598 C CA . VAL A 1 585 ? 17.160 -1.754 -33.235 1.00 93.62 585 VAL A CA 1
ATOM 4599 C C . VAL A 1 585 ? 17.721 -2.678 -34.323 1.00 93.62 585 VAL A C 1
ATOM 4601 O O . VAL A 1 585 ? 16.955 -3.329 -35.036 1.00 93.62 585 VAL A O 1
ATOM 4604 N N . ARG A 1 586 ? 19.052 -2.778 -34.441 1.00 90.00 586 ARG A N 1
ATOM 4605 C CA . ARG A 1 586 ? 19.692 -3.722 -35.375 1.00 90.00 586 ARG A CA 1
ATOM 4606 C C . ARG A 1 586 ? 19.406 -5.164 -34.975 1.00 90.00 586 ARG A C 1
ATOM 4608 O O . ARG A 1 586 ? 19.022 -5.972 -35.812 1.00 90.00 586 ARG A O 1
ATOM 4615 N N . PHE A 1 587 ? 19.505 -5.465 -33.686 1.00 87.44 587 PHE A N 1
ATOM 4616 C CA . PHE A 1 587 ? 19.318 -6.813 -33.165 1.00 87.44 587 PHE A CA 1
ATOM 4617 C C . PHE A 1 587 ? 17.896 -7.352 -33.363 1.00 87.44 587 PHE A C 1
ATOM 4619 O O . PHE A 1 587 ? 17.726 -8.528 -33.670 1.00 87.44 587 PHE A O 1
ATOM 4626 N N . LEU A 1 588 ? 16.889 -6.480 -33.274 1.00 88.38 588 LEU A N 1
ATOM 4627 C CA . LEU A 1 588 ? 15.496 -6.790 -33.610 1.00 88.38 588 LEU A CA 1
ATOM 4628 C C . LEU A 1 588 ? 15.275 -7.079 -35.101 1.00 88.38 588 LEU A C 1
ATOM 4630 O O . LEU A 1 588 ? 14.296 -7.728 -35.458 1.00 88.38 588 LEU A O 1
ATOM 4634 N N . THR A 1 589 ? 16.145 -6.561 -35.970 1.00 83.06 589 THR A N 1
ATOM 4635 C CA . THR A 1 589 ? 16.049 -6.746 -37.424 1.00 83.06 589 THR A CA 1
ATOM 4636 C C . THR A 1 589 ? 16.773 -8.018 -37.868 1.00 83.06 589 THR A C 1
ATOM 4638 O O . THR A 1 589 ? 16.259 -8.763 -38.700 1.00 83.06 589 THR A O 1
ATOM 4641 N N . ASP A 1 590 ? 17.951 -8.268 -37.295 1.00 76.81 590 ASP A N 1
ATOM 4642 C CA . ASP A 1 590 ? 18.878 -9.311 -37.745 1.00 76.81 590 ASP A CA 1
ATOM 4643 C C . ASP A 1 590 ? 18.750 -10.627 -36.953 1.00 76.81 590 ASP A C 1
ATOM 4645 O O . ASP A 1 590 ? 19.240 -11.669 -37.394 1.00 76.81 590 ASP A O 1
ATOM 4649 N N . GLY A 1 591 ? 18.101 -10.599 -35.784 1.00 73.00 591 GLY A N 1
ATOM 4650 C CA . GLY A 1 591 ? 17.966 -11.737 -34.874 1.00 73.00 591 GLY A CA 1
ATOM 4651 C C . GLY A 1 591 ? 16.533 -11.989 -34.398 1.00 73.00 591 GLY A C 1
ATOM 4652 O O . GLY A 1 591 ? 15.599 -11.259 -34.714 1.00 73.00 591 GLY A O 1
ATOM 4653 N N . GLN A 1 592 ? 16.367 -13.050 -33.604 1.00 82.56 592 GLN A N 1
ATOM 4654 C CA . GLN A 1 592 ? 15.138 -13.338 -32.854 1.00 82.56 592 GLN A CA 1
ATOM 4655 C C . GLN A 1 592 ? 15.471 -13.515 -31.365 1.00 82.56 592 GLN A C 1
ATOM 4657 O O . GLN A 1 592 ? 15.453 -14.643 -30.873 1.00 82.56 592 GLN A O 1
ATOM 4662 N N . PRO A 1 593 ? 15.864 -12.441 -30.653 1.00 93.19 593 PRO A N 1
ATOM 4663 C CA . PRO A 1 593 ? 16.119 -12.538 -29.224 1.00 93.19 593 PRO A CA 1
ATOM 4664 C C . PRO A 1 593 ? 14.820 -12.683 -28.429 1.00 93.19 593 PRO A C 1
ATOM 4666 O O . PRO A 1 593 ? 13.777 -12.148 -28.809 1.00 93.19 593 PRO A O 1
ATOM 4669 N N . ILE A 1 594 ? 14.910 -13.315 -27.261 1.00 95.38 594 ILE A N 1
ATOM 4670 C CA . ILE A 1 594 ? 13.887 -13.177 -26.221 1.00 95.38 594 ILE A CA 1
ATOM 4671 C C . ILE A 1 594 ? 14.149 -11.870 -25.478 1.00 95.38 594 ILE A C 1
ATOM 4673 O O . ILE A 1 594 ? 15.230 -11.667 -24.928 1.00 95.38 594 ILE A O 1
ATOM 4677 N N . ILE A 1 595 ? 13.160 -10.985 -25.435 1.00 95.44 595 ILE A N 1
ATOM 4678 C CA . ILE A 1 595 ? 13.268 -9.701 -24.741 1.00 95.44 595 ILE A CA 1
ATOM 4679 C C . ILE A 1 595 ? 12.457 -9.798 -23.464 1.00 95.44 595 ILE A C 1
ATOM 4681 O O . ILE A 1 595 ? 11.248 -10.019 -23.511 1.00 95.44 595 ILE A O 1
ATOM 4685 N N . ILE A 1 596 ? 13.123 -9.631 -22.329 1.00 95.81 596 ILE A N 1
ATOM 4686 C CA . ILE A 1 596 ? 12.484 -9.621 -21.021 1.00 95.81 596 ILE A CA 1
ATOM 4687 C C . ILE A 1 596 ? 12.483 -8.190 -20.502 1.00 95.81 596 ILE A C 1
ATOM 4689 O O . ILE A 1 596 ? 13.539 -7.624 -20.214 1.00 95.81 596 ILE A O 1
ATOM 4693 N N . ASP A 1 597 ? 11.289 -7.628 -20.362 1.00 92.19 597 ASP A N 1
ATOM 4694 C CA . ASP A 1 597 ? 11.078 -6.304 -19.795 1.00 92.19 597 ASP A CA 1
ATOM 4695 C C . ASP A 1 597 ? 10.644 -6.414 -18.333 1.00 92.19 597 ASP A C 1
ATOM 4697 O O . ASP A 1 597 ? 9.595 -6.983 -18.007 1.00 92.19 597 ASP A O 1
ATOM 4701 N N . THR A 1 598 ? 11.460 -5.865 -17.431 1.00 87.50 598 THR A N 1
ATOM 4702 C CA . THR A 1 598 ? 11.125 -5.793 -16.004 1.00 87.50 598 THR A CA 1
ATOM 4703 C C . THR A 1 598 ? 10.112 -4.689 -15.700 1.00 87.50 598 THR A C 1
ATOM 4705 O O . THR A 1 598 ? 9.527 -4.675 -14.612 1.00 87.50 598 THR A O 1
ATOM 4708 N N . MET A 1 599 ? 9.900 -3.762 -16.640 1.00 79.06 599 MET A N 1
ATOM 4709 C CA . MET A 1 599 ? 9.172 -2.506 -16.479 1.00 79.06 599 MET A CA 1
ATOM 4710 C C . MET A 1 599 ? 7.823 -2.522 -17.193 1.00 79.06 599 MET A C 1
ATOM 4712 O O . MET A 1 599 ? 7.530 -1.739 -18.094 1.00 79.06 599 MET A O 1
ATOM 4716 N N . ILE A 1 600 ? 6.923 -3.348 -16.677 1.00 67.00 600 ILE A N 1
ATOM 4717 C CA . ILE A 1 600 ? 5.578 -3.557 -17.231 1.00 67.00 600 ILE A CA 1
ATOM 4718 C C . ILE A 1 600 ? 4.595 -2.383 -17.016 1.00 67.00 600 ILE A C 1
ATOM 4720 O O . ILE A 1 600 ? 3.408 -2.487 -17.316 1.00 67.00 600 ILE A O 1
ATOM 4724 N N . TYR A 1 601 ? 5.071 -1.272 -16.454 1.00 63.56 601 TYR A N 1
ATOM 4725 C CA . TYR A 1 601 ? 4.262 -0.149 -15.966 1.00 63.56 601 TYR A CA 1
ATOM 4726 C C . TYR A 1 601 ? 4.153 1.013 -16.963 1.00 63.56 601 TYR A C 1
ATOM 4728 O O . TYR A 1 601 ? 3.593 2.059 -16.653 1.00 63.56 601 TYR A O 1
ATOM 4736 N N . THR A 1 602 ? 4.699 0.865 -18.171 1.00 62.75 602 THR A N 1
ATOM 4737 C CA . THR A 1 602 ? 4.745 1.934 -19.179 1.00 62.75 602 THR A CA 1
ATOM 4738 C C . THR A 1 602 ? 3.598 1.824 -20.163 1.00 62.75 602 THR A C 1
ATOM 4740 O O . THR A 1 602 ? 3.665 1.087 -21.130 1.00 62.75 602 THR A O 1
ATOM 4743 N N . TRP A 1 603 ? 2.519 2.566 -19.926 1.00 67.88 603 TRP A N 1
ATOM 4744 C CA . TRP A 1 603 ? 1.401 2.742 -20.869 1.00 67.88 603 TRP A CA 1
ATOM 4745 C C . TRP A 1 603 ? 0.697 1.451 -21.343 1.00 67.88 603 TRP A C 1
ATOM 4747 O O . TRP A 1 603 ? -0.073 1.510 -22.296 1.00 67.88 603 TRP A O 1
ATOM 4757 N N . GLY A 1 604 ? 0.952 0.296 -20.712 1.00 70.06 604 GLY A N 1
ATOM 4758 C CA . GLY A 1 604 ? 0.518 -1.015 -21.221 1.00 70.06 604 GLY A CA 1
ATOM 4759 C C . GLY A 1 604 ? 1.247 -1.451 -22.500 1.00 70.06 604 GLY A C 1
ATOM 4760 O O . GLY A 1 604 ? 0.788 -2.348 -23.205 1.00 70.06 604 GLY A O 1
ATOM 4761 N N . ARG A 1 605 ? 2.366 -0.801 -22.823 1.00 80.88 605 ARG A N 1
ATOM 4762 C CA . ARG A 1 605 ? 3.141 -1.006 -24.042 1.00 80.88 605 ARG A CA 1
ATOM 4763 C C . ARG A 1 605 ? 4.601 -1.265 -23.699 1.00 80.88 605 ARG A C 1
ATOM 4765 O O . ARG A 1 605 ? 5.087 -0.836 -22.657 1.00 80.88 605 ARG A O 1
ATOM 4772 N N . SER A 1 606 ? 5.299 -1.973 -24.574 1.00 88.06 606 SER A N 1
ATOM 4773 C CA . SER A 1 606 ? 6.736 -2.205 -24.460 1.00 88.06 606 SER A CA 1
ATOM 4774 C C . SER A 1 606 ? 7.407 -2.244 -25.834 1.00 88.06 606 SER A C 1
ATOM 4776 O O . SER A 1 606 ? 6.780 -1.966 -26.861 1.00 88.06 606 SER A O 1
ATOM 4778 N N . LEU A 1 607 ? 8.701 -2.551 -25.849 1.00 91.31 607 LEU A N 1
ATOM 4779 C CA . LEU A 1 607 ? 9.461 -2.818 -27.057 1.00 91.31 607 LEU A CA 1
ATOM 4780 C C . LEU A 1 607 ? 8.782 -3.946 -27.854 1.00 91.31 607 LEU A C 1
ATOM 4782 O O . LEU A 1 607 ? 8.175 -4.841 -27.255 1.00 91.31 607 LEU A O 1
ATOM 4786 N N . PRO A 1 608 ? 8.881 -3.939 -29.194 1.00 91.44 608 PRO A N 1
ATOM 4787 C CA . PRO A 1 608 ? 8.256 -4.959 -30.025 1.00 91.44 608 PRO A CA 1
ATOM 4788 C C . PRO A 1 608 ? 8.660 -6.379 -29.606 1.00 91.44 608 PRO A C 1
ATOM 4790 O O . PRO A 1 608 ? 9.842 -6.711 -29.592 1.00 91.44 608 PRO A O 1
ATOM 4793 N N . GLY A 1 609 ? 7.670 -7.212 -29.272 1.00 89.31 609 GLY A N 1
ATOM 4794 C CA . GLY A 1 609 ? 7.887 -8.612 -28.884 1.00 89.31 609 GLY A CA 1
ATOM 4795 C C . GLY A 1 609 ? 8.421 -8.826 -27.462 1.00 89.31 609 GLY A C 1
ATOM 4796 O O . GLY A 1 609 ? 8.797 -9.947 -27.128 1.00 89.31 609 GLY A O 1
ATOM 4797 N N . ALA A 1 610 ? 8.462 -7.785 -26.625 1.00 92.25 610 ALA A N 1
ATOM 4798 C CA . ALA A 1 610 ? 8.887 -7.919 -25.237 1.00 92.25 610 ALA A CA 1
ATOM 4799 C C . ALA A 1 610 ? 7.890 -8.717 -24.385 1.00 92.25 610 ALA A C 1
ATOM 4801 O O . ALA A 1 610 ? 6.681 -8.469 -24.402 1.00 92.25 610 ALA A O 1
ATOM 4802 N N . ILE A 1 611 ? 8.439 -9.632 -23.587 1.00 93.69 611 ILE A N 1
ATOM 4803 C CA . ILE A 1 611 ? 7.734 -10.387 -22.557 1.00 93.69 611 ILE A CA 1
ATOM 4804 C C . ILE A 1 611 ? 7.893 -9.634 -21.239 1.00 93.69 611 ILE A C 1
ATOM 4806 O O . ILE A 1 611 ? 9.005 -9.421 -20.747 1.00 93.69 611 ILE A O 1
ATOM 4810 N N . GLY A 1 612 ? 6.770 -9.236 -20.654 1.00 90.25 612 GLY A N 1
ATOM 4811 C CA . GLY A 1 612 ? 6.732 -8.550 -19.374 1.00 90.25 612 GLY A CA 1
ATOM 4812 C C . GLY A 1 612 ? 6.839 -9.538 -18.219 1.00 90.25 612 GLY A C 1
ATOM 4813 O O . GLY A 1 612 ? 5.867 -10.229 -17.914 1.00 90.25 612 GLY A O 1
ATOM 4814 N N . LEU A 1 613 ? 7.985 -9.566 -17.531 1.00 89.81 613 LEU A N 1
ATOM 4815 C CA . LEU A 1 613 ? 8.174 -10.351 -16.307 1.00 89.81 613 LEU A CA 1
ATOM 4816 C C . LEU A 1 613 ? 8.273 -9.419 -15.100 1.00 89.81 613 LEU A C 1
ATOM 4818 O O . LEU A 1 613 ? 9.341 -8.914 -14.738 1.00 89.81 613 LEU A O 1
ATOM 4822 N N . LYS A 1 614 ? 7.122 -9.200 -14.453 1.00 80.44 614 LYS A N 1
ATOM 4823 C CA . LYS A 1 614 ? 7.009 -8.313 -13.290 1.00 80.44 614 LYS A CA 1
ATOM 4824 C C . LYS A 1 614 ? 8.027 -8.704 -12.224 1.00 80.44 614 LYS A C 1
ATOM 4826 O O . LYS A 1 614 ? 8.066 -9.856 -11.811 1.00 80.44 614 LYS A O 1
ATOM 4831 N N . TYR A 1 615 ? 8.793 -7.730 -11.745 1.00 80.00 615 TYR A N 1
ATOM 4832 C CA . TYR A 1 615 ? 9.746 -7.889 -10.645 1.00 80.00 615 TYR A CA 1
ATOM 4833 C C . TYR A 1 615 ? 10.994 -8.739 -10.924 1.00 80.00 615 TYR A C 1
ATOM 4835 O O . TYR A 1 615 ? 11.771 -8.953 -9.996 1.00 80.00 615 TYR A O 1
ATOM 4843 N N . ALA A 1 616 ? 11.243 -9.183 -12.161 1.00 89.75 616 ALA A N 1
ATOM 4844 C CA . ALA A 1 616 ? 12.372 -10.075 -12.453 1.00 89.75 616 ALA A CA 1
ATOM 4845 C C . ALA A 1 616 ? 13.758 -9.452 -12.169 1.00 89.75 616 ALA A C 1
ATOM 4847 O O . ALA A 1 616 ? 14.728 -10.175 -11.958 1.00 89.75 616 ALA A O 1
ATOM 4848 N N . GLY A 1 617 ? 13.837 -8.118 -12.101 1.00 87.94 617 GLY A N 1
ATOM 4849 C CA . GLY A 1 617 ? 15.034 -7.362 -11.715 1.00 87.94 617 GLY A CA 1
ATOM 4850 C C . GLY A 1 617 ? 15.162 -7.029 -10.220 1.00 87.94 617 GLY A C 1
ATOM 4851 O O . GLY A 1 617 ? 16.082 -6.305 -9.843 1.00 87.94 617 GLY A O 1
ATOM 4852 N N . LEU A 1 618 ? 14.245 -7.490 -9.359 1.00 85.44 618 LEU A N 1
ATOM 4853 C CA . LEU A 1 618 ? 14.266 -7.174 -7.921 1.00 85.44 618 LEU A CA 1
ATOM 4854 C C . LEU A 1 618 ? 15.170 -8.115 -7.116 1.00 85.44 618 LEU A C 1
ATOM 4856 O O . LEU A 1 618 ? 15.620 -9.148 -7.604 1.00 85.44 618 LEU A O 1
ATOM 4860 N N . GLY A 1 619 ? 15.372 -7.782 -5.839 1.00 80.12 619 GLY A N 1
ATOM 4861 C CA . GLY A 1 619 ? 16.110 -8.603 -4.877 1.00 80.12 619 GLY A CA 1
ATOM 4862 C C . GLY A 1 619 ? 17.621 -8.375 -4.921 1.00 80.12 619 GLY A C 1
ATOM 4863 O O . GLY A 1 619 ? 18.144 -7.717 -5.812 1.00 80.12 619 GLY A O 1
ATOM 4864 N N . ASN A 1 620 ? 18.314 -8.913 -3.922 1.00 85.56 620 ASN A N 1
ATOM 4865 C CA . ASN A 1 620 ? 19.753 -8.734 -3.709 1.00 85.56 620 ASN A CA 1
ATOM 4866 C C . ASN A 1 620 ? 20.497 -10.073 -3.537 1.00 85.56 620 ASN A C 1
ATOM 4868 O O . ASN A 1 620 ? 21.600 -10.103 -2.999 1.00 85.56 620 ASN A O 1
ATOM 4872 N N . SER A 1 621 ? 19.887 -11.190 -3.949 1.00 89.12 621 SER A N 1
ATOM 4873 C CA . SER A 1 621 ? 20.467 -12.528 -3.815 1.00 89.12 621 SER A CA 1
ATOM 4874 C C . SER A 1 621 ? 20.140 -13.417 -5.014 1.00 89.12 621 SER A C 1
ATOM 4876 O O . SER A 1 621 ? 19.034 -13.385 -5.543 1.00 89.12 621 SER A O 1
ATOM 4878 N N . PHE A 1 622 ? 21.091 -14.269 -5.399 1.00 93.94 622 PHE A N 1
ATOM 4879 C CA . PHE A 1 622 ? 20.900 -15.316 -6.409 1.00 93.94 622 PHE A CA 1
ATOM 4880 C C . PHE A 1 622 ? 20.296 -16.610 -5.842 1.00 93.94 622 PHE A C 1
ATOM 4882 O O . PHE A 1 622 ? 20.173 -17.598 -6.561 1.00 93.94 622 PHE A O 1
ATOM 4889 N N . THR A 1 623 ? 19.949 -16.649 -4.557 1.00 91.44 623 THR A N 1
ATOM 4890 C CA . THR A 1 623 ? 19.364 -17.832 -3.901 1.00 91.44 623 THR A CA 1
ATOM 4891 C C . THR A 1 623 ? 17.965 -17.557 -3.353 1.00 91.44 623 THR A C 1
ATOM 4893 O O . THR A 1 623 ? 17.523 -18.233 -2.428 1.00 91.44 623 THR A O 1
ATOM 4896 N N . ASP A 1 624 ? 17.298 -16.519 -3.857 1.00 87.38 624 ASP A N 1
ATOM 4897 C CA . ASP A 1 624 ? 15.941 -16.153 -3.460 1.00 87.38 624 ASP A CA 1
ATOM 4898 C C . ASP A 1 624 ? 14.865 -16.877 -4.291 1.00 87.38 624 ASP A C 1
ATOM 4900 O O . ASP A 1 624 ? 15.133 -17.460 -5.343 1.00 87.38 624 ASP A O 1
ATOM 4904 N N . GLU A 1 625 ? 13.615 -16.827 -3.813 1.00 85.81 625 GLU A N 1
ATOM 4905 C CA . GLU A 1 625 ? 12.449 -17.421 -4.494 1.00 85.81 625 GLU A CA 1
ATOM 4906 C C . GLU A 1 625 ? 12.287 -16.876 -5.926 1.00 85.81 625 GLU A C 1
ATOM 4908 O O . GLU A 1 625 ? 11.867 -17.600 -6.832 1.00 85.81 625 GLU A O 1
ATOM 4913 N N . LEU A 1 626 ? 12.680 -15.616 -6.148 1.00 88.50 626 LEU A N 1
ATOM 4914 C CA . LEU A 1 626 ? 12.662 -14.973 -7.459 1.00 88.50 626 LEU A CA 1
ATOM 4915 C C . LEU A 1 626 ? 13.608 -15.670 -8.448 1.00 88.50 626 LEU A C 1
ATOM 4917 O O . LEU A 1 626 ? 13.209 -15.919 -9.585 1.00 88.50 626 LEU A O 1
ATOM 4921 N N . GLN A 1 627 ? 14.825 -16.042 -8.031 1.00 94.00 627 GLN A N 1
ATOM 4922 C CA . GLN A 1 627 ? 15.750 -16.793 -8.884 1.00 94.00 627 GLN A CA 1
ATOM 4923 C C . GLN A 1 627 ? 15.163 -18.148 -9.303 1.00 94.00 627 GLN A C 1
ATOM 4925 O O . GLN A 1 627 ? 15.332 -18.579 -10.447 1.00 94.00 627 GLN A O 1
ATOM 4930 N N . ASP A 1 628 ? 14.459 -18.826 -8.395 1.00 92.62 628 ASP A N 1
ATOM 4931 C CA . ASP A 1 628 ? 13.839 -20.122 -8.671 1.00 92.62 628 ASP A CA 1
ATOM 4932 C C . ASP A 1 628 ? 12.660 -20.013 -9.642 1.00 92.62 628 ASP A C 1
ATOM 4934 O O . ASP A 1 628 ? 12.536 -20.840 -10.554 1.00 92.62 628 ASP A O 1
ATOM 4938 N N . LEU A 1 629 ? 11.818 -18.989 -9.473 1.00 92.31 629 LEU A N 1
ATOM 4939 C CA . LEU A 1 629 ? 10.754 -18.646 -10.418 1.00 92.31 629 LEU A CA 1
ATOM 4940 C C . LEU A 1 629 ? 11.346 -18.328 -11.795 1.00 92.31 629 LEU A C 1
ATOM 4942 O O . LEU A 1 629 ? 10.902 -18.883 -12.802 1.00 92.31 629 LEU A O 1
ATOM 4946 N N . LEU A 1 630 ? 12.423 -17.537 -11.836 1.00 95.50 630 LEU A N 1
ATOM 4947 C CA . LEU A 1 630 ? 13.036 -17.092 -13.086 1.00 95.50 630 LEU A CA 1
ATOM 4948 C C . LEU A 1 630 ? 13.660 -18.281 -13.814 1.00 95.50 630 LEU A C 1
ATOM 4950 O O . LEU A 1 630 ? 13.513 -18.413 -15.024 1.00 95.50 630 LEU A O 1
ATOM 4954 N N . ARG A 1 631 ? 14.280 -19.213 -13.080 1.00 96.62 631 ARG A N 1
ATOM 4955 C CA . ARG A 1 631 ? 14.801 -20.465 -13.644 1.00 96.62 631 ARG A CA 1
ATOM 4956 C C . ARG A 1 631 ? 13.716 -21.275 -14.339 1.00 96.62 631 ARG A C 1
ATOM 4958 O O . ARG A 1 631 ? 13.950 -21.773 -15.440 1.00 96.62 631 ARG A O 1
ATOM 4965 N N . ARG A 1 632 ? 12.556 -21.446 -13.696 1.00 96.25 632 ARG A N 1
ATOM 4966 C CA . ARG A 1 632 ? 11.425 -22.179 -14.287 1.00 96.25 632 ARG A CA 1
ATOM 4967 C C . ARG A 1 632 ? 10.925 -21.462 -15.534 1.00 96.25 632 ARG A C 1
ATOM 4969 O O . ARG A 1 632 ? 10.822 -22.098 -16.580 1.00 96.25 632 ARG A O 1
ATOM 4976 N N . LYS A 1 633 ? 10.711 -20.149 -15.435 1.00 96.44 633 LYS A N 1
ATOM 4977 C CA . LYS A 1 633 ? 10.170 -19.356 -16.535 1.00 96.44 633 LYS A CA 1
ATOM 4978 C C . LYS A 1 633 ? 11.101 -19.309 -17.741 1.00 96.44 633 LYS A C 1
ATOM 4980 O O . LYS A 1 633 ? 10.681 -19.556 -18.863 1.00 96.44 633 LYS A O 1
ATOM 4985 N N . MET A 1 634 ? 12.391 -19.087 -17.523 1.00 97.31 634 MET A N 1
ATOM 4986 C CA . MET A 1 634 ? 13.352 -19.022 -18.621 1.00 97.31 634 MET A CA 1
ATOM 4987 C C . MET A 1 634 ? 13.564 -20.381 -19.293 1.00 97.31 634 MET A C 1
ATOM 4989 O O . MET A 1 634 ? 13.755 -20.423 -20.503 1.00 97.31 634 MET A O 1
ATOM 4993 N N . ARG A 1 635 ? 13.476 -21.505 -18.563 1.00 96.62 635 ARG A N 1
ATOM 4994 C CA . ARG A 1 635 ? 13.508 -22.845 -19.182 1.00 96.62 635 ARG A CA 1
ATOM 4995 C C . ARG A 1 635 ? 12.320 -23.088 -20.108 1.00 96.62 635 ARG A C 1
ATOM 4997 O O . ARG A 1 635 ? 12.501 -23.723 -21.140 1.00 96.62 635 ARG A O 1
ATOM 5004 N N . GLU A 1 636 ? 11.139 -22.598 -19.738 1.00 96.06 636 GLU A N 1
ATOM 5005 C CA . GLU A 1 636 ? 9.949 -22.632 -20.593 1.00 96.06 636 GLU A CA 1
ATOM 5006 C C . GLU A 1 636 ? 10.182 -21.806 -21.865 1.00 96.06 636 GLU A C 1
ATOM 5008 O O . GLU A 1 636 ? 10.065 -22.335 -22.966 1.00 96.06 636 GLU A O 1
ATOM 5013 N N . LEU A 1 637 ? 10.597 -20.543 -21.713 1.00 95.81 637 LEU A N 1
ATOM 5014 C CA . LEU A 1 637 ? 10.769 -19.613 -22.835 1.00 95.81 637 LEU A CA 1
ATOM 5015 C C . LEU A 1 637 ? 11.881 -20.028 -23.810 1.00 95.81 637 LEU A C 1
ATOM 5017 O O . LEU A 1 637 ? 11.751 -19.834 -25.013 1.00 95.81 637 LEU A O 1
ATOM 5021 N N . THR A 1 638 ? 12.967 -20.617 -23.309 1.00 96.38 638 THR A N 1
ATOM 5022 C CA . THR A 1 638 ? 14.139 -20.999 -24.122 1.00 96.38 638 THR A CA 1
ATOM 5023 C C . THR A 1 638 ? 14.135 -22.466 -24.546 1.00 96.38 638 THR A C 1
ATOM 5025 O O . THR A 1 638 ? 15.087 -22.921 -25.183 1.00 96.38 638 THR A O 1
ATOM 5028 N N . ALA A 1 639 ? 13.124 -23.242 -24.139 1.00 95.62 639 ALA A N 1
ATOM 5029 C CA . ALA A 1 639 ? 13.130 -24.706 -24.215 1.00 95.62 639 ALA A CA 1
ATOM 5030 C C . ALA A 1 639 ? 14.407 -25.346 -23.613 1.00 95.62 639 ALA A C 1
ATOM 5032 O O . ALA A 1 639 ? 14.843 -26.418 -24.033 1.00 95.62 639 ALA A O 1
ATOM 5033 N N . GLY A 1 640 ? 15.022 -24.676 -22.632 1.00 93.75 640 GLY A N 1
ATOM 5034 C CA . GLY A 1 640 ? 16.265 -25.092 -21.981 1.00 93.75 640 GLY A CA 1
ATOM 5035 C C . GLY A 1 640 ? 17.554 -24.786 -22.754 1.00 93.75 640 GLY A C 1
ATOM 5036 O O . GLY A 1 640 ? 18.620 -25.195 -22.296 1.00 93.75 640 GLY A O 1
ATOM 5037 N N . ASN A 1 641 ? 17.491 -24.082 -23.889 1.00 96.62 641 ASN A N 1
ATOM 5038 C CA . ASN A 1 641 ? 18.677 -23.663 -24.634 1.00 96.62 641 ASN A CA 1
ATOM 5039 C C . ASN A 1 641 ? 19.384 -22.486 -23.937 1.00 96.62 641 ASN A C 1
ATOM 5041 O O . ASN A 1 641 ? 18.906 -21.353 -23.981 1.00 96.62 641 ASN A O 1
ATOM 5045 N N . LEU A 1 642 ? 20.545 -22.752 -23.332 1.00 97.06 642 LEU A N 1
ATOM 5046 C CA . LEU A 1 642 ? 21.350 -21.750 -22.620 1.00 97.06 642 LEU A CA 1
ATOM 5047 C C . LEU A 1 642 ? 22.056 -20.745 -23.545 1.00 97.06 642 LEU A C 1
ATOM 5049 O O . LEU A 1 642 ? 22.454 -19.676 -23.086 1.00 97.06 642 LEU A O 1
ATOM 5053 N N . ASP A 1 643 ? 22.160 -21.056 -24.837 1.00 96.00 643 ASP A N 1
ATOM 5054 C CA . ASP A 1 643 ? 22.771 -20.192 -25.851 1.00 96.00 643 ASP A CA 1
ATOM 5055 C C . ASP A 1 643 ? 21.720 -19.384 -26.631 1.00 96.00 643 ASP A C 1
ATOM 5057 O O . ASP A 1 643 ? 22.022 -18.795 -27.667 1.00 96.00 643 ASP A O 1
ATOM 5061 N N . HIS A 1 644 ? 20.459 -19.364 -26.184 1.00 95.56 644 HIS A N 1
ATOM 5062 C CA . HIS A 1 644 ? 19.450 -18.511 -26.804 1.00 95.56 644 HIS A CA 1
ATOM 5063 C C . HIS A 1 644 ? 19.721 -17.034 -26.453 1.00 95.56 644 HIS A C 1
ATOM 5065 O O . HIS A 1 644 ? 19.890 -16.732 -25.269 1.00 95.56 644 HIS A O 1
ATOM 5071 N N . PRO A 1 645 ? 19.744 -16.101 -27.424 1.00 96.56 645 PRO A N 1
ATOM 5072 C CA . PRO A 1 645 ? 19.988 -14.693 -27.132 1.00 96.56 645 PRO A CA 1
ATOM 5073 C C . PRO A 1 645 ? 18.863 -14.068 -26.302 1.00 96.56 645 PRO A C 1
ATOM 5075 O O . PRO A 1 645 ? 17.696 -14.119 -26.697 1.00 96.56 645 PRO A O 1
ATOM 5078 N N . ILE A 1 646 ? 19.208 -13.452 -25.169 1.00 97.88 646 ILE A N 1
ATOM 5079 C CA . ILE A 1 646 ? 18.237 -12.823 -24.264 1.00 97.88 646 ILE A CA 1
ATOM 5080 C C . ILE A 1 646 ? 18.621 -11.368 -24.013 1.00 97.88 646 ILE A C 1
ATOM 5082 O O . ILE A 1 646 ? 19.743 -11.084 -23.598 1.00 97.88 646 ILE A O 1
ATOM 5086 N N . VAL A 1 647 ? 17.678 -10.450 -24.213 1.00 97.75 647 VAL A N 1
ATOM 5087 C CA . VAL A 1 647 ? 17.830 -9.029 -23.886 1.00 97.75 647 VAL A CA 1
ATOM 5088 C C . VAL A 1 647 ? 17.101 -8.734 -22.579 1.00 97.75 647 VAL A C 1
ATOM 5090 O O . VAL A 1 647 ? 15.881 -8.860 -22.498 1.00 97.75 647 VAL A O 1
ATOM 5093 N N . ALA A 1 648 ? 17.849 -8.315 -21.563 1.00 97.81 648 ALA A N 1
ATOM 5094 C CA . ALA A 1 648 ? 17.317 -7.796 -20.314 1.00 97.81 648 ALA A CA 1
ATOM 5095 C C . ALA A 1 648 ? 17.071 -6.287 -20.441 1.00 97.81 648 ALA A C 1
ATOM 5097 O O . ALA A 1 648 ? 18.005 -5.509 -20.672 1.00 97.81 648 ALA A O 1
ATOM 5098 N N . VAL A 1 649 ? 15.813 -5.881 -20.275 1.00 95.00 649 VAL A N 1
ATOM 5099 C CA . VAL A 1 649 ? 15.367 -4.489 -20.352 1.00 95.00 649 VAL A CA 1
ATOM 5100 C C . VAL A 1 649 ? 14.925 -4.021 -18.972 1.00 95.00 649 VAL A C 1
ATOM 5102 O O . VAL A 1 649 ? 14.131 -4.683 -18.306 1.00 95.00 649 VAL A O 1
ATOM 5105 N N . GLY A 1 650 ? 15.455 -2.870 -18.561 1.00 91.62 650 GLY A N 1
ATOM 5106 C CA . GLY A 1 650 ? 15.041 -2.153 -17.359 1.00 91.62 650 GLY A CA 1
ATOM 5107 C C . GLY A 1 650 ? 14.538 -0.747 -17.670 1.00 91.62 650 GLY A C 1
ATOM 5108 O O . GLY A 1 650 ? 14.185 -0.423 -18.806 1.00 91.62 650 GLY A O 1
ATOM 5109 N N . TRP A 1 651 ? 14.521 0.111 -16.655 1.00 89.44 651 TRP A N 1
ATOM 5110 C CA . TRP A 1 651 ? 14.017 1.474 -16.801 1.00 89.44 651 TRP A CA 1
ATOM 5111 C C . TRP A 1 651 ? 14.954 2.402 -17.583 1.00 89.44 651 TRP A C 1
ATOM 5113 O O . TRP A 1 651 ? 14.536 2.960 -18.597 1.00 89.44 651 TRP A O 1
ATOM 5123 N N . ASN A 1 652 ? 16.190 2.582 -17.105 1.00 92.38 652 ASN A N 1
ATOM 5124 C CA . ASN A 1 652 ? 17.205 3.464 -17.685 1.00 92.38 652 ASN A CA 1
ATOM 5125 C C . ASN A 1 652 ? 18.601 3.201 -17.068 1.00 92.38 652 ASN A C 1
ATOM 5127 O O . ASN A 1 652 ? 18.772 2.283 -16.264 1.00 92.38 652 ASN A O 1
ATOM 5131 N N . SER A 1 653 ? 19.590 4.033 -17.408 1.00 94.12 653 SER A N 1
ATOM 5132 C CA . SER A 1 653 ? 20.989 3.928 -16.959 1.00 94.12 653 SER A CA 1
ATOM 5133 C C . SER A 1 653 ? 21.237 4.302 -15.489 1.00 94.12 653 SER A C 1
ATOM 5135 O O . SER A 1 653 ? 22.325 4.054 -14.967 1.00 94.12 653 SER A O 1
ATOM 5137 N N . GLU A 1 654 ? 20.249 4.863 -14.797 1.00 93.50 654 GLU A N 1
ATOM 5138 C CA . GLU A 1 654 ? 20.306 5.211 -13.371 1.00 93.50 654 GLU A CA 1
ATOM 5139 C C . GLU A 1 654 ? 19.442 4.263 -12.528 1.00 93.50 654 GLU A C 1
ATOM 5141 O O . GLU A 1 654 ? 18.990 4.611 -11.428 1.00 93.50 654 GLU A O 1
ATOM 5146 N N . ARG A 1 655 ? 19.177 3.058 -13.056 1.00 90.50 655 ARG A N 1
ATOM 5147 C CA . ARG A 1 655 ? 18.427 2.019 -12.361 1.00 90.50 655 ARG A CA 1
ATOM 5148 C C . ARG A 1 655 ? 18.953 0.606 -12.597 1.00 90.50 655 ARG A C 1
ATOM 5150 O O . ARG A 1 655 ? 19.222 0.187 -13.719 1.00 90.50 655 ARG A O 1
ATOM 5157 N N . PHE A 1 656 ? 19.026 -0.169 -11.518 1.00 93.00 656 PHE A N 1
ATOM 5158 C CA . PHE A 1 656 ? 19.615 -1.505 -11.496 1.00 93.00 656 PHE A CA 1
ATOM 5159 C C . PHE A 1 656 ? 18.678 -2.638 -11.935 1.00 93.00 656 PHE A C 1
ATOM 5161 O O . PHE A 1 656 ? 19.168 -3.746 -12.108 1.00 93.00 656 PHE A O 1
ATOM 5168 N N . ASP A 1 657 ? 17.373 -2.430 -12.158 1.00 90.81 657 ASP A N 1
ATOM 5169 C CA . ASP A 1 657 ? 16.440 -3.533 -12.472 1.00 90.81 657 ASP A CA 1
ATOM 5170 C C . ASP A 1 657 ? 16.831 -4.344 -13.721 1.00 90.81 657 ASP A C 1
ATOM 5172 O O . ASP A 1 657 ? 16.940 -5.571 -13.644 1.00 90.81 657 ASP A O 1
ATOM 5176 N N . GLY A 1 658 ? 17.119 -3.680 -14.845 1.00 94.81 658 GLY A N 1
ATOM 5177 C CA . GLY A 1 658 ? 17.559 -4.363 -16.070 1.00 94.81 658 GLY A CA 1
ATOM 5178 C C . GLY A 1 658 ? 18.915 -5.060 -15.908 1.00 94.81 658 GLY A C 1
ATOM 5179 O O . GLY A 1 658 ? 19.104 -6.182 -16.377 1.00 94.81 658 GLY A O 1
ATOM 5180 N N . ARG A 1 659 ? 19.843 -4.433 -15.174 1.00 96.38 659 ARG A N 1
ATOM 5181 C CA . ARG A 1 659 ? 21.170 -4.996 -14.882 1.00 96.38 659 ARG A CA 1
ATOM 5182 C C . ARG A 1 659 ? 21.078 -6.227 -13.983 1.00 96.38 659 ARG A C 1
ATOM 5184 O O . ARG A 1 659 ? 21.698 -7.247 -14.265 1.00 96.38 659 ARG A O 1
ATOM 5191 N N . ASN A 1 660 ? 20.299 -6.139 -12.908 1.00 96.25 660 ASN A N 1
ATOM 5192 C CA . ASN A 1 660 ? 20.058 -7.235 -11.978 1.00 96.25 660 ASN A CA 1
ATOM 5193 C C . ASN A 1 660 ? 19.452 -8.430 -12.714 1.00 96.25 660 ASN A C 1
ATOM 5195 O O . ASN A 1 660 ? 19.912 -9.553 -12.523 1.00 96.25 660 ASN A O 1
ATOM 5199 N N . LEU A 1 661 ? 18.469 -8.201 -13.593 1.00 97.19 661 LEU A N 1
ATOM 5200 C CA . LEU A 1 661 ? 17.923 -9.260 -14.438 1.00 97.19 661 LEU A CA 1
ATOM 5201 C C . LEU A 1 661 ? 19.015 -9.905 -15.305 1.00 97.19 661 LEU A C 1
ATOM 5203 O O . LEU A 1 661 ? 19.115 -11.13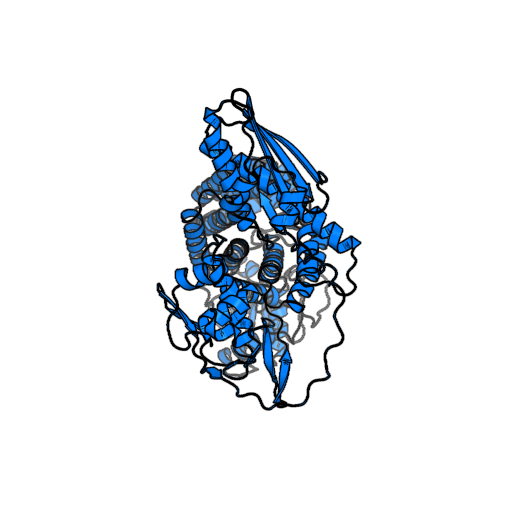1 -15.338 1.00 97.19 661 LEU A O 1
ATOM 5207 N N . ALA A 1 662 ? 19.858 -9.107 -15.965 1.00 98.25 662 ALA A N 1
ATOM 5208 C CA . ALA A 1 662 ? 20.948 -9.626 -16.788 1.00 98.25 662 ALA A CA 1
ATOM 5209 C C . ALA A 1 662 ? 21.903 -10.522 -15.973 1.00 98.25 662 ALA A C 1
ATOM 5211 O O . ALA A 1 662 ? 22.173 -11.659 -16.359 1.00 98.25 662 ALA A O 1
ATOM 5212 N N . LEU A 1 663 ? 22.334 -10.068 -14.792 1.00 98.31 663 LEU A N 1
ATOM 5213 C CA . LEU A 1 663 ? 23.177 -10.861 -13.892 1.00 98.31 663 LEU A CA 1
ATOM 5214 C C . LEU A 1 663 ? 22.485 -12.144 -13.416 1.00 98.31 663 LEU A C 1
ATOM 5216 O O . LEU A 1 663 ? 23.116 -13.198 -13.331 1.00 98.31 663 LEU A O 1
ATOM 5220 N N . ARG A 1 664 ? 21.178 -12.093 -13.132 1.00 97.94 664 ARG A N 1
ATOM 5221 C CA . ARG A 1 664 ? 20.402 -13.284 -12.761 1.00 97.94 664 ARG A CA 1
ATOM 5222 C C . ARG A 1 664 ? 20.375 -14.310 -13.885 1.00 97.94 664 ARG A C 1
ATOM 5224 O O . ARG A 1 664 ? 20.519 -15.494 -13.595 1.00 97.94 664 ARG A O 1
ATOM 5231 N N . LEU A 1 665 ? 20.217 -13.880 -15.136 1.00 98.38 665 LEU A N 1
ATOM 5232 C CA . LEU A 1 665 ? 20.247 -14.761 -16.306 1.00 98.38 665 LEU A CA 1
ATOM 5233 C C . LEU A 1 665 ? 21.622 -15.423 -16.472 1.00 98.38 665 LEU A C 1
ATOM 5235 O O . LEU A 1 665 ? 21.692 -16.640 -16.648 1.00 98.38 665 LEU A O 1
ATOM 5239 N N . VAL A 1 666 ? 22.708 -14.665 -16.308 1.00 98.31 666 VAL A N 1
ATOM 5240 C CA . VAL A 1 666 ? 24.075 -15.216 -16.305 1.00 98.31 666 VAL A CA 1
ATOM 5241 C C . VAL A 1 666 ? 24.242 -16.256 -15.194 1.00 98.31 666 VAL A C 1
ATOM 5243 O O . VAL A 1 666 ? 24.735 -17.355 -15.439 1.00 98.31 666 VAL A O 1
ATOM 5246 N N . ALA A 1 667 ? 23.756 -15.972 -13.983 1.00 97.94 667 ALA A N 1
ATOM 5247 C CA . ALA A 1 667 ? 23.799 -16.914 -12.862 1.00 97.94 667 ALA A CA 1
ATOM 5248 C C . ALA A 1 667 ? 22.956 -18.188 -13.091 1.00 97.94 667 ALA A C 1
ATOM 5250 O O . ALA A 1 667 ? 23.201 -19.214 -12.455 1.00 97.94 667 ALA A O 1
ATOM 5251 N N . LEU A 1 668 ? 21.968 -18.157 -13.996 1.00 97.81 668 LEU A N 1
ATOM 5252 C CA . LEU A 1 668 ? 21.232 -19.348 -14.444 1.00 97.81 668 LEU A CA 1
ATOM 5253 C C . LEU A 1 668 ? 21.979 -20.164 -15.510 1.00 97.81 668 LEU A C 1
ATOM 5255 O O . LEU A 1 668 ? 21.524 -21.261 -15.839 1.00 97.81 668 LEU A O 1
ATOM 5259 N N . GLY A 1 669 ? 23.108 -19.660 -16.012 1.00 97.75 669 GLY A N 1
ATOM 5260 C CA . GLY A 1 669 ? 23.957 -20.317 -17.003 1.00 97.75 669 GLY A CA 1
ATOM 5261 C C . GLY A 1 669 ? 23.713 -19.884 -18.448 1.00 97.75 669 GLY A C 1
ATOM 5262 O O . GLY A 1 669 ? 24.272 -20.517 -19.339 1.00 97.75 669 GLY A O 1
ATOM 5263 N N . TYR A 1 670 ? 22.903 -18.848 -18.701 1.00 98.31 670 TYR A N 1
ATOM 5264 C CA . TYR A 1 670 ? 22.737 -18.310 -20.056 1.00 98.31 670 TYR A CA 1
ATOM 5265 C C . TYR A 1 670 ? 24.012 -17.596 -20.514 1.00 98.31 670 TYR A C 1
ATOM 5267 O O . TYR A 1 670 ? 24.592 -16.814 -19.762 1.00 98.31 670 TYR A O 1
ATOM 5275 N N . THR A 1 671 ? 24.443 -17.865 -21.746 1.00 97.00 671 THR A N 1
ATOM 5276 C CA . THR A 1 671 ? 25.742 -17.416 -22.281 1.00 97.00 671 THR A CA 1
ATOM 5277 C C . THR A 1 671 ? 25.628 -16.181 -23.177 1.00 97.00 671 THR A C 1
ATOM 5279 O O . THR A 1 671 ? 26.571 -15.396 -23.255 1.00 97.00 671 THR A O 1
ATOM 5282 N N . LEU A 1 672 ? 24.472 -15.976 -23.822 1.00 97.12 672 LEU A N 1
ATOM 5283 C CA . LEU A 1 672 ? 24.188 -14.842 -24.709 1.00 97.12 672 LEU A CA 1
ATOM 5284 C C . LEU A 1 672 ? 23.202 -13.861 -24.060 1.00 97.12 672 LEU A C 1
ATOM 5286 O O . LEU A 1 672 ? 22.060 -13.712 -24.500 1.00 97.12 672 LEU A O 1
ATOM 5290 N N . VAL A 1 673 ? 23.646 -13.201 -22.987 1.00 98.19 673 VAL A N 1
ATOM 5291 C CA . VAL A 1 673 ? 22.844 -12.214 -22.248 1.00 98.19 673 VAL A CA 1
ATOM 5292 C C . VAL A 1 673 ? 23.256 -10.795 -22.626 1.00 98.19 673 VAL A C 1
ATOM 5294 O O . VAL A 1 673 ? 24.406 -10.395 -22.442 1.00 98.19 673 VAL A O 1
ATOM 5297 N N . TYR A 1 674 ? 22.288 -10.013 -23.092 1.00 98.00 674 TYR A N 1
ATOM 5298 C CA . TYR A 1 674 ? 22.454 -8.614 -23.460 1.00 98.00 674 TYR A CA 1
ATOM 5299 C C . TYR A 1 674 ? 21.733 -7.724 -22.456 1.00 98.00 674 TYR A C 1
ATOM 5301 O O . TYR A 1 674 ? 20.546 -7.910 -22.195 1.00 98.00 674 TYR A O 1
ATOM 5309 N N . TRP A 1 675 ? 22.423 -6.730 -21.910 1.00 97.88 675 TRP A N 1
ATOM 5310 C CA . TRP A 1 675 ? 21.800 -5.729 -21.050 1.00 97.88 675 TRP A CA 1
ATOM 5311 C C . TRP A 1 675 ? 21.542 -4.453 -21.849 1.00 97.88 675 TRP A C 1
ATOM 5313 O O . TRP A 1 675 ? 22.479 -3.752 -22.238 1.00 97.88 675 TRP A O 1
ATOM 5323 N N . TYR A 1 676 ? 20.268 -4.134 -22.089 1.00 97.19 676 TYR A N 1
ATOM 5324 C CA . TYR A 1 676 ? 19.897 -2.857 -22.690 1.00 97.19 676 TYR A CA 1
ATOM 5325 C C . TYR A 1 676 ? 19.896 -1.760 -21.622 1.00 97.19 676 TYR A C 1
ATOM 5327 O O . TYR A 1 676 ? 18.941 -1.610 -20.856 1.00 97.19 676 TYR A O 1
ATOM 5335 N N . ARG A 1 677 ? 20.991 -0.995 -21.568 1.00 94.44 677 ARG A N 1
ATOM 5336 C CA . ARG A 1 677 ? 21.222 0.012 -20.521 1.00 94.44 677 ARG A CA 1
ATOM 5337 C C . ARG A 1 677 ? 20.327 1.243 -20.653 1.00 94.44 677 ARG A C 1
ATOM 5339 O O . ARG A 1 677 ? 19.936 1.805 -19.636 1.00 94.44 677 ARG A O 1
ATOM 5346 N N . GLY A 1 678 ? 19.982 1.647 -21.877 1.00 92.81 678 GLY A N 1
ATOM 5347 C CA . GLY A 1 678 ? 19.092 2.790 -22.108 1.00 92.81 678 GLY A CA 1
ATOM 5348 C C . GLY A 1 678 ? 17.661 2.566 -21.622 1.00 92.81 678 GLY A C 1
ATOM 5349 O O . GLY A 1 678 ? 16.979 3.522 -21.250 1.00 92.81 678 GLY A O 1
ATOM 5350 N N . GLY A 1 679 ? 17.239 1.302 -21.551 1.00 92.50 679 GLY A N 1
ATOM 5351 C CA . GLY A 1 679 ? 15.950 0.907 -21.001 1.00 92.50 679 GLY A CA 1
ATOM 5352 C C . GLY A 1 679 ? 14.752 1.536 -21.717 1.00 92.50 679 GLY A C 1
ATOM 5353 O O . GLY A 1 679 ? 14.832 2.009 -22.853 1.00 92.50 679 GLY A O 1
ATOM 5354 N N . ARG A 1 680 ? 13.603 1.530 -21.040 1.00 89.81 680 ARG A N 1
ATOM 5355 C CA . ARG A 1 680 ? 12.347 2.080 -21.573 1.00 89.81 680 ARG A CA 1
ATOM 5356 C C . ARG A 1 680 ? 12.441 3.574 -21.887 1.00 89.81 680 ARG A C 1
ATOM 5358 O O . ARG A 1 680 ? 11.867 4.004 -22.884 1.00 89.81 680 ARG A O 1
ATOM 5365 N N . GLU A 1 681 ? 13.161 4.358 -21.081 1.00 89.31 681 GLU A N 1
ATOM 5366 C CA . GLU A 1 681 ? 13.237 5.809 -21.299 1.00 89.31 681 GLU A CA 1
ATOM 5367 C C . GLU A 1 681 ? 13.945 6.173 -22.606 1.00 89.31 681 GLU A C 1
ATOM 5369 O O . GLU A 1 681 ? 13.406 6.970 -23.375 1.00 89.31 681 GLU A O 1
ATOM 5374 N N . ALA A 1 682 ? 15.117 5.590 -22.884 1.00 93.12 682 ALA A N 1
ATOM 5375 C CA . ALA A 1 682 ? 15.852 5.885 -24.115 1.00 93.12 682 ALA A CA 1
ATOM 5376 C C . ALA A 1 682 ? 15.069 5.434 -25.360 1.00 93.12 682 ALA A C 1
ATOM 5378 O O . ALA A 1 682 ? 15.010 6.161 -26.354 1.00 93.12 682 ALA A O 1
ATOM 5379 N N . TRP A 1 683 ? 14.390 4.284 -25.278 1.00 93.00 683 TRP A N 1
ATOM 5380 C CA . TRP A 1 683 ? 13.523 3.784 -26.346 1.00 93.00 683 TRP A CA 1
ATOM 5381 C C . TRP A 1 683 ? 12.379 4.753 -26.675 1.00 93.00 683 TRP A C 1
ATOM 5383 O O . TRP A 1 683 ? 12.144 5.075 -27.843 1.00 93.00 683 TRP A O 1
ATOM 5393 N N . GLU A 1 684 ? 11.684 5.253 -25.648 1.00 88.69 684 GLU A N 1
ATOM 5394 C CA . GLU A 1 684 ? 10.569 6.192 -25.811 1.00 88.69 684 GLU A CA 1
ATOM 5395 C C . GLU A 1 684 ? 11.047 7.542 -26.374 1.00 88.69 684 GLU A C 1
ATOM 5397 O O . GLU A 1 684 ? 10.396 8.129 -27.241 1.00 88.69 684 GLU A O 1
ATOM 5402 N N . VAL A 1 685 ? 12.208 8.028 -25.923 1.00 91.06 685 VAL A N 1
ATOM 5403 C CA . VAL A 1 685 ? 12.824 9.274 -26.414 1.00 91.06 685 VAL A CA 1
ATOM 5404 C C . VAL A 1 685 ? 13.233 9.172 -27.877 1.00 91.06 685 VAL A C 1
ATOM 5406 O O . VAL A 1 685 ? 13.063 10.135 -28.626 1.00 91.06 685 VAL A O 1
ATOM 5409 N N . ALA A 1 686 ? 13.720 8.008 -28.305 1.00 93.50 686 ALA A N 1
ATOM 5410 C CA . ALA A 1 686 ? 14.078 7.760 -29.695 1.00 93.50 686 ALA A CA 1
ATOM 5411 C C . ALA A 1 686 ? 12.859 7.733 -30.642 1.00 93.50 686 ALA A C 1
ATOM 5413 O O . ALA A 1 686 ? 13.036 7.680 -31.860 1.00 93.50 686 ALA A O 1
ATOM 5414 N N . GLY A 1 687 ? 11.627 7.780 -30.115 1.00 91.50 687 GLY A N 1
ATOM 5415 C CA . GLY A 1 687 ? 10.401 7.754 -30.917 1.00 91.50 687 GLY A CA 1
ATOM 5416 C C . GLY A 1 687 ? 10.195 6.424 -31.644 1.00 91.50 687 GLY A C 1
ATOM 5417 O O . GLY A 1 687 ? 9.565 6.384 -32.702 1.00 91.50 687 GLY A O 1
ATOM 5418 N N . LEU A 1 688 ? 10.767 5.348 -31.102 1.00 93.25 688 LEU A N 1
ATOM 5419 C CA . LEU A 1 688 ? 10.714 4.012 -31.681 1.00 93.25 688 LEU A CA 1
ATOM 5420 C C . LEU A 1 688 ? 9.351 3.348 -31.430 1.00 93.25 688 LEU A C 1
ATOM 5422 O O . LEU A 1 688 ? 8.648 3.699 -30.478 1.00 93.25 688 LEU A O 1
ATOM 5426 N N . PRO A 1 689 ? 8.940 2.395 -32.287 1.00 91.25 689 PRO A N 1
ATOM 5427 C CA . PRO A 1 689 ? 7.647 1.741 -32.147 1.00 91.25 689 PRO A CA 1
ATOM 5428 C C . PRO A 1 689 ? 7.555 0.944 -30.842 1.00 91.25 689 PRO A C 1
ATOM 5430 O O . PRO A 1 689 ? 8.522 0.336 -30.389 1.00 91.25 689 PRO A O 1
ATOM 5433 N N . GLU A 1 690 ? 6.350 0.899 -30.281 1.00 88.88 690 GLU A N 1
ATOM 5434 C CA . GLU A 1 690 ? 6.001 0.067 -29.130 1.00 88.88 690 GLU A CA 1
ATOM 5435 C C . GLU A 1 690 ? 4.790 -0.803 -29.466 1.00 88.88 690 GLU A C 1
ATOM 5437 O O . GLU A 1 690 ? 3.902 -0.363 -30.202 1.00 88.88 690 GLU A O 1
ATOM 5442 N N . THR A 1 691 ? 4.708 -1.999 -28.894 1.00 89.12 691 THR A N 1
ATOM 5443 C CA . THR A 1 691 ? 3.548 -2.902 -28.998 1.00 89.12 691 THR A CA 1
ATOM 5444 C C . THR A 1 691 ? 2.896 -3.086 -27.635 1.00 89.12 691 THR A C 1
ATOM 5446 O O . THR A 1 691 ? 3.478 -2.701 -26.625 1.00 89.12 691 THR A O 1
ATOM 5449 N N . GLU A 1 692 ? 1.692 -3.659 -27.581 1.00 85.06 692 GLU A N 1
ATOM 5450 C CA . GLU A 1 692 ? 1.146 -4.134 -26.302 1.00 85.06 692 GLU A CA 1
ATOM 5451 C C . GLU A 1 692 ? 2.134 -5.116 -25.660 1.00 85.06 692 GLU A C 1
ATOM 5453 O O . GLU A 1 692 ? 2.759 -5.920 -26.359 1.00 85.06 692 GLU A O 1
ATOM 5458 N N . VAL A 1 693 ? 2.329 -4.990 -24.348 1.00 80.38 693 VAL A N 1
ATOM 5459 C CA . VAL A 1 693 ? 3.242 -5.866 -23.607 1.00 80.38 693 VAL A CA 1
ATOM 5460 C C . VAL A 1 693 ? 2.579 -7.222 -23.367 1.00 80.38 693 VAL A C 1
ATOM 5462 O O . VAL A 1 693 ? 1.452 -7.281 -22.872 1.00 80.38 693 VAL A O 1
ATOM 5465 N N . ASP A 1 694 ? 3.283 -8.313 -23.679 1.00 86.38 694 ASP A N 1
ATOM 5466 C CA . ASP A 1 694 ? 2.857 -9.660 -23.290 1.00 86.38 694 ASP A CA 1
ATOM 5467 C C . ASP A 1 694 ? 3.183 -9.878 -21.807 1.00 86.38 694 ASP A C 1
ATOM 5469 O O . ASP A 1 694 ? 4.273 -10.323 -21.437 1.00 86.38 694 ASP A O 1
ATOM 5473 N N . LEU A 1 695 ? 2.265 -9.454 -20.938 1.00 83.25 695 LEU A N 1
ATOM 5474 C CA . LEU A 1 695 ? 2.402 -9.616 -19.497 1.00 83.25 695 LEU A CA 1
ATOM 5475 C C . LEU A 1 695 ? 2.108 -11.066 -19.102 1.00 83.25 695 LEU A C 1
ATOM 5477 O O . LEU A 1 695 ? 0.966 -11.516 -19.186 1.00 83.25 695 LEU A O 1
ATOM 5481 N N . GLN A 1 696 ? 3.117 -11.759 -18.575 1.00 84.88 696 GLN A N 1
ATOM 5482 C CA . GLN A 1 696 ? 2.972 -13.142 -18.130 1.00 84.88 696 GLN A CA 1
ATOM 5483 C C . GLN A 1 696 ? 3.029 -13.242 -16.601 1.00 84.88 696 GLN A C 1
ATOM 5485 O O . GLN A 1 696 ? 3.900 -12.655 -15.956 1.00 84.88 696 GLN A O 1
ATOM 5490 N N . GLU A 1 697 ? 2.113 -14.013 -16.011 1.00 77.69 697 GLU A N 1
ATOM 5491 C CA . GLU A 1 697 ? 2.280 -14.514 -14.642 1.00 77.69 697 GLU A CA 1
ATOM 5492 C C . GLU A 1 697 ? 3.346 -15.622 -14.641 1.00 77.69 697 GLU A C 1
ATOM 5494 O O . GLU A 1 697 ? 3.420 -16.417 -15.585 1.00 77.69 697 GLU A O 1
ATOM 5499 N N . TRP A 1 698 ? 4.202 -15.657 -13.614 1.00 77.69 698 TRP A N 1
ATOM 5500 C CA . TRP A 1 698 ? 5.338 -16.582 -13.555 1.00 77.69 698 TRP A CA 1
ATOM 5501 C C . TRP A 1 698 ? 5.729 -16.980 -12.132 1.00 77.69 698 TRP A C 1
ATOM 5503 O O . TRP A 1 698 ? 5.646 -16.123 -11.219 1.00 77.69 698 TRP A O 1
#

Sequence (698 aa):
MDALVDRERLLFGNFRLEPRSGRLFRRDAAGDWVQLSIGSRAVDILRVLLDRPGTVVSKCAIMDAVWPDTAVEPNNLTVQIAGLRRVLDDDRDGASCIQTVPGRGYRLLLEVTPAAAKSDPRPVPVAKPAAAPQPRARPPRMSMVVLAFENLGDPGDDRLAAAITDDLTSDLTLSPIAVSVIVRKAADAYRGGDPRTVGEELNVRYVITGSLRRLGSALRVNLQLISGETGALLWSDRFDEPIEEPVAGQQQIVWRMFDELFTKLLEMESARSLREQPTDPDAFDCVLRAAHLIERQLPSLQRVAEATALLEQALALDPSSVYAMTRIAFYLNYAAWGDVDWRSFDSMQRTGRLLRRALTIAPDWPLALNAYVGWLAHVGCCAEAISLCERALQIRPNRARSMLNFYNILGKCRSWLGHAEEAIALEQEVNRLNPRSPWKFNRHRHIGWYCLLLGRDLDAISHLERSLAIHAEVDGYTHRYYRQLAAAYARTGKIAEARQSLARADRLWPYDTVRSRAPDLLQSQVYIDQYKRFQDALRLAGLRDHADEDADFGLPPDAELHGELAGPTPVEAPGTQTIRTSDLVRFLTDGQPIIIDTMIYTWGRSLPGAIGLKYAGLGNSFTDELQDLLRRKMRELTAGNLDHPIVAVGWNSERFDGRNLALRLVALGYTLVYWYRGGREAWEVAGLPETEVDLQEW

pLDDT: mean 82.08, std 14.58, range [27.81, 98.56]

Secondary structure (DSSP, 8-state):
-HHHHT-S-EEETTEEEETTTTEEEEE-TTS-EEEEP--HHHHHHHHHHHTSTTSPBPHHHHHHHH-TT----HHHHHHHHHHHHHHHSTT--SS-SEEEETTTEEEE-S-EEEPPPPP-PPPPPPPPP-PPPPPPPPPPTTEEEEPPPEE-S-GGGHHHHHHHHHHHHHHHHT-SS--EEEPHHHHGGGTT--HHHHHHHHT-SEEEEEEEEEETTEEEEEEEEEETTT--EEEEEEEEEE-SSHHHHHHHHHHHHHHHHHHHHHHHHHHHHHHH--SS--HHHHHHHHHHHHHSSPPPHHHHHHHHHHHHHHHHH-TT-HHHHHHHHHHHHHHHHTT-TTS-HHHHHHHHHHHHHHHHH-TT-HHHHHHHHHHHHHHT-HHHHHHHHHHHHHH-TT-GGGTHHHHHHHHHHHHHTT-HHHHHHHHHHHHHH-TT-TTHHHHHHHHHHHHHHTT-HHHHHHHHHHHHHHS---SGGGHHHHHHHHHHHHHTT-HHHHHHHHHHHHHH-TT--SSS---S----HHHHHHHHHHHHHHHHHT--SS--TT----PPP--PPPSS-BSPPPS--TTSEEE-HHHHHHHHHH---EEEES-TTSTTEESTT-EE-TTTT--S-TTSHHHHHHHHHHHHHTTT-TTS-EEEE-S-TTBSHHHHHHHHHHHTT-SSEEEESSHHHHHHHTT---EE-EE---

Radius of gyration: 31.38 Å; chains: 1; bounding box: 69×81×96 Å

Foldseek 3Di:
DVVVLPAQWKDWDQWIAGSVVLWIWGQDPVRDTDTDDADSLLSQLVVVQLVPAPDFDFLVNSCCRSCVPDDDDSVVVVVSVVRNQCVQCVPPPDDTQWDDDPPGHIHGHIDMDRDDDDDDDDDDDDDDDDDDDDPDDQQDQQEEEEAQAAEPEDPVCSVLSNVLSQLLLVLSPLDLQHHHYDDHVVRPVQHVHQLLVVCVVVVGQWYKYWYWYDDPQKIKIKIFIAGNNPSDTPDIDIDIFGCPDVVLRSLVVSVVNNLVVVLSSLVVSLVVLVVVVPPDDALSNLLSVLCNLPSPDPDDPVSLVSSLVSLVVSCVRPVLSLSSLLSNLLSLLVCVVLVPPFLFPCSLVSSVVSLVSSCVSPVPNLSSLLSVLSSCVVVPVLVVSLVSLVVVCVVPVSSCPSNLSSLVSNLVSCVLQLNLVVSLVSLVVSCVNCVPDLCNLVSLQSNLLSCLLVVVLVSNLVSLVVSCVSPPDDALSCLVSLLSNLLSCLSVVNLVSSLVSNVVSCVSPVQDALPPDAAQDNPHPSSVVSSVSSSVSSVSSVGHHADDLPDAPVDDADLWQDSSFFAAAHNDHPLAAEDEPVRVVVCVVPHDAAEEECCCRPNLKDAPNYAYDHSLLHDTDLPDPSLVVVLVVVCVVVVNDLAGAYEQAYAANRTRSSVSNQSSSVVSVRNRYYRHHGHPSVCVVVVHDIDRHNYDDD